Protein 1YP8 (pdb70)

Foldseek 3Di:
DPFAPVVLATPDPQFHQDPVRGTWGQPVNDTGD

InterPro domains:
  IPR005535 Cyclotide [PF03784] (76-102)
  IPR005535 Cyclotide [PF03784] (171-197)
  IPR012324 Cyclotide, moebius, conserved site [PS60009] (79-88)
  IPR012324 Cyclotide, moebius, conserved site [PS60009] (174-183)
  IPR036146 Cyclotide superfamily [SSF57038] (75-102)
  IPR036146 Cyclotide superfamily [SSF57038] (170-197)

Solvent-accessible surface area: 2617 Å² total; per-residue (Å²): 15,94,30,83,3,163,166,37,110,31,192,72,182,24,9,72,45,22,186,168,102,85,2,68,0,68,61,87,66,79,121,84,92

Structure (mmCIF, N/CA/C/O backbone):
data_1YP8
#
_entry.id   1YP8
#
loop_
_atom_site.group_PDB
_atom_site.id
_atom_site.type_symbol
_atom_site.label_atom_id
_atom_site.label_alt_id
_atom_site.label_comp_id
_atom_site.label_asym_id
_atom_site.label_entity_id
_atom_site.label_seq_id
_atom_site.pdbx_PDB_ins_code
_atom_site.Cartn_x
_atom_site.Cartn_y
_atom_site.Cartn_z
_atom_site.occupancy
_atom_site.B_iso_or_equiv
_atom_site.auth_seq_id
_atom_site.auth_comp_id
_atom_site.auth_asym_id
_atom_site.auth_atom_id
_atom_site.pdbx_PDB_model_num
ATOM 1 N N . CYS A 1 1 ? 0.846 1.092 -6.038 1.00 0.00 1 CYS A N 1
ATOM 2 C CA . CYS A 1 1 ? 0.875 -0.361 -6.022 1.00 0.00 1 CYS A CA 1
ATOM 3 C C . CYS A 1 1 ? -0.479 -0.935 -6.402 1.00 0.00 1 CYS A C 1
ATOM 4 O O . CYS A 1 1 ? -1.512 -0.501 -5.895 1.00 0.00 1 CYS A O 1
ATOM 11 N N . GLY A 1 2 ? -0.458 -1.943 -7.264 1.00 0.00 2 GLY A N 1
ATOM 12 C CA . GLY A 1 2 ? -1.683 -2.610 -7.680 1.00 0.00 2 GLY A CA 1
ATOM 13 C C . GLY A 1 2 ? -2.164 -3.566 -6.607 1.00 0.00 2 GLY A C 1
ATOM 14 O O . GLY A 1 2 ? -2.466 -4.727 -6.875 1.00 0.00 2 GLY A O 1
ATOM 18 N N . GLU A 1 3 ? -2.200 -3.057 -5.389 1.00 0.00 3 GLU A N 1
ATOM 19 C CA . GLU A 1 3 ? -2.605 -3.814 -4.222 1.00 0.00 3 GLU A CA 1
ATOM 20 C C . GLU A 1 3 ? -4.114 -3.919 -4.083 1.00 0.00 3 GLU A C 1
ATOM 21 O O . GLU A 1 3 ? -4.873 -3.460 -4.934 1.00 0.00 3 GLU A O 1
ATOM 33 N N . SER A 1 4 ? -4.534 -4.532 -2.987 1.00 0.00 4 SER A N 1
ATOM 34 C CA . SER A 1 4 ? -5.943 -4.716 -2.700 1.00 0.00 4 SER A CA 1
ATOM 35 C C . SER A 1 4 ? -6.181 -4.751 -1.192 1.00 0.00 4 SER A C 1
ATOM 36 O O . SER A 1 4 ? -6.634 -5.760 -0.648 1.00 0.00 4 SER A O 1
ATOM 44 N N . CYS A 1 5 ? -5.882 -3.638 -0.519 1.00 0.00 5 CYS A N 1
ATOM 45 C CA . CYS A 1 5 ? -6.075 -3.527 0.928 1.00 0.00 5 CYS A CA 1
ATOM 46 C C . CYS A 1 5 ? -7.566 -3.417 1.260 1.00 0.00 5 CYS A C 1
ATOM 47 O O . CYS A 1 5 ? -8.012 -2.454 1.889 1.00 0.00 5 CYS A O 1
ATOM 54 N N . PHE A 1 6 ? -8.334 -4.410 0.821 1.00 0.00 6 PHE A N 1
ATOM 55 C CA . PHE A 1 6 ? -9.769 -4.444 1.052 1.00 0.00 6 PHE A CA 1
ATOM 56 C C . PHE A 1 6 ? -10.052 -4.385 2.544 1.00 0.00 6 PHE A C 1
ATOM 57 O O . PHE A 1 6 ? -10.963 -3.684 2.987 1.00 0.00 6 PHE A O 1
ATOM 74 N N . LEU A 1 7 ? -9.243 -5.098 3.309 1.00 0.00 7 LEU A N 1
ATOM 75 C CA . LEU A 1 7 ? -9.383 -5.113 4.756 1.00 0.00 7 LEU A CA 1
ATOM 76 C C . LEU A 1 7 ? -8.727 -3.874 5.351 1.00 0.00 7 LEU A C 1
ATOM 77 O O . LEU A 1 7 ? -9.322 -3.164 6.157 1.00 0.00 7 LEU A O 1
ATOM 93 N N . GLY A 1 8 ? -7.497 -3.625 4.929 1.00 0.00 8 GLY A N 1
ATOM 94 C CA . GLY A 1 8 ? -6.756 -2.477 5.407 1.00 0.00 8 GLY A CA 1
ATOM 95 C C . GLY A 1 8 ? -5.276 -2.664 5.183 1.00 0.00 8 GLY A C 1
ATOM 96 O O . GLY A 1 8 ? -4.565 -1.738 4.803 1.00 0.00 8 GLY A O 1
ATOM 100 N N . THR A 1 9 ? -4.821 -3.883 5.410 1.00 0.00 9 THR A N 1
ATOM 101 C CA . THR A 1 9 ? -3.428 -4.234 5.230 1.00 0.00 9 THR A CA 1
ATOM 102 C C . THR A 1 9 ? -3.154 -4.645 3.789 1.00 0.00 9 THR A C 1
ATOM 103 O O . THR A 1 9 ? -3.985 -5.296 3.151 1.00 0.00 9 THR A O 1
ATOM 114 N N . CYS A 1 10 ? -1.995 -4.264 3.286 1.00 0.00 10 CYS A N 1
ATOM 115 C CA . CYS A 1 10 ? -1.603 -4.597 1.927 1.00 0.00 10 CYS A CA 1
ATOM 116 C C . CYS A 1 10 ? -0.652 -5.792 1.952 1.00 0.00 10 CYS A C 1
ATOM 117 O O . CYS A 1 10 ? -0.083 -6.109 2.998 1.00 0.00 10 CYS A O 1
ATOM 124 N N . TYR A 1 11 ? -0.480 -6.448 0.814 1.00 0.00 11 TYR A N 1
ATOM 125 C CA . TYR A 1 11 ? 0.406 -7.602 0.725 1.00 0.00 11 TYR A CA 1
ATOM 126 C C . TYR A 1 11 ? 1.832 -7.177 0.370 1.00 0.00 11 TYR A C 1
ATOM 127 O O . TYR A 1 11 ? 2.791 -7.580 1.030 1.00 0.00 11 TYR A O 1
ATOM 145 N N . THR A 1 12 ? 1.965 -6.377 -0.682 1.00 0.00 12 THR A N 1
ATOM 146 C CA . THR A 1 12 ? 3.271 -5.912 -1.135 1.00 0.00 12 THR A CA 1
ATOM 147 C C . THR A 1 12 ? 3.941 -5.011 -0.094 1.00 0.00 12 THR A C 1
ATOM 148 O O . THR A 1 12 ? 3.422 -3.945 0.265 1.00 0.00 12 THR A O 1
ATOM 159 N N . LYS A 1 13 ? 5.100 -5.455 0.386 1.00 0.00 13 LYS A N 1
ATOM 160 C CA . LYS A 1 13 ? 5.862 -4.721 1.385 1.00 0.00 13 LYS A CA 1
ATOM 161 C C . LYS A 1 13 ? 6.251 -3.342 0.877 1.00 0.00 13 LYS A C 1
ATOM 162 O O . LYS A 1 13 ? 6.728 -3.186 -0.249 1.00 0.00 13 LYS A O 1
ATOM 181 N N . GLY A 1 14 ? 6.034 -2.344 1.714 1.00 0.00 14 GLY A N 1
ATOM 182 C CA . GLY A 1 14 ? 6.348 -0.989 1.342 1.00 0.00 14 GLY A CA 1
ATOM 183 C C . GLY A 1 14 ? 5.118 -0.250 0.881 1.00 0.00 14 GLY A C 1
ATOM 184 O O . GLY A 1 14 ? 5.038 0.971 1.002 1.00 0.00 14 GLY A O 1
ATOM 188 N N . CYS A 1 15 ? 4.149 -0.991 0.356 1.00 0.00 15 CYS A N 1
ATOM 189 C CA . CYS A 1 15 ? 2.915 -0.386 -0.112 1.00 0.00 15 CYS A CA 1
ATOM 190 C C . CYS A 1 15 ? 1.958 -0.183 1.057 1.00 0.00 15 CYS A C 1
ATOM 191 O O . CYS A 1 15 ? 1.471 -1.144 1.648 1.00 0.00 15 CYS A O 1
ATOM 198 N N . SER A 1 16 ? 1.703 1.072 1.388 1.00 0.00 16 SER A N 1
ATOM 199 C CA . SER A 1 16 ? 0.815 1.405 2.491 1.00 0.00 16 SER A CA 1
ATOM 200 C C . SER A 1 16 ? -0.545 1.829 1.955 1.00 0.00 16 SER A C 1
ATOM 201 O O . SER A 1 16 ? -0.623 2.660 1.052 1.00 0.00 16 SER A O 1
ATOM 209 N N . CYS A 1 17 ? -1.604 1.240 2.494 1.00 0.00 17 CYS A N 1
ATOM 210 C CA . CYS A 1 17 ? -2.960 1.544 2.052 1.00 0.00 17 CYS A CA 1
ATOM 211 C C . CYS A 1 17 ? -3.299 3.007 2.319 1.00 0.00 17 CYS A C 1
ATOM 212 O O . CYS A 1 17 ? -3.546 3.408 3.458 1.00 0.00 17 CYS A O 1
ATOM 219 N N . GLY A 1 18 ? -3.301 3.796 1.254 1.00 0.00 18 GLY A N 1
ATOM 220 C CA . GLY A 1 18 ? -3.608 5.202 1.357 1.00 0.00 18 GLY A CA 1
ATOM 221 C C . GLY A 1 18 ? -5.084 5.423 1.593 1.00 0.00 18 GLY A C 1
ATOM 222 O O . GLY A 1 18 ? -5.887 4.561 1.229 1.00 0.00 18 GLY A O 1
ATOM 226 N N . GLU A 1 19 ? -5.420 6.567 2.209 1.00 0.00 19 GLU A N 1
ATOM 227 C CA . GLU A 1 19 ? -6.801 6.951 2.541 1.00 0.00 19 GLU A CA 1
ATOM 228 C C . GLU A 1 19 ? -7.797 6.602 1.435 1.00 0.00 19 GLU A C 1
ATOM 229 O O . GLU A 1 19 ? -8.881 6.089 1.709 1.00 0.00 19 GLU A O 1
ATOM 241 N N . TRP A 1 20 ? -7.417 6.858 0.187 1.00 0.00 20 TRP A N 1
ATOM 242 C CA . TRP A 1 20 ? -8.269 6.553 -0.966 1.00 0.00 20 TRP A CA 1
ATOM 243 C C . TRP A 1 20 ? -8.310 5.042 -1.246 1.00 0.00 20 TRP A C 1
ATOM 244 O O . TRP A 1 20 ? -8.551 4.611 -2.373 1.00 0.00 20 TRP A O 1
ATOM 265 N N . LYS A 1 21 ? -8.072 4.267 -0.192 1.00 0.00 21 LYS A N 1
ATOM 266 C CA . LYS A 1 21 ? -8.058 2.809 -0.223 1.00 0.00 21 LYS A CA 1
ATOM 267 C C . LYS A 1 21 ? -7.141 2.275 -1.321 1.00 0.00 21 LYS A C 1
ATOM 268 O O . LYS A 1 21 ? -7.495 1.343 -2.046 1.00 0.00 21 LYS A O 1
ATOM 287 N N . LEU A 1 22 ? -5.950 2.857 -1.427 1.00 0.00 22 LEU A N 1
ATOM 288 C CA . LEU A 1 22 ? -4.982 2.415 -2.433 1.00 0.00 22 LEU A CA 1
ATOM 289 C C . LEU A 1 22 ? -3.580 2.400 -1.846 1.00 0.00 22 LEU A C 1
ATOM 290 O O . LEU A 1 22 ? -3.071 3.428 -1.401 1.00 0.00 22 LEU A O 1
ATOM 306 N N . CYS A 1 23 ? -2.970 1.225 -1.830 1.00 0.00 23 CYS A N 1
ATOM 307 C CA . CYS A 1 23 ? -1.634 1.060 -1.275 1.00 0.00 23 CYS A CA 1
ATOM 308 C C . CYS A 1 23 ? -0.565 1.701 -2.149 1.00 0.00 23 CYS A C 1
ATOM 309 O O . CYS A 1 23 ? -0.464 1.413 -3.340 1.00 0.00 23 CYS A O 1
ATOM 316 N N . TYR A 1 24 ? 0.254 2.539 -1.537 1.00 0.00 24 TYR A N 1
ATOM 317 C CA . TYR A 1 24 ? 1.343 3.194 -2.236 1.00 0.00 24 TYR A CA 1
ATOM 318 C C . TYR A 1 24 ? 2.667 2.752 -1.647 1.00 0.00 24 TYR A C 1
ATOM 319 O O . TYR A 1 24 ? 2.869 2.817 -0.433 1.00 0.00 24 TYR A O 1
ATOM 337 N N . GLY A 1 25 ? 3.554 2.292 -2.506 1.00 0.00 25 GLY A N 1
ATOM 338 C CA . GLY A 1 25 ? 4.846 1.834 -2.066 1.00 0.00 25 GLY A CA 1
ATOM 339 C C . GLY A 1 25 ? 5.766 2.973 -1.720 1.00 0.00 25 GLY A C 1
ATOM 340 O O . GLY A 1 25 ? 5.918 3.911 -2.496 1.00 0.00 25 GLY A O 1
ATOM 344 N N . THR A 1 26 ? 6.375 2.887 -0.556 1.00 0.00 26 THR A N 1
ATOM 345 C CA . THR A 1 26 ? 7.297 3.903 -0.089 1.00 0.00 26 THR A CA 1
ATOM 346 C C . THR A 1 26 ? 8.543 3.215 0.450 1.00 0.00 26 THR A C 1
ATOM 347 O O . THR A 1 26 ? 8.848 3.272 1.641 1.00 0.00 26 THR A O 1
ATOM 358 N N . ASN A 1 27 ? 9.250 2.545 -0.446 1.00 0.00 27 ASN A N 1
ATOM 359 C CA . ASN A 1 27 ? 10.456 1.814 -0.077 1.00 0.00 27 ASN A CA 1
ATOM 360 C C . ASN A 1 27 ? 11.686 2.662 -0.321 1.00 0.00 27 ASN A C 1
ATOM 361 O O . ASN A 1 27 ? 11.899 3.145 -1.429 1.00 0.00 27 ASN A O 1
ATOM 372 N N . GLY A 1 28 ? 12.487 2.845 0.722 1.00 0.00 28 GLY A N 1
ATOM 373 C CA . GLY A 1 28 ? 13.692 3.648 0.608 1.00 0.00 28 GLY A CA 1
ATOM 374 C C . GLY A 1 28 ? 13.393 5.063 0.163 1.00 0.00 28 GLY A C 1
ATOM 375 O O . GLY A 1 28 ? 14.165 5.668 -0.576 1.00 0.00 28 GLY A O 1
ATOM 379 N N . GLY A 1 29 ? 12.256 5.585 0.609 1.00 0.00 29 GLY A N 1
ATOM 380 C CA . GLY A 1 29 ? 11.856 6.930 0.241 1.00 0.00 29 GLY A CA 1
ATOM 381 C C . GLY A 1 29 ? 11.281 7.006 -1.161 1.00 0.00 29 GLY A C 1
ATOM 382 O O . GLY A 1 29 ? 10.880 8.078 -1.612 1.00 0.00 29 GLY A O 1
ATOM 386 N N . THR A 1 30 ? 11.226 5.873 -1.851 1.00 0.00 30 THR A N 1
ATOM 387 C CA . THR A 1 30 ? 10.683 5.836 -3.194 1.00 0.00 30 THR A CA 1
ATOM 388 C C . THR A 1 30 ? 9.187 5.581 -3.141 1.00 0.00 30 THR A C 1
ATOM 389 O O . THR A 1 30 ? 8.740 4.564 -2.602 1.00 0.00 30 THR A O 1
ATOM 400 N N . ILE A 1 31 ? 8.429 6.512 -3.696 1.00 0.00 31 ILE A N 1
ATOM 401 C CA . ILE A 1 31 ? 6.979 6.415 -3.720 1.00 0.00 31 ILE A CA 1
ATOM 402 C C . ILE A 1 31 ? 6.496 5.964 -5.093 1.00 0.00 31 ILE A C 1
ATOM 403 O O . ILE A 1 31 ? 6.913 6.507 -6.117 1.00 0.00 31 ILE A O 1
ATOM 419 N N . PHE A 1 32 ? 5.621 4.972 -5.103 1.00 0.00 32 PHE A N 1
ATOM 420 C CA . PHE A 1 32 ? 5.072 4.432 -6.336 1.00 0.00 32 PHE A CA 1
ATOM 421 C C . PHE A 1 32 ? 3.737 3.755 -6.060 1.00 0.00 32 PHE A C 1
ATOM 422 O O . PHE A 1 32 ? 3.560 3.130 -5.018 1.00 0.00 32 PHE A O 1
ATOM 439 N N . ASP A 1 33 ? 2.797 3.898 -6.981 1.00 0.00 33 ASP A N 1
ATOM 440 C CA . ASP A 1 33 ? 1.476 3.303 -6.819 1.00 0.00 33 ASP A CA 1
ATOM 441 C C . ASP A 1 33 ? 1.577 1.782 -6.898 1.00 0.00 33 ASP A C 1
ATOM 442 O O . ASP A 1 33 ? 2.319 1.246 -7.725 1.00 0.00 33 ASP A O 1
ATOM 451 N N . CYS A 1 1 ? 0.917 1.052 -6.135 1.00 0.00 1 CYS A N 2
ATOM 452 C CA . CYS A 1 1 ? 0.818 -0.395 -6.132 1.00 0.00 1 CYS A CA 2
ATOM 453 C C . CYS A 1 1 ? -0.608 -0.802 -6.473 1.00 0.00 1 CYS A C 2
ATOM 454 O O . CYS A 1 1 ? -1.564 -0.269 -5.908 1.00 0.00 1 CYS A O 2
ATOM 461 N N . GLY A 1 2 ? -0.738 -1.747 -7.392 1.00 0.00 2 GLY A N 2
ATOM 462 C CA . GLY A 1 2 ? -2.045 -2.227 -7.810 1.00 0.00 2 GLY A CA 2
ATOM 463 C C . GLY A 1 2 ? -2.720 -3.071 -6.745 1.00 0.00 2 GLY A C 2
ATOM 464 O O . GLY A 1 2 ? -2.988 -4.252 -6.959 1.00 0.00 2 GLY A O 2
ATOM 468 N N . GLU A 1 3 ? -2.979 -2.464 -5.599 1.00 0.00 3 GLU A N 2
ATOM 469 C CA . GLU A 1 3 ? -3.606 -3.148 -4.482 1.00 0.00 3 GLU A CA 2
ATOM 470 C C . GLU A 1 3 ? -4.502 -2.215 -3.688 1.00 0.00 3 GLU A C 2
ATOM 471 O O . GLU A 1 3 ? -4.520 -1.005 -3.905 1.00 0.00 3 GLU A O 2
ATOM 483 N N . SER A 1 4 ? -5.209 -2.806 -2.744 1.00 0.00 4 SER A N 2
ATOM 484 C CA . SER A 1 4 ? -6.096 -2.084 -1.858 1.00 0.00 4 SER A CA 2
ATOM 485 C C . SER A 1 4 ? -6.152 -2.823 -0.527 1.00 0.00 4 SER A C 2
ATOM 486 O O . SER A 1 4 ? -6.233 -4.050 -0.499 1.00 0.00 4 SER A O 2
ATOM 494 N N . CYS A 1 5 ? -6.067 -2.091 0.574 1.00 0.00 5 CYS A N 2
ATOM 495 C CA . CYS A 1 5 ? -6.076 -2.708 1.898 1.00 0.00 5 CYS A CA 2
ATOM 496 C C . CYS A 1 5 ? -7.474 -3.187 2.292 1.00 0.00 5 CYS A C 2
ATOM 497 O O . CYS A 1 5 ? -8.049 -2.729 3.285 1.00 0.00 5 CYS A O 2
ATOM 504 N N . PHE A 1 6 ? -8.018 -4.116 1.516 1.00 0.00 6 PHE A N 2
ATOM 505 C CA . PHE A 1 6 ? -9.336 -4.666 1.797 1.00 0.00 6 PHE A CA 2
ATOM 506 C C . PHE A 1 6 ? -9.309 -5.442 3.110 1.00 0.00 6 PHE A C 2
ATOM 507 O O . PHE A 1 6 ? -10.263 -5.409 3.881 1.00 0.00 6 PHE A O 2
ATOM 524 N N . LEU A 1 7 ? -8.191 -6.107 3.372 1.00 0.00 7 LEU A N 2
ATOM 525 C CA . LEU A 1 7 ? -8.019 -6.865 4.604 1.00 0.00 7 LEU A CA 2
ATOM 526 C C . LEU A 1 7 ? -7.212 -6.052 5.610 1.00 0.00 7 LEU A C 2
ATOM 527 O O . LEU A 1 7 ? -6.368 -6.584 6.328 1.00 0.00 7 LEU A O 2
ATOM 543 N N . GLY A 1 8 ? -7.481 -4.753 5.649 1.00 0.00 8 GLY A N 2
ATOM 544 C CA . GLY A 1 8 ? -6.782 -3.867 6.563 1.00 0.00 8 GLY A CA 2
ATOM 545 C C . GLY A 1 8 ? -5.392 -3.482 6.082 1.00 0.00 8 GLY A C 2
ATOM 546 O O . GLY A 1 8 ? -5.042 -2.305 6.068 1.00 0.00 8 GLY A O 2
ATOM 550 N N . THR A 1 9 ? -4.598 -4.469 5.694 1.00 0.00 9 THR A N 2
ATOM 551 C CA . THR A 1 9 ? -3.241 -4.219 5.225 1.00 0.00 9 THR A CA 2
ATOM 552 C C . THR A 1 9 ? -3.030 -4.787 3.820 1.00 0.00 9 THR A C 2
ATOM 553 O O . THR A 1 9 ? -3.635 -5.797 3.456 1.00 0.00 9 THR A O 2
ATOM 564 N N . CYS A 1 10 ? -2.173 -4.128 3.046 1.00 0.00 10 CYS A N 2
ATOM 565 C CA . CYS A 1 10 ? -1.860 -4.561 1.687 1.00 0.00 10 CYS A CA 2
ATOM 566 C C . CYS A 1 10 ? -0.933 -5.779 1.735 1.00 0.00 10 CYS A C 2
ATOM 567 O O . CYS A 1 10 ? -0.343 -6.070 2.779 1.00 0.00 10 CYS A O 2
ATOM 574 N N . TYR A 1 11 ? -0.813 -6.490 0.623 1.00 0.00 11 TYR A N 2
ATOM 575 C CA . TYR A 1 11 ? 0.032 -7.676 0.562 1.00 0.00 11 TYR A CA 2
ATOM 576 C C . TYR A 1 11 ? 1.467 -7.317 0.181 1.00 0.00 11 TYR A C 2
ATOM 577 O O . TYR A 1 11 ? 2.417 -7.775 0.821 1.00 0.00 11 TYR A O 2
ATOM 595 N N . THR A 1 12 ? 1.629 -6.512 -0.863 1.00 0.00 12 THR A N 2
ATOM 596 C CA . THR A 1 12 ? 2.956 -6.117 -1.315 1.00 0.00 12 THR A CA 2
ATOM 597 C C . THR A 1 12 ? 3.665 -5.268 -0.260 1.00 0.00 12 THR A C 2
ATOM 598 O O . THR A 1 12 ? 3.222 -4.163 0.080 1.00 0.00 12 THR A O 2
ATOM 609 N N . LYS A 1 13 ? 4.767 -5.803 0.259 1.00 0.00 13 LYS A N 2
ATOM 610 C CA . LYS A 1 13 ? 5.549 -5.126 1.282 1.00 0.00 13 LYS A CA 2
ATOM 611 C C . LYS A 1 13 ? 6.058 -3.784 0.783 1.00 0.00 13 LYS A C 2
ATOM 612 O O . LYS A 1 13 ? 6.592 -3.674 -0.321 1.00 0.00 13 LYS A O 2
ATOM 631 N N . GLY A 1 14 ? 5.870 -2.765 1.602 1.00 0.00 14 GLY A N 2
ATOM 632 C CA . GLY A 1 14 ? 6.292 -1.439 1.234 1.00 0.00 14 GLY A CA 2
ATOM 633 C C . GLY A 1 14 ? 5.121 -0.604 0.778 1.00 0.00 14 GLY A C 2
ATOM 634 O O . GLY A 1 14 ? 5.131 0.618 0.919 1.00 0.00 14 GLY A O 2
ATOM 638 N N . CYS A 1 15 ? 4.105 -1.266 0.238 1.00 0.00 15 CYS A N 2
ATOM 639 C CA . CYS A 1 15 ? 2.917 -0.568 -0.231 1.00 0.00 15 CYS A CA 2
ATOM 640 C C . CYS A 1 15 ? 1.988 -0.269 0.940 1.00 0.00 15 CYS A C 2
ATOM 641 O O . CYS A 1 15 ? 1.414 -1.174 1.544 1.00 0.00 15 CYS A O 2
ATOM 648 N N . SER A 1 16 ? 1.858 1.008 1.257 1.00 0.00 16 SER A N 2
ATOM 649 C CA . SER A 1 16 ? 1.020 1.455 2.354 1.00 0.00 16 SER A CA 2
ATOM 650 C C . SER A 1 16 ? -0.324 1.935 1.831 1.00 0.00 16 SER A C 2
ATOM 651 O O . SER A 1 16 ? -0.388 2.613 0.809 1.00 0.00 16 SER A O 2
ATOM 659 N N . CYS A 1 17 ? -1.389 1.575 2.522 1.00 0.00 17 CYS A N 2
ATOM 660 C CA . CYS A 1 17 ? -2.726 1.970 2.110 1.00 0.00 17 CYS A CA 2
ATOM 661 C C . CYS A 1 17 ? -2.954 3.456 2.364 1.00 0.00 17 CYS A C 2
ATOM 662 O O . CYS A 1 17 ? -2.524 3.997 3.385 1.00 0.00 17 CYS A O 2
ATOM 669 N N . GLY A 1 18 ? -3.623 4.107 1.428 1.00 0.00 18 GLY A N 2
ATOM 670 C CA . GLY A 1 18 ? -3.902 5.517 1.551 1.00 0.00 18 GLY A CA 2
ATOM 671 C C . GLY A 1 18 ? -5.257 5.870 0.971 1.00 0.00 18 GLY A C 2
ATOM 672 O O . GLY A 1 18 ? -6.130 5.000 0.887 1.00 0.00 18 GLY A O 2
ATOM 676 N N . GLU A 1 19 ? -5.425 7.138 0.580 1.00 0.00 19 GLU A N 2
ATOM 677 C CA . GLU A 1 19 ? -6.683 7.640 0.018 1.00 0.00 19 GLU A CA 2
ATOM 678 C C . GLU A 1 19 ? -7.297 6.672 -0.990 1.00 0.00 19 GLU A C 2
ATOM 679 O O . GLU A 1 19 ? -6.588 6.060 -1.793 1.00 0.00 19 GLU A O 2
ATOM 691 N N . TRP A 1 20 ? -8.623 6.543 -0.917 1.00 0.00 20 TRP A N 2
ATOM 692 C CA . TRP A 1 20 ? -9.395 5.657 -1.786 1.00 0.00 20 TRP A CA 2
ATOM 693 C C . TRP A 1 20 ? -8.938 4.208 -1.609 1.00 0.00 20 TRP A C 2
ATOM 694 O O . TRP A 1 20 ? -9.099 3.373 -2.500 1.00 0.00 20 TRP A O 2
ATOM 715 N N . LYS A 1 21 ? -8.363 3.931 -0.437 1.00 0.00 21 LYS A N 2
ATOM 716 C CA . LYS A 1 21 ? -7.859 2.605 -0.092 1.00 0.00 21 LYS A CA 2
ATOM 717 C C . LYS A 1 21 ? -6.799 2.158 -1.106 1.00 0.00 21 LYS A C 2
ATOM 718 O O . LYS A 1 21 ? -6.718 0.988 -1.480 1.00 0.00 21 LYS A O 2
ATOM 737 N N . LEU A 1 22 ? -5.986 3.107 -1.554 1.00 0.00 22 LEU A N 2
ATOM 738 C CA . LEU A 1 22 ? -4.942 2.804 -2.532 1.00 0.00 22 LEU A CA 2
ATOM 739 C C . LEU A 1 22 ? -3.610 2.526 -1.854 1.00 0.00 22 LEU A C 2
ATOM 740 O O . LEU A 1 22 ? -3.136 3.324 -1.051 1.00 0.00 22 LEU A O 2
ATOM 756 N N . CYS A 1 23 ? -2.998 1.401 -2.186 1.00 0.00 23 CYS A N 2
ATOM 757 C CA . CYS A 1 23 ? -1.708 1.043 -1.610 1.00 0.00 23 CYS A CA 2
ATOM 758 C C . CYS A 1 23 ? -0.574 1.632 -2.445 1.00 0.00 23 CYS A C 2
ATOM 759 O O . CYS A 1 23 ? -0.554 1.483 -3.664 1.00 0.00 23 CYS A O 2
ATOM 766 N N . TYR A 1 24 ? 0.371 2.292 -1.792 1.00 0.00 24 TYR A N 2
ATOM 767 C CA . TYR A 1 24 ? 1.501 2.889 -2.488 1.00 0.00 24 TYR A CA 2
ATOM 768 C C . TYR A 1 24 ? 2.800 2.562 -1.768 1.00 0.00 24 TYR A C 2
ATOM 769 O O . TYR A 1 24 ? 2.919 2.740 -0.559 1.00 0.00 24 TYR A O 2
ATOM 787 N N . GLY A 1 25 ? 3.759 2.057 -2.518 1.00 0.00 25 GLY A N 2
ATOM 788 C CA . GLY A 1 25 ? 5.034 1.683 -1.958 1.00 0.00 25 GLY A CA 2
ATOM 789 C C . GLY A 1 25 ? 5.867 2.871 -1.546 1.00 0.00 25 GLY A C 2
ATOM 790 O O . GLY A 1 25 ? 5.904 3.882 -2.240 1.00 0.00 25 GLY A O 2
ATOM 794 N N . THR A 1 26 ? 6.533 2.739 -0.415 1.00 0.00 26 THR A N 2
ATOM 795 C CA . THR A 1 26 ? 7.387 3.787 0.114 1.00 0.00 26 THR A CA 2
ATOM 796 C C . THR A 1 26 ? 8.659 3.149 0.661 1.00 0.00 26 THR A C 2
ATOM 797 O O . THR A 1 26 ? 8.930 3.174 1.861 1.00 0.00 26 THR A O 2
ATOM 808 N N . ASN A 1 27 ? 9.429 2.556 -0.238 1.00 0.00 27 ASN A N 2
ATOM 809 C CA . ASN A 1 27 ? 10.666 1.886 0.143 1.00 0.00 27 ASN A CA 2
ATOM 810 C C . ASN A 1 27 ? 11.858 2.789 -0.103 1.00 0.00 27 ASN A C 2
ATOM 811 O O . ASN A 1 27 ? 12.036 3.296 -1.205 1.00 0.00 27 ASN A O 2
ATOM 822 N N . GLY A 1 28 ? 12.664 2.991 0.934 1.00 0.00 28 GLY A N 2
ATOM 823 C CA . GLY A 1 28 ? 13.836 3.842 0.820 1.00 0.00 28 GLY A CA 2
ATOM 824 C C . GLY A 1 28 ? 13.485 5.252 0.393 1.00 0.00 28 GLY A C 2
ATOM 825 O O . GLY A 1 28 ? 14.225 5.887 -0.354 1.00 0.00 28 GLY A O 2
ATOM 829 N N . GLY A 1 29 ? 12.343 5.738 0.866 1.00 0.00 29 GLY A N 2
ATOM 830 C CA . GLY A 1 29 ? 11.898 7.075 0.518 1.00 0.00 29 GLY A CA 2
ATOM 831 C C . GLY A 1 29 ? 11.330 7.157 -0.887 1.00 0.00 29 GLY A C 2
ATOM 832 O O . GLY A 1 29 ? 10.951 8.232 -1.345 1.00 0.00 29 GLY A O 2
ATOM 836 N N . THR A 1 30 ? 11.262 6.022 -1.570 1.00 0.00 30 THR A N 2
ATOM 837 C CA . THR A 1 30 ? 10.728 5.981 -2.918 1.00 0.00 30 THR A CA 2
ATOM 838 C C . THR A 1 30 ? 9.249 5.629 -2.892 1.00 0.00 30 THR A C 2
ATOM 839 O O . THR A 1 30 ? 8.859 4.582 -2.363 1.00 0.00 30 THR A O 2
ATOM 850 N N . ILE A 1 31 ? 8.438 6.501 -3.467 1.00 0.00 31 ILE A N 2
ATOM 851 C CA . ILE A 1 31 ? 7.000 6.295 -3.524 1.00 0.00 31 ILE A CA 2
ATOM 852 C C . ILE A 1 31 ? 6.590 5.825 -4.916 1.00 0.00 31 ILE A C 2
ATOM 853 O O . ILE A 1 31 ? 6.990 6.412 -5.921 1.00 0.00 31 ILE A O 2
ATOM 869 N N . PHE A 1 32 ? 5.794 4.769 -4.962 1.00 0.00 32 PHE A N 2
ATOM 870 C CA . PHE A 1 32 ? 5.319 4.211 -6.220 1.00 0.00 32 PHE A CA 2
ATOM 871 C C . PHE A 1 32 ? 3.962 3.548 -6.018 1.00 0.00 32 PHE A C 2
ATOM 872 O O . PHE A 1 32 ? 3.736 2.878 -5.014 1.00 0.00 32 PHE A O 2
ATOM 889 N N . ASP A 1 33 ? 3.058 3.769 -6.959 1.00 0.00 33 ASP A N 2
ATOM 890 C CA . ASP A 1 33 ? 1.707 3.218 -6.879 1.00 0.00 33 ASP A CA 2
ATOM 891 C C . ASP A 1 33 ? 1.725 1.695 -6.967 1.00 0.00 33 ASP A C 2
ATOM 892 O O . ASP A 1 33 ? 2.447 1.117 -7.783 1.00 0.00 33 ASP A O 2
ATOM 901 N N . CYS A 1 1 ? 0.905 1.133 -6.218 1.00 0.00 1 CYS A N 3
ATOM 902 C CA . CYS A 1 1 ? 0.719 -0.302 -6.111 1.00 0.00 1 CYS A CA 3
ATOM 903 C C . CYS A 1 1 ? -0.725 -0.662 -6.421 1.00 0.00 1 CYS A C 3
ATOM 904 O O . CYS A 1 1 ? -1.655 -0.086 -5.856 1.00 0.00 1 CYS A O 3
ATOM 911 N N . GLY A 1 2 ? -0.898 -1.625 -7.311 1.00 0.00 2 GLY A N 3
ATOM 912 C CA . GLY A 1 2 ? -2.224 -2.074 -7.696 1.00 0.00 2 GLY A CA 3
ATOM 913 C C . GLY A 1 2 ? -2.876 -2.923 -6.623 1.00 0.00 2 GLY A C 3
ATOM 914 O O . GLY A 1 2 ? -3.239 -4.072 -6.865 1.00 0.00 2 GLY A O 3
ATOM 918 N N . GLU A 1 3 ? -3.012 -2.355 -5.436 1.00 0.00 3 GLU A N 3
ATOM 919 C CA . GLU A 1 3 ? -3.606 -3.050 -4.310 1.00 0.00 3 GLU A CA 3
ATOM 920 C C . GLU A 1 3 ? -4.539 -2.155 -3.522 1.00 0.00 3 GLU A C 3
ATOM 921 O O . GLU A 1 3 ? -4.542 -0.933 -3.672 1.00 0.00 3 GLU A O 3
ATOM 933 N N . SER A 1 4 ? -5.293 -2.794 -2.653 1.00 0.00 4 SER A N 3
ATOM 934 C CA . SER A 1 4 ? -6.222 -2.123 -1.778 1.00 0.00 4 SER A CA 3
ATOM 935 C C . SER A 1 4 ? -6.214 -2.860 -0.447 1.00 0.00 4 SER A C 3
ATOM 936 O O . SER A 1 4 ? -6.257 -4.092 -0.422 1.00 0.00 4 SER A O 3
ATOM 944 N N . CYS A 1 5 ? -6.121 -2.124 0.652 1.00 0.00 5 CYS A N 3
ATOM 945 C CA . CYS A 1 5 ? -6.072 -2.735 1.978 1.00 0.00 5 CYS A CA 3
ATOM 946 C C . CYS A 1 5 ? -7.438 -3.281 2.395 1.00 0.00 5 CYS A C 3
ATOM 947 O O . CYS A 1 5 ? -8.017 -2.862 3.403 1.00 0.00 5 CYS A O 3
ATOM 954 N N . PHE A 1 6 ? -7.944 -4.226 1.617 1.00 0.00 6 PHE A N 3
ATOM 955 C CA . PHE A 1 6 ? -9.223 -4.851 1.901 1.00 0.00 6 PHE A CA 3
ATOM 956 C C . PHE A 1 6 ? -9.104 -5.658 3.185 1.00 0.00 6 PHE A C 3
ATOM 957 O O . PHE A 1 6 ? -10.000 -5.656 4.024 1.00 0.00 6 PHE A O 3
ATOM 974 N N . LEU A 1 7 ? -7.966 -6.322 3.336 1.00 0.00 7 LEU A N 3
ATOM 975 C CA . LEU A 1 7 ? -7.695 -7.122 4.522 1.00 0.00 7 LEU A CA 3
ATOM 976 C C . LEU A 1 7 ? -6.936 -6.294 5.554 1.00 0.00 7 LEU A C 3
ATOM 977 O O . LEU A 1 7 ? -6.036 -6.790 6.230 1.00 0.00 7 LEU A O 3
ATOM 993 N N . GLY A 1 8 ? -7.307 -5.024 5.663 1.00 0.00 8 GLY A N 3
ATOM 994 C CA . GLY A 1 8 ? -6.664 -4.127 6.606 1.00 0.00 8 GLY A CA 3
ATOM 995 C C . GLY A 1 8 ? -5.308 -3.633 6.129 1.00 0.00 8 GLY A C 3
ATOM 996 O O . GLY A 1 8 ? -5.040 -2.433 6.143 1.00 0.00 8 GLY A O 3
ATOM 1000 N N . THR A 1 9 ? -4.452 -4.552 5.709 1.00 0.00 9 THR A N 3
ATOM 1001 C CA . THR A 1 9 ? -3.121 -4.203 5.237 1.00 0.00 9 THR A CA 3
ATOM 1002 C C . THR A 1 9 ? -2.869 -4.773 3.841 1.00 0.00 9 THR A C 3
ATOM 1003 O O . THR A 1 9 ? -3.406 -5.825 3.488 1.00 0.00 9 THR A O 3
ATOM 1014 N N . CYS A 1 10 ? -2.057 -4.071 3.059 1.00 0.00 10 CYS A N 3
ATOM 1015 C CA . CYS A 1 10 ? -1.717 -4.496 1.705 1.00 0.00 10 CYS A CA 3
ATOM 1016 C C . CYS A 1 10 ? -0.739 -5.673 1.767 1.00 0.00 10 CYS A C 3
ATOM 1017 O O . CYS A 1 10 ? -0.082 -5.878 2.790 1.00 0.00 10 CYS A O 3
ATOM 1024 N N . TYR A 1 11 ? -0.646 -6.448 0.694 1.00 0.00 11 TYR A N 3
ATOM 1025 C CA . TYR A 1 11 ? 0.249 -7.598 0.667 1.00 0.00 11 TYR A CA 3
ATOM 1026 C C . TYR A 1 11 ? 1.647 -7.213 0.175 1.00 0.00 11 TYR A C 3
ATOM 1027 O O . TYR A 1 11 ? 2.651 -7.723 0.678 1.00 0.00 11 TYR A O 3
ATOM 1045 N N . THR A 1 12 ? 1.713 -6.330 -0.814 1.00 0.00 12 THR A N 3
ATOM 1046 C CA . THR A 1 12 ? 2.992 -5.905 -1.368 1.00 0.00 12 THR A CA 3
ATOM 1047 C C . THR A 1 12 ? 3.797 -5.091 -0.353 1.00 0.00 12 THR A C 3
ATOM 1048 O O . THR A 1 12 ? 3.337 -4.061 0.152 1.00 0.00 12 THR A O 3
ATOM 1059 N N . LYS A 1 13 ? 5.001 -5.570 -0.058 1.00 0.00 13 LYS A N 3
ATOM 1060 C CA . LYS A 1 13 ? 5.885 -4.912 0.895 1.00 0.00 13 LYS A CA 3
ATOM 1061 C C . LYS A 1 13 ? 6.233 -3.501 0.457 1.00 0.00 13 LYS A C 3
ATOM 1062 O O . LYS A 1 13 ? 6.684 -3.274 -0.665 1.00 0.00 13 LYS A O 3
ATOM 1081 N N . GLY A 1 14 ? 6.024 -2.560 1.362 1.00 0.00 14 GLY A N 3
ATOM 1082 C CA . GLY A 1 14 ? 6.313 -1.179 1.069 1.00 0.00 14 GLY A CA 3
ATOM 1083 C C . GLY A 1 14 ? 5.067 -0.423 0.686 1.00 0.00 14 GLY A C 3
ATOM 1084 O O . GLY A 1 14 ? 4.986 0.787 0.881 1.00 0.00 14 GLY A O 3
ATOM 1088 N N . CYS A 1 15 ? 4.091 -1.137 0.145 1.00 0.00 15 CYS A N 3
ATOM 1089 C CA . CYS A 1 15 ? 2.842 -0.510 -0.261 1.00 0.00 15 CYS A CA 3
ATOM 1090 C C . CYS A 1 15 ? 1.943 -0.294 0.951 1.00 0.00 15 CYS A C 3
ATOM 1091 O O . CYS A 1 15 ? 1.497 -1.245 1.591 1.00 0.00 15 CYS A O 3
ATOM 1098 N N . SER A 1 16 ? 1.695 0.968 1.267 1.00 0.00 16 SER A N 3
ATOM 1099 C CA . SER A 1 16 ? 0.868 1.331 2.402 1.00 0.00 16 SER A CA 3
ATOM 1100 C C . SER A 1 16 ? -0.462 1.885 1.918 1.00 0.00 16 SER A C 3
ATOM 1101 O O . SER A 1 16 ? -0.506 2.643 0.952 1.00 0.00 16 SER A O 3
ATOM 1109 N N . CYS A 1 17 ? -1.537 1.490 2.574 1.00 0.00 17 CYS A N 3
ATOM 1110 C CA . CYS A 1 17 ? -2.866 1.940 2.192 1.00 0.00 17 CYS A CA 3
ATOM 1111 C C . CYS A 1 17 ? -3.029 3.436 2.434 1.00 0.00 17 CYS A C 3
ATOM 1112 O O . CYS A 1 17 ? -2.652 3.953 3.486 1.00 0.00 17 CYS A O 3
ATOM 1119 N N . GLY A 1 18 ? -3.590 4.120 1.452 1.00 0.00 18 GLY A N 3
ATOM 1120 C CA . GLY A 1 18 ? -3.805 5.541 1.553 1.00 0.00 18 GLY A CA 3
ATOM 1121 C C . GLY A 1 18 ? -5.107 5.953 0.896 1.00 0.00 18 GLY A C 3
ATOM 1122 O O . GLY A 1 18 ? -6.020 5.129 0.777 1.00 0.00 18 GLY A O 3
ATOM 1126 N N . GLU A 1 19 ? -5.186 7.221 0.474 1.00 0.00 19 GLU A N 3
ATOM 1127 C CA . GLU A 1 19 ? -6.380 7.780 -0.167 1.00 0.00 19 GLU A CA 3
ATOM 1128 C C . GLU A 1 19 ? -7.009 6.820 -1.175 1.00 0.00 19 GLU A C 3
ATOM 1129 O O . GLU A 1 19 ? -6.306 6.156 -1.944 1.00 0.00 19 GLU A O 3
ATOM 1141 N N . TRP A 1 20 ? -8.344 6.756 -1.133 1.00 0.00 20 TRP A N 3
ATOM 1142 C CA . TRP A 1 20 ? -9.134 5.888 -2.007 1.00 0.00 20 TRP A CA 3
ATOM 1143 C C . TRP A 1 20 ? -8.843 4.418 -1.684 1.00 0.00 20 TRP A C 3
ATOM 1144 O O . TRP A 1 20 ? -9.072 3.525 -2.501 1.00 0.00 20 TRP A O 3
ATOM 1165 N N . LYS A 1 21 ? -8.318 4.191 -0.477 1.00 0.00 21 LYS A N 3
ATOM 1166 C CA . LYS A 1 21 ? -7.953 2.854 -0.011 1.00 0.00 21 LYS A CA 3
ATOM 1167 C C . LYS A 1 21 ? -6.976 2.226 -1.005 1.00 0.00 21 LYS A C 3
ATOM 1168 O O . LYS A 1 21 ? -7.026 1.030 -1.303 1.00 0.00 21 LYS A O 3
ATOM 1187 N N . LEU A 1 22 ? -6.092 3.062 -1.530 1.00 0.00 22 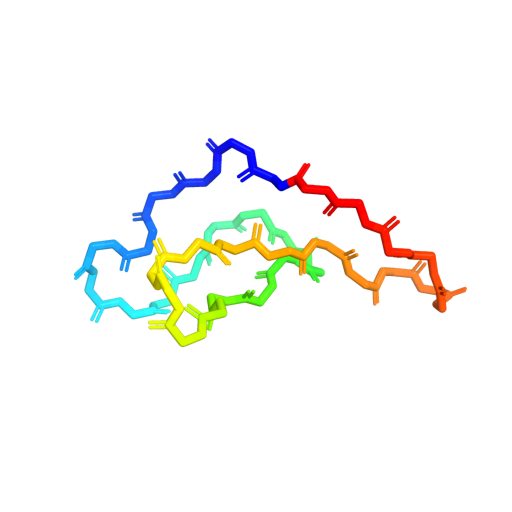LEU A N 3
ATOM 1188 C CA . LEU A 1 22 ? -5.109 2.614 -2.507 1.00 0.00 22 LEU A CA 3
ATOM 1189 C C . LEU A 1 22 ? -3.749 2.449 -1.845 1.00 0.00 22 LEU A C 3
ATOM 1190 O O . LEU A 1 22 ? -3.342 3.281 -1.045 1.00 0.00 22 LEU A O 3
ATOM 1206 N N . CYS A 1 23 ? -3.057 1.371 -2.164 1.00 0.00 23 CYS A N 3
ATOM 1207 C CA . CYS A 1 23 ? -1.750 1.116 -1.575 1.00 0.00 23 CYS A CA 3
ATOM 1208 C C . CYS A 1 23 ? -0.639 1.790 -2.379 1.00 0.00 23 CYS A C 3
ATOM 1209 O O . CYS A 1 23 ? -0.530 1.599 -3.588 1.00 0.00 23 CYS A O 3
ATOM 1216 N N . TYR A 1 24 ? 0.198 2.564 -1.696 1.00 0.00 24 TYR A N 3
ATOM 1217 C CA . TYR A 1 24 ? 1.308 3.246 -2.343 1.00 0.00 24 TYR A CA 3
ATOM 1218 C C . TYR A 1 24 ? 2.611 2.757 -1.736 1.00 0.00 24 TYR A C 3
ATOM 1219 O O . TYR A 1 24 ? 2.767 2.746 -0.516 1.00 0.00 24 TYR A O 3
ATOM 1237 N N . GLY A 1 25 ? 3.531 2.344 -2.580 1.00 0.00 25 GLY A N 3
ATOM 1238 C CA . GLY A 1 25 ? 4.801 1.847 -2.112 1.00 0.00 25 GLY A CA 3
ATOM 1239 C C . GLY A 1 25 ? 5.744 2.949 -1.697 1.00 0.00 25 GLY A C 3
ATOM 1240 O O . GLY A 1 25 ? 5.944 3.909 -2.431 1.00 0.00 25 GLY A O 3
ATOM 1244 N N . THR A 1 26 ? 6.323 2.797 -0.521 1.00 0.00 26 THR A N 3
ATOM 1245 C CA . THR A 1 26 ? 7.261 3.763 0.017 1.00 0.00 26 THR A CA 3
ATOM 1246 C C . THR A 1 26 ? 8.467 3.021 0.596 1.00 0.00 26 THR A C 3
ATOM 1247 O O . THR A 1 26 ? 8.694 2.986 1.809 1.00 0.00 26 THR A O 3
ATOM 1258 N N . ASN A 1 27 ? 9.236 2.409 -0.291 1.00 0.00 27 ASN A N 3
ATOM 1259 C CA . ASN A 1 27 ? 10.409 1.650 0.112 1.00 0.00 27 ASN A CA 3
ATOM 1260 C C . ASN A 1 27 ? 11.628 2.552 0.162 1.00 0.00 27 ASN A C 3
ATOM 1261 O O . ASN A 1 27 ? 12.109 3.009 -0.872 1.00 0.00 27 ASN A O 3
ATOM 1272 N N . GLY A 1 28 ? 12.118 2.808 1.367 1.00 0.00 28 GLY A N 3
ATOM 1273 C CA . GLY A 1 28 ? 13.279 3.663 1.534 1.00 0.00 28 GLY A CA 3
ATOM 1274 C C . GLY A 1 28 ? 13.045 5.062 1.001 1.00 0.00 28 GLY A C 3
ATOM 1275 O O . GLY A 1 28 ? 13.946 5.680 0.441 1.00 0.00 28 GLY A O 3
ATOM 1279 N N . GLY A 1 29 ? 11.826 5.559 1.176 1.00 0.00 29 GLY A N 3
ATOM 1280 C CA . GLY A 1 29 ? 11.490 6.889 0.706 1.00 0.00 29 GLY A CA 3
ATOM 1281 C C . GLY A 1 29 ? 11.090 6.920 -0.759 1.00 0.00 29 GLY A C 3
ATOM 1282 O O . GLY A 1 29 ? 10.642 7.950 -1.258 1.00 0.00 29 GLY A O 3
ATOM 1286 N N . THR A 1 30 ? 11.235 5.796 -1.450 1.00 0.00 30 THR A N 3
ATOM 1287 C CA . THR A 1 30 ? 10.867 5.730 -2.853 1.00 0.00 30 THR A CA 3
ATOM 1288 C C . THR A 1 30 ? 9.382 5.434 -2.984 1.00 0.00 30 THR A C 3
ATOM 1289 O O . THR A 1 30 ? 8.898 4.424 -2.469 1.00 0.00 30 THR A O 3
ATOM 1300 N N . ILE A 1 31 ? 8.668 6.314 -3.660 1.00 0.00 31 ILE A N 3
ATOM 1301 C CA . ILE A 1 31 ? 7.238 6.144 -3.846 1.00 0.00 31 ILE A CA 3
ATOM 1302 C C . ILE A 1 31 ? 6.942 5.496 -5.198 1.00 0.00 31 ILE A C 3
ATOM 1303 O O . ILE A 1 31 ? 7.610 5.773 -6.197 1.00 0.00 31 ILE A O 3
ATOM 1319 N N . PHE A 1 32 ? 5.940 4.637 -5.212 1.00 0.00 32 PHE A N 3
ATOM 1320 C CA . PHE A 1 32 ? 5.523 3.942 -6.418 1.00 0.00 32 PHE A CA 3
ATOM 1321 C C . PHE A 1 32 ? 4.120 3.396 -6.215 1.00 0.00 32 PHE A C 3
ATOM 1322 O O . PHE A 1 32 ? 3.818 2.821 -5.178 1.00 0.00 32 PHE A O 3
ATOM 1339 N N . ASP A 1 33 ? 3.257 3.617 -7.190 1.00 0.00 33 ASP A N 3
ATOM 1340 C CA . ASP A 1 33 ? 1.870 3.173 -7.100 1.00 0.00 33 ASP A CA 3
ATOM 1341 C C . ASP A 1 33 ? 1.776 1.652 -7.072 1.00 0.00 33 ASP A C 3
ATOM 1342 O O . ASP A 1 33 ? 2.477 0.963 -7.817 1.00 0.00 33 ASP A O 3
ATOM 1351 N N . CYS A 1 1 ? 0.787 1.376 -6.200 1.00 0.00 1 CYS A N 4
ATOM 1352 C CA . CYS A 1 1 ? 0.597 -0.064 -6.160 1.00 0.00 1 CYS A CA 4
ATOM 1353 C C . CYS A 1 1 ? -0.871 -0.408 -6.355 1.00 0.00 1 CYS A C 4
ATOM 1354 O O . CYS A 1 1 ? -1.739 0.149 -5.682 1.00 0.00 1 CYS A O 4
ATOM 1361 N N . GLY A 1 2 ? -1.143 -1.354 -7.247 1.00 0.00 2 GLY A N 4
ATOM 1362 C CA . GLY A 1 2 ? -2.513 -1.790 -7.486 1.00 0.00 2 GLY A CA 4
ATOM 1363 C C . GLY A 1 2 ? -2.993 -2.715 -6.383 1.00 0.00 2 GLY A C 4
ATOM 1364 O O . GLY A 1 2 ? -3.630 -3.736 -6.63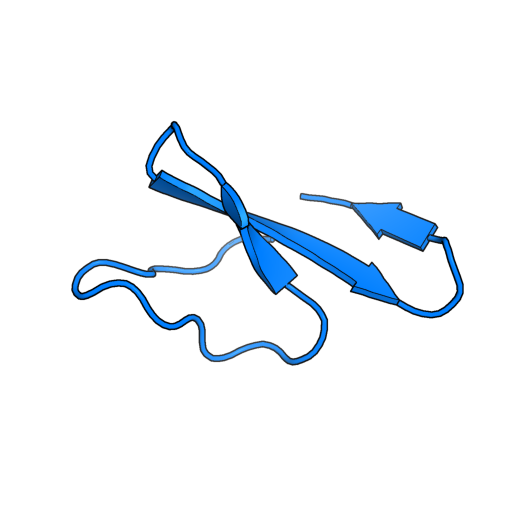6 1.00 0.00 2 GLY A O 4
ATOM 1368 N N . GLU A 1 3 ? -2.658 -2.344 -5.163 1.00 0.00 3 GLU A N 4
ATOM 1369 C CA . GLU A 1 3 ? -3.002 -3.093 -3.972 1.00 0.00 3 GLU A CA 4
ATOM 1370 C C . GLU A 1 3 ? -4.330 -2.641 -3.390 1.00 0.00 3 GLU A C 4
ATOM 1371 O O . GLU A 1 3 ? -4.898 -1.629 -3.802 1.00 0.00 3 GLU A O 4
ATOM 1383 N N . SER A 1 4 ? -4.804 -3.385 -2.409 1.00 0.00 4 SER A N 4
ATOM 1384 C CA . SER A 1 4 ? -6.044 -3.067 -1.727 1.00 0.00 4 SER A CA 4
ATOM 1385 C C . SER A 1 4 ? -6.000 -3.602 -0.304 1.00 0.00 4 SER A C 4
ATOM 1386 O O . SER A 1 4 ? -5.864 -4.805 -0.089 1.00 0.00 4 SER A O 4
ATOM 1394 N N . CYS A 1 5 ? -6.106 -2.708 0.670 1.00 0.00 5 CYS A N 4
ATOM 1395 C CA . CYS A 1 5 ? -6.070 -3.098 2.074 1.00 0.00 5 CYS A CA 4
ATOM 1396 C C . CYS A 1 5 ? -7.408 -3.681 2.528 1.00 0.00 5 CYS A C 4
ATOM 1397 O O . CYS A 1 5 ? -7.944 -3.301 3.568 1.00 0.00 5 CYS A O 4
ATOM 1404 N N . PHE A 1 6 ? -7.936 -4.620 1.748 1.00 0.00 6 PHE A N 4
ATOM 1405 C CA . PHE A 1 6 ? -9.202 -5.267 2.076 1.00 0.00 6 PHE A CA 4
ATOM 1406 C C . PHE A 1 6 ? -9.072 -6.091 3.352 1.00 0.00 6 PHE A C 4
ATOM 1407 O O . PHE A 1 6 ? -10.018 -6.209 4.126 1.00 0.00 6 PHE A O 4
ATOM 1424 N N . LEU A 1 7 ? -7.886 -6.640 3.577 1.00 0.00 7 LEU A N 4
ATOM 1425 C CA . LEU A 1 7 ? -7.625 -7.431 4.769 1.00 0.00 7 LEU A CA 4
ATOM 1426 C C . LEU A 1 7 ? -6.907 -6.582 5.809 1.00 0.00 7 LEU A C 4
ATOM 1427 O O . LEU A 1 7 ? -6.000 -7.049 6.494 1.00 0.00 7 LEU A O 4
ATOM 1443 N N . GLY A 1 8 ? -7.314 -5.321 5.912 1.00 0.00 8 GLY A N 4
ATOM 1444 C CA . GLY A 1 8 ? -6.703 -4.410 6.861 1.00 0.00 8 GLY A CA 4
ATOM 1445 C C . GLY A 1 8 ? -5.396 -3.823 6.357 1.00 0.00 8 GLY A C 4
ATOM 1446 O O . GLY A 1 8 ? -5.126 -2.639 6.542 1.00 0.00 8 GLY A O 4
ATOM 1450 N N . THR A 1 9 ? -4.577 -4.650 5.728 1.00 0.00 9 THR A N 4
ATOM 1451 C CA . THR A 1 9 ? -3.293 -4.207 5.212 1.00 0.00 9 THR A CA 4
ATOM 1452 C C . THR A 1 9 ? -3.056 -4.763 3.807 1.00 0.00 9 THR A C 4
ATOM 1453 O O . THR A 1 9 ? -3.552 -5.838 3.468 1.00 0.00 9 THR A O 4
ATOM 1464 N N . CYS A 1 10 ? -2.309 -4.014 3.000 1.00 0.00 10 CYS A N 4
ATOM 1465 C CA . CYS A 1 10 ? -1.993 -4.417 1.635 1.00 0.00 10 CYS A CA 4
ATOM 1466 C C . CYS A 1 10 ? -1.043 -5.617 1.658 1.00 0.00 10 CYS A C 4
ATOM 1467 O O . CYS A 1 10 ? -0.400 -5.882 2.676 1.00 0.00 10 CYS A O 4
ATOM 1474 N N . TYR A 1 11 ? -0.965 -6.344 0.553 1.00 0.00 11 TYR A N 4
ATOM 1475 C CA . TYR A 1 11 ? -0.106 -7.518 0.480 1.00 0.00 11 TYR A CA 4
ATOM 1476 C C . TYR A 1 11 ? 1.312 -7.146 0.048 1.00 0.00 11 TYR A C 4
ATOM 1477 O O . TYR A 1 11 ? 2.290 -7.616 0.638 1.00 0.00 11 TYR A O 4
ATOM 1495 N N . THR A 1 12 ? 1.428 -6.310 -0.979 1.00 0.00 12 THR A N 4
ATOM 1496 C CA . THR A 1 12 ? 2.734 -5.897 -1.468 1.00 0.00 12 THR A CA 4
ATOM 1497 C C . THR A 1 12 ? 3.459 -5.054 -0.419 1.00 0.00 12 THR A C 4
ATOM 1498 O O . THR A 1 12 ? 3.032 -3.944 -0.075 1.00 0.00 12 THR A O 4
ATOM 1509 N N . LYS A 1 13 ? 4.549 -5.609 0.100 1.00 0.00 13 LYS A N 4
ATOM 1510 C CA . LYS A 1 13 ? 5.343 -4.952 1.127 1.00 0.00 13 LYS A CA 4
ATOM 1511 C C . LYS A 1 13 ? 5.874 -3.613 0.646 1.00 0.00 13 LYS A C 4
ATOM 1512 O O . LYS A 1 13 ? 6.390 -3.491 -0.465 1.00 0.00 13 LYS A O 4
ATOM 1531 N N . GLY A 1 14 ? 5.722 -2.608 1.490 1.00 0.00 14 GLY A N 4
ATOM 1532 C CA . GLY A 1 14 ? 6.161 -1.280 1.145 1.00 0.00 14 GLY A CA 4
ATOM 1533 C C . GLY A 1 14 ? 4.999 -0.424 0.712 1.00 0.00 14 GLY A C 4
ATOM 1534 O O . GLY A 1 14 ? 5.009 0.792 0.900 1.00 0.00 14 GLY A O 4
ATOM 1538 N N . CYS A 1 15 ? 3.985 -1.063 0.141 1.00 0.00 15 CYS A N 4
ATOM 1539 C CA . CYS A 1 15 ? 2.802 -0.348 -0.309 1.00 0.00 15 CYS A CA 4
ATOM 1540 C C . CYS A 1 15 ? 1.855 -0.120 0.866 1.00 0.00 15 CYS A C 4
ATOM 1541 O O . CYS A 1 15 ? 1.310 -1.066 1.432 1.00 0.00 15 CYS A O 4
ATOM 1548 N N . SER A 1 16 ? 1.674 1.141 1.234 1.00 0.00 16 SER A N 4
ATOM 1549 C CA . SER A 1 16 ? 0.808 1.496 2.348 1.00 0.00 16 SER A CA 4
ATOM 1550 C C . SER A 1 16 ? -0.517 2.040 1.834 1.00 0.00 16 SER A C 4
ATOM 1551 O O . SER A 1 16 ? -0.538 2.923 0.979 1.00 0.00 16 SER A O 4
ATOM 1559 N N . CYS A 1 17 ? -1.614 1.492 2.339 1.00 0.00 17 CYS A N 4
ATOM 1560 C CA . CYS A 1 17 ? -2.945 1.908 1.914 1.00 0.00 17 CYS A CA 4
ATOM 1561 C C . CYS A 1 17 ? -3.195 3.370 2.265 1.00 0.00 17 CYS A C 4
ATOM 1562 O O . CYS A 1 17 ? -2.958 3.798 3.394 1.00 0.00 17 CYS A O 4
ATOM 1569 N N . GLY A 1 18 ? -3.663 4.128 1.287 1.00 0.00 18 GLY A N 4
ATOM 1570 C CA . GLY A 1 18 ? -3.932 5.530 1.496 1.00 0.00 18 GLY A CA 4
ATOM 1571 C C . GLY A 1 18 ? -5.241 5.955 0.862 1.00 0.00 18 GLY A C 4
ATOM 1572 O O . GLY A 1 18 ? -6.144 5.127 0.699 1.00 0.00 18 GLY A O 4
ATOM 1576 N N . GLU A 1 19 ? -5.340 7.243 0.514 1.00 0.00 19 GLU A N 4
ATOM 1577 C CA . GLU A 1 19 ? -6.545 7.818 -0.087 1.00 0.00 19 GLU A CA 4
ATOM 1578 C C . GLU A 1 19 ? -7.148 6.922 -1.166 1.00 0.00 19 GLU A C 4
ATOM 1579 O O . GLU A 1 19 ? -6.431 6.320 -1.966 1.00 0.00 19 GLU A O 4
ATOM 1591 N N . TRP A 1 20 ? -8.480 6.854 -1.160 1.00 0.00 20 TRP A N 4
ATOM 1592 C CA . TRP A 1 20 ? -9.250 6.053 -2.108 1.00 0.00 20 TRP A CA 4
ATOM 1593 C C . TRP A 1 20 ? -8.843 4.579 -2.031 1.00 0.00 20 TRP A C 4
ATOM 1594 O O . TRP A 1 20 ? -8.953 3.835 -3.009 1.00 0.00 20 TRP A O 4
ATOM 1615 N N . LYS A 1 21 ? -8.375 4.170 -0.848 1.00 0.00 21 LYS A N 4
ATOM 1616 C CA . LYS A 1 21 ? -7.945 2.795 -0.602 1.00 0.00 21 LYS A CA 4
ATOM 1617 C C . LYS A 1 21 ? -6.791 2.423 -1.544 1.00 0.00 21 LYS A C 4
ATOM 1618 O O . LYS A 1 21 ? -6.680 1.286 -2.007 1.00 0.00 21 LYS A O 4
ATOM 1637 N N . LEU A 1 22 ? -5.935 3.388 -1.840 1.00 0.00 22 LEU A N 4
ATOM 1638 C CA . LEU A 1 22 ? -4.815 3.136 -2.742 1.00 0.00 22 LEU A CA 4
ATOM 1639 C C . LEU A 1 22 ? -3.519 2.943 -1.972 1.00 0.00 22 LEU A C 4
ATOM 1640 O O . LEU A 1 22 ? -3.046 3.857 -1.301 1.00 0.00 22 LEU A O 4
ATOM 1656 N N . CYS A 1 23 ? -2.936 1.759 -2.085 1.00 0.00 23 CYS A N 4
ATOM 1657 C CA . CYS A 1 23 ? -1.681 1.473 -1.407 1.00 0.00 23 CYS A CA 4
ATOM 1658 C C . CYS A 1 23 ? -0.514 2.010 -2.230 1.00 0.00 23 CYS A C 4
ATOM 1659 O O . CYS A 1 23 ? -0.386 1.704 -3.415 1.00 0.00 23 CYS A O 4
ATOM 1666 N N . TYR A 1 24 ? 0.337 2.802 -1.601 1.00 0.00 24 TYR A N 4
ATOM 1667 C CA . TYR A 1 24 ? 1.486 3.366 -2.282 1.00 0.00 24 TYR A CA 4
ATOM 1668 C C . TYR A 1 24 ? 2.769 2.870 -1.656 1.00 0.00 24 TYR A C 4
ATOM 1669 O O . TYR A 1 24 ? 2.946 2.937 -0.439 1.00 0.00 24 TYR A O 4
ATOM 1687 N N . GLY A 1 25 ? 3.659 2.379 -2.494 1.00 0.00 25 GLY A N 4
ATOM 1688 C CA . GLY A 1 25 ? 4.924 1.885 -2.025 1.00 0.00 25 GLY A CA 4
ATOM 1689 C C . GLY A 1 25 ? 5.861 3.011 -1.674 1.00 0.00 25 GLY A C 4
ATOM 1690 O O . GLY A 1 25 ? 5.971 3.982 -2.415 1.00 0.00 25 GLY A O 4
ATOM 1694 N N . THR A 1 26 ? 6.522 2.883 -0.544 1.00 0.00 26 THR A N 4
ATOM 1695 C CA . THR A 1 26 ? 7.455 3.888 -0.078 1.00 0.00 26 THR A CA 4
ATOM 1696 C C . THR A 1 26 ? 8.622 3.199 0.623 1.00 0.00 26 THR A C 4
ATOM 1697 O O . THR A 1 26 ? 8.835 3.333 1.831 1.00 0.00 26 THR A O 4
ATOM 1708 N N . ASN A 1 27 ? 9.374 2.441 -0.162 1.00 0.00 27 ASN A N 4
ATOM 1709 C CA . ASN A 1 27 ? 10.520 1.706 0.354 1.00 0.00 27 ASN A CA 4
ATOM 1710 C C . ASN A 1 27 ? 11.779 2.536 0.217 1.00 0.00 27 ASN A C 4
ATOM 1711 O O . ASN A 1 27 ? 12.154 2.920 -0.888 1.00 0.00 27 ASN A O 4
ATOM 1722 N N . GLY A 1 28 ? 12.420 2.815 1.344 1.00 0.00 28 GLY A N 4
ATOM 1723 C CA . GLY A 1 28 ? 13.637 3.608 1.337 1.00 0.00 28 GLY A CA 4
ATOM 1724 C C . GLY A 1 28 ? 13.426 4.978 0.723 1.00 0.00 28 GLY A C 4
ATOM 1725 O O . GLY A 1 28 ? 14.315 5.516 0.068 1.00 0.00 28 GLY A O 4
ATOM 1729 N N . GLY A 1 29 ? 12.242 5.539 0.936 1.00 0.00 29 GLY A N 4
ATOM 1730 C CA . GLY A 1 29 ? 11.931 6.846 0.395 1.00 0.00 29 GLY A CA 4
ATOM 1731 C C . GLY A 1 29 ? 11.443 6.792 -1.042 1.00 0.00 29 GLY A C 4
ATOM 1732 O O . GLY A 1 29 ? 11.016 7.805 -1.592 1.00 0.00 29 GLY A O 4
ATOM 1736 N N . THR A 1 30 ? 11.493 5.615 -1.658 1.00 0.00 30 THR A N 4
ATOM 1737 C CA . THR A 1 30 ? 11.037 5.472 -3.029 1.00 0.00 30 THR A CA 4
ATOM 1738 C C . THR A 1 30 ? 9.534 5.252 -3.054 1.00 0.00 30 THR A C 4
ATOM 1739 O O . THR A 1 30 ? 9.033 4.248 -2.539 1.00 0.00 30 THR A O 4
ATOM 1750 N N . ILE A 1 31 ? 8.832 6.203 -3.642 1.00 0.00 31 ILE A N 4
ATOM 1751 C CA . ILE A 1 31 ? 7.382 6.153 -3.736 1.00 0.00 31 ILE A CA 4
ATOM 1752 C C . ILE A 1 31 ? 6.935 5.681 -5.114 1.00 0.00 31 ILE A C 4
ATOM 1753 O O . ILE A 1 31 ? 7.434 6.151 -6.137 1.00 0.00 31 ILE A O 4
ATOM 1769 N N . PHE A 1 32 ? 5.990 4.753 -5.126 1.00 0.00 32 PHE A N 4
ATOM 1770 C CA . PHE A 1 32 ? 5.450 4.202 -6.360 1.00 0.00 32 PHE A CA 4
ATOM 1771 C C . PHE A 1 32 ? 4.040 3.672 -6.122 1.00 0.00 32 PHE A C 4
ATOM 1772 O O . PHE A 1 32 ? 3.754 3.105 -5.069 1.00 0.00 32 PHE A O 4
ATOM 1789 N N . ASP A 1 33 ? 3.163 3.887 -7.089 1.00 0.00 33 ASP A N 4
ATOM 1790 C CA . ASP A 1 33 ? 1.773 3.451 -6.985 1.00 0.00 33 ASP A CA 4
ATOM 1791 C C . ASP A 1 33 ? 1.670 1.931 -7.021 1.00 0.00 33 ASP A C 4
ATOM 1792 O O . ASP A 1 33 ? 2.377 1.270 -7.785 1.00 0.00 33 ASP A O 4
ATOM 1801 N N . CYS A 1 1 ? 0.738 0.998 -6.057 1.00 0.00 1 CYS A N 5
ATOM 1802 C CA . CYS A 1 1 ? 0.678 -0.452 -6.051 1.00 0.00 1 CYS A CA 5
ATOM 1803 C C . CYS A 1 1 ? -0.734 -0.897 -6.394 1.00 0.00 1 CYS A C 5
ATOM 1804 O O . CYS A 1 1 ? -1.706 -0.394 -5.830 1.00 0.00 1 CYS A O 5
ATOM 1811 N N . GLY A 1 2 ? -0.835 -1.837 -7.320 1.00 0.00 2 GLY A N 5
ATOM 1812 C CA . GLY A 1 2 ? -2.127 -2.349 -7.748 1.00 0.00 2 GLY A CA 5
ATOM 1813 C C . GLY A 1 2 ? -2.789 -3.228 -6.705 1.00 0.00 2 GLY A C 5
ATOM 1814 O O . GLY A 1 2 ? -3.080 -4.394 -6.964 1.00 0.00 2 GLY A O 5
ATOM 1818 N N . GLU A 1 3 ? -3.022 -2.667 -5.528 1.00 0.00 3 GLU A N 5
ATOM 1819 C CA . GLU A 1 3 ? -3.644 -3.391 -4.434 1.00 0.00 3 GLU A CA 5
ATOM 1820 C C . GLU A 1 3 ? -4.544 -2.486 -3.614 1.00 0.00 3 GLU A C 5
ATOM 1821 O O . GLU A 1 3 ? -4.420 -1.261 -3.639 1.00 0.00 3 GLU A O 5
ATOM 1833 N N . SER A 1 4 ? -5.420 -3.114 -2.859 1.00 0.00 4 SER A N 5
ATOM 1834 C CA . SER A 1 4 ? -6.336 -2.418 -1.981 1.00 0.00 4 SER A CA 5
ATOM 1835 C C . SER A 1 4 ? -6.361 -3.145 -0.643 1.00 0.00 4 SER A C 5
ATOM 1836 O O . SER A 1 4 ? -6.491 -4.370 -0.601 1.00 0.00 4 SER A O 5
ATOM 1844 N N . CYS A 1 5 ? -6.187 -2.399 0.440 1.00 0.00 5 CYS A N 5
ATOM 1845 C CA . CYS A 1 5 ? -6.140 -2.975 1.784 1.00 0.00 5 CYS A CA 5
ATOM 1846 C C . CYS A 1 5 ? -7.497 -3.509 2.246 1.00 0.00 5 CYS A C 5
ATOM 1847 O O . CYS A 1 5 ? -8.092 -2.998 3.197 1.00 0.00 5 CYS A O 5
ATOM 1854 N N . PHE A 1 6 ? -7.978 -4.550 1.578 1.00 0.00 6 PHE A N 5
ATOM 1855 C CA . PHE A 1 6 ? -9.248 -5.166 1.935 1.00 0.00 6 PHE A CA 5
ATOM 1856 C C . PHE A 1 6 ? -9.132 -5.828 3.300 1.00 0.00 6 PHE A C 5
ATOM 1857 O O . PHE A 1 6 ? -10.053 -5.772 4.110 1.00 0.00 6 PHE A O 5
ATOM 1874 N N . LEU A 1 7 ? -7.981 -6.438 3.548 1.00 0.00 7 LEU A N 5
ATOM 1875 C CA . LEU A 1 7 ? -7.725 -7.105 4.819 1.00 0.00 7 LEU A CA 5
ATOM 1876 C C . LEU A 1 7 ? -6.903 -6.206 5.733 1.00 0.00 7 LEU A C 5
ATOM 1877 O O . LEU A 1 7 ? -5.926 -6.645 6.340 1.00 0.00 7 LEU A O 5
ATOM 1893 N N . GLY A 1 8 ? -7.294 -4.940 5.814 1.00 0.00 8 GLY A N 5
ATOM 1894 C CA . GLY A 1 8 ? -6.580 -3.985 6.645 1.00 0.00 8 GLY A CA 5
ATOM 1895 C C . GLY A 1 8 ? -5.314 -3.478 5.980 1.00 0.00 8 GLY A C 5
ATOM 1896 O O . GLY A 1 8 ? -5.057 -2.276 5.949 1.00 0.00 8 GLY A O 5
ATOM 1900 N N . THR A 1 9 ? -4.531 -4.395 5.438 1.00 0.00 9 THR A N 5
ATOM 1901 C CA . THR A 1 9 ? -3.293 -4.053 4.764 1.00 0.00 9 THR A CA 5
ATOM 1902 C C . THR A 1 9 ? -3.161 -4.856 3.474 1.00 0.00 9 THR A C 5
ATOM 1903 O O . THR A 1 9 ? -3.832 -5.876 3.298 1.00 0.00 9 THR A O 5
ATOM 1914 N N . CYS A 1 10 ? -2.306 -4.387 2.576 1.00 0.00 10 CYS A N 5
ATOM 1915 C CA . CYS A 1 10 ? -2.085 -5.061 1.306 1.00 0.00 10 CYS A CA 5
ATOM 1916 C C . CYS A 1 10 ? -1.028 -6.156 1.458 1.00 0.00 10 CYS A C 5
ATOM 1917 O O . CYS A 1 10 ? -0.474 -6.347 2.546 1.00 0.00 10 CYS A O 5
ATOM 1924 N N . TYR A 1 11 ? -0.765 -6.883 0.379 1.00 0.00 11 TYR A N 5
ATOM 1925 C CA . TYR A 1 11 ? 0.202 -7.971 0.403 1.00 0.00 11 TYR A CA 5
ATOM 1926 C C . TYR A 1 11 ? 1.617 -7.490 0.088 1.00 0.00 11 TYR A C 5
ATOM 1927 O O . TYR A 1 11 ? 2.577 -7.911 0.744 1.00 0.00 11 TYR A O 5
ATOM 1945 N N . THR A 1 12 ? 1.757 -6.628 -0.915 1.00 0.00 12 THR A N 5
ATOM 1946 C CA . THR A 1 12 ? 3.069 -6.126 -1.295 1.00 0.00 12 THR A CA 5
ATOM 1947 C C . THR A 1 12 ? 3.676 -5.300 -0.166 1.00 0.00 12 THR A C 5
ATOM 1948 O O . THR A 1 12 ? 3.208 -4.201 0.152 1.00 0.00 12 THR A O 5
ATOM 1959 N N . LYS A 1 13 ? 4.719 -5.851 0.446 1.00 0.00 13 LYS A N 5
ATOM 1960 C CA . LYS A 1 13 ? 5.394 -5.189 1.548 1.00 0.00 13 LYS A CA 5
ATOM 1961 C C . LYS A 1 13 ? 6.042 -3.904 1.069 1.00 0.00 13 LYS A C 5
ATOM 1962 O O . LYS A 1 13 ? 6.834 -3.903 0.128 1.00 0.00 13 LYS A O 5
ATOM 1981 N N . GLY A 1 14 ? 5.666 -2.815 1.706 1.00 0.00 14 GLY A N 5
ATOM 1982 C CA . GLY A 1 14 ? 6.168 -1.519 1.329 1.00 0.00 14 GLY A CA 5
ATOM 1983 C C . GLY A 1 14 ? 5.030 -0.646 0.870 1.00 0.00 14 GLY A C 5
ATOM 1984 O O . GLY A 1 14 ? 5.058 0.573 1.029 1.00 0.00 14 GLY A O 5
ATOM 1988 N N . CYS A 1 15 ? 4.008 -1.292 0.316 1.00 0.00 15 CYS A N 5
ATOM 1989 C CA . CYS A 1 15 ? 2.829 -0.588 -0.155 1.00 0.00 15 CYS A CA 5
ATOM 1990 C C . CYS A 1 15 ? 1.887 -0.317 1.012 1.00 0.00 15 CYS A C 5
ATOM 1991 O O . CYS A 1 15 ? 1.306 -1.238 1.586 1.00 0.00 15 CYS A O 5
ATOM 1998 N N . SER A 1 16 ? 1.754 0.951 1.363 1.00 0.00 16 SER A N 5
ATOM 1999 C CA . SER A 1 16 ? 0.903 1.359 2.469 1.00 0.00 16 SER A CA 5
ATOM 2000 C C . SER A 1 16 ? -0.409 1.923 1.948 1.00 0.00 16 SER A C 5
ATOM 2001 O O . SER A 1 16 ? -0.415 2.731 1.021 1.00 0.00 16 SER A O 5
ATOM 2009 N N . CYS A 1 17 ? -1.514 1.488 2.534 1.00 0.00 17 CYS A N 5
ATOM 2010 C CA . CYS A 1 17 ? -2.829 1.948 2.114 1.00 0.00 17 CYS A CA 5
ATOM 2011 C C . CYS A 1 17 ? -3.008 3.423 2.457 1.00 0.00 17 CYS A C 5
ATOM 2012 O O . CYS A 1 17 ? -2.724 3.847 3.578 1.00 0.00 17 CYS A O 5
ATOM 2019 N N . GLY A 1 18 ? -3.467 4.197 1.486 1.00 0.00 18 GLY A N 5
ATOM 2020 C CA . GLY A 1 18 ? -3.667 5.612 1.690 1.00 0.00 18 GLY A CA 5
ATOM 2021 C C . GLY A 1 18 ? -4.778 6.159 0.811 1.00 0.00 18 GLY A C 5
ATOM 2022 O O . GLY A 1 18 ? -5.795 5.487 0.639 1.00 0.00 18 GLY A O 5
ATOM 2026 N N . GLU A 1 19 ? -4.580 7.373 0.274 1.00 0.00 19 GLU A N 5
ATOM 2027 C CA . GLU A 1 19 ? -5.563 8.056 -0.582 1.00 0.00 19 GLU A CA 5
ATOM 2028 C C . GLU A 1 19 ? -6.313 7.100 -1.510 1.00 0.00 19 GLU A C 5
ATOM 2029 O O . GLU A 1 19 ? -5.714 6.228 -2.145 1.00 0.00 19 GLU A O 5
ATOM 2041 N N . TRP A 1 20 ? -7.638 7.280 -1.557 1.00 0.00 20 TRP A N 5
ATOM 2042 C CA . TRP A 1 20 ? -8.535 6.458 -2.377 1.00 0.00 20 TRP A CA 5
ATOM 2043 C C . TRP A 1 20 ? -8.498 5.004 -1.918 1.00 0.00 20 TRP A C 5
ATOM 2044 O O . TRP A 1 20 ? -8.858 4.093 -2.665 1.00 0.00 20 TRP A O 5
ATOM 2065 N N . LYS A 1 21 ? -8.046 4.812 -0.680 1.00 0.00 21 LYS A N 5
ATOM 2066 C CA . LYS A 1 21 ? -7.919 3.494 -0.069 1.00 0.00 21 LYS A CA 5
ATOM 2067 C C . LYS A 1 21 ? -7.008 2.615 -0.923 1.00 0.00 21 LYS A C 5
ATOM 2068 O O . LYS A 1 21 ? -7.249 1.414 -1.092 1.00 0.00 21 LYS A O 5
ATOM 2087 N N . LEU A 1 22 ? -5.966 3.231 -1.470 1.00 0.00 22 LEU A N 5
ATOM 2088 C CA . LEU A 1 22 ? -5.021 2.521 -2.328 1.00 0.00 22 LEU A CA 5
ATOM 2089 C C . LEU A 1 22 ? -3.651 2.422 -1.677 1.00 0.00 22 LEU A C 5
ATOM 2090 O O . LEU A 1 22 ? -3.178 3.372 -1.057 1.00 0.00 22 LEU A O 5
ATOM 2106 N N . CYS A 1 23 ? -3.013 1.271 -1.823 1.00 0.00 23 CYS A N 5
ATOM 2107 C CA . CYS A 1 23 ? -1.693 1.058 -1.250 1.00 0.00 23 CYS A CA 5
ATOM 2108 C C . CYS A 1 23 ? -0.597 1.594 -2.164 1.00 0.00 23 CYS A C 5
ATOM 2109 O O . CYS A 1 23 ? -0.572 1.301 -3.356 1.00 0.00 23 CYS A O 5
ATOM 2116 N N . TYR A 1 24 ? 0.321 2.356 -1.590 1.00 0.00 24 TYR A N 5
ATOM 2117 C CA . TYR A 1 24 ? 1.429 2.908 -2.343 1.00 0.00 24 TYR A CA 5
ATOM 2118 C C . TYR A 1 24 ? 2.741 2.582 -1.644 1.00 0.00 24 TYR A C 5
ATOM 2119 O O . TYR A 1 24 ? 2.859 2.711 -0.426 1.00 0.00 24 TYR A O 5
ATOM 2137 N N . GLY A 1 25 ? 3.704 2.128 -2.418 1.00 0.00 25 GLY A N 5
ATOM 2138 C CA . GLY A 1 25 ? 4.990 1.758 -1.880 1.00 0.00 25 GLY A CA 5
ATOM 2139 C C . GLY A 1 25 ? 5.795 2.950 -1.421 1.00 0.00 25 GLY A C 5
ATOM 2140 O O . GLY A 1 25 ? 5.719 4.030 -2.009 1.00 0.00 25 GLY A O 5
ATOM 2144 N N . THR A 1 26 ? 6.565 2.745 -0.368 1.00 0.00 26 THR A N 5
ATOM 2145 C CA . THR A 1 26 ? 7.410 3.779 0.201 1.00 0.00 26 THR A CA 5
ATOM 2146 C C . THR A 1 26 ? 8.740 3.149 0.600 1.00 0.00 26 THR A C 5
ATOM 2147 O O . THR A 1 26 ? 9.116 3.106 1.773 1.00 0.00 26 THR A O 5
ATOM 2158 N N . ASN A 1 27 ? 9.437 2.630 -0.393 1.00 0.00 27 ASN A N 5
ATOM 2159 C CA . ASN A 1 27 ? 10.711 1.966 -0.165 1.00 0.00 27 ASN A CA 5
ATOM 2160 C C . ASN A 1 27 ? 11.851 2.958 -0.247 1.00 0.00 27 ASN A C 5
ATOM 2161 O O . ASN A 1 27 ? 12.093 3.549 -1.295 1.00 0.00 27 ASN A O 5
ATOM 2172 N N . GLY A 1 28 ? 12.542 3.146 0.871 1.00 0.00 28 GLY A N 5
ATOM 2173 C CA . GLY A 1 28 ? 13.650 4.082 0.916 1.00 0.00 28 GLY A CA 5
ATOM 2174 C C . GLY A 1 28 ? 13.218 5.485 0.543 1.00 0.00 28 GLY A C 5
ATOM 2175 O O . GLY A 1 28 ? 13.963 6.224 -0.095 1.00 0.00 28 GLY A O 5
ATOM 2179 N N . GLY A 1 29 ? 12.001 5.842 0.935 1.00 0.00 29 GLY A N 5
ATOM 2180 C CA . GLY A 1 29 ? 11.475 7.157 0.628 1.00 0.00 29 GLY A CA 5
ATOM 2181 C C . GLY A 1 29 ? 10.903 7.246 -0.776 1.00 0.00 29 GLY A C 5
ATOM 2182 O O . GLY A 1 29 ? 10.343 8.273 -1.155 1.00 0.00 29 GLY A O 5
ATOM 2186 N N . THR A 1 30 ? 11.030 6.173 -1.549 1.00 0.00 30 THR A N 5
ATOM 2187 C CA . THR A 1 30 ? 10.507 6.159 -2.903 1.00 0.00 30 THR A CA 5
ATOM 2188 C C . THR A 1 30 ? 9.035 5.781 -2.893 1.00 0.00 30 THR A C 5
ATOM 2189 O O . THR A 1 30 ? 8.658 4.715 -2.397 1.00 0.00 30 THR A O 5
ATOM 2200 N N . ILE A 1 31 ? 8.219 6.662 -3.439 1.00 0.00 31 ILE A N 5
ATOM 2201 C CA . ILE A 1 31 ? 6.783 6.453 -3.504 1.00 0.00 31 ILE A CA 5
ATOM 2202 C C . ILE A 1 31 ? 6.388 5.913 -4.875 1.00 0.00 31 ILE A C 5
ATOM 2203 O O . ILE A 1 31 ? 6.825 6.435 -5.901 1.00 0.00 31 ILE A O 5
ATOM 2219 N N . PHE A 1 32 ? 5.556 4.883 -4.891 1.00 0.00 32 PHE A N 5
ATOM 2220 C CA . PHE A 1 32 ? 5.093 4.290 -6.139 1.00 0.00 32 PHE A CA 5
ATOM 2221 C C . PHE A 1 32 ? 3.758 3.590 -5.924 1.00 0.00 32 PHE A C 5
ATOM 2222 O O . PHE A 1 32 ? 3.555 2.927 -4.915 1.00 0.00 32 PHE A O 5
ATOM 2239 N N . ASP A 1 33 ? 2.844 3.771 -6.863 1.00 0.00 33 ASP A N 5
ATOM 2240 C CA . ASP A 1 33 ? 1.512 3.177 -6.769 1.00 0.00 33 ASP A CA 5
ATOM 2241 C C . ASP A 1 33 ? 1.573 1.655 -6.848 1.00 0.00 33 ASP A C 5
ATOM 2242 O O . ASP A 1 33 ? 2.352 1.092 -7.622 1.00 0.00 33 ASP A O 5
ATOM 2251 N N . CYS A 1 1 ? 0.923 1.087 -6.217 1.00 0.00 1 CYS A N 6
ATOM 2252 C CA . CYS A 1 1 ? 0.835 -0.360 -6.150 1.00 0.00 1 CYS A CA 6
ATOM 2253 C C . CYS A 1 1 ? -0.585 -0.808 -6.457 1.00 0.00 1 CYS A C 6
ATOM 2254 O O . CYS A 1 1 ? -1.544 -0.285 -5.887 1.00 0.00 1 CYS A O 6
ATOM 2261 N N . GLY A 1 2 ? -0.709 -1.798 -7.332 1.00 0.00 2 GLY A N 6
ATOM 2262 C CA . GLY A 1 2 ? -2.016 -2.339 -7.690 1.00 0.00 2 GLY A CA 6
ATOM 2263 C C . GLY A 1 2 ? -2.567 -3.226 -6.591 1.00 0.00 2 GLY A C 6
ATOM 2264 O O . GLY A 1 2 ? -2.991 -4.355 -6.832 1.00 0.00 2 GLY A O 6
ATOM 2268 N N . GLU A 1 3 ? -2.520 -2.703 -5.382 1.00 0.00 3 GLU A N 6
ATOM 2269 C CA . GLU A 1 3 ? -2.967 -3.398 -4.194 1.00 0.00 3 GLU A CA 6
ATOM 2270 C C . GLU A 1 3 ? -4.460 -3.247 -3.948 1.00 0.00 3 GLU A C 6
ATOM 2271 O O . GLU A 1 3 ? -5.156 -2.493 -4.631 1.00 0.00 3 GLU A O 6
ATOM 2283 N N . SER A 1 4 ? -4.930 -3.964 -2.942 1.00 0.00 4 SER A N 6
ATOM 2284 C CA . SER A 1 4 ? -6.324 -3.936 -2.544 1.00 0.00 4 SER A CA 6
ATOM 2285 C C . SER A 1 4 ? -6.432 -4.208 -1.050 1.00 0.00 4 SER A C 6
ATOM 2286 O O . SER A 1 4 ? -6.808 -5.301 -0.628 1.00 0.00 4 SER A O 6
ATOM 2294 N N . CYS A 1 5 ? -6.080 -3.202 -0.257 1.00 0.00 5 CYS A N 6
ATOM 2295 C CA . CYS A 1 5 ? -6.111 -3.299 1.200 1.00 0.00 5 CYS A CA 6
ATOM 2296 C C . CYS A 1 5 ? -7.540 -3.325 1.747 1.00 0.00 5 CYS A C 6
ATOM 2297 O O . CYS A 1 5 ? -7.892 -2.535 2.620 1.00 0.00 5 CYS A O 6
ATOM 2304 N N . PHE A 1 6 ? -8.357 -4.248 1.248 1.00 0.00 6 PHE A N 6
ATOM 2305 C CA . PHE A 1 6 ? -9.731 -4.378 1.714 1.00 0.00 6 PHE A CA 6
ATOM 2306 C C . PHE A 1 6 ? -9.747 -4.811 3.177 1.00 0.00 6 PHE A C 6
ATOM 2307 O O . PHE A 1 6 ? -10.666 -4.486 3.923 1.00 0.00 6 PHE A O 6
ATOM 2324 N N . LEU A 1 7 ? -8.698 -5.517 3.584 1.00 0.00 7 LEU A N 6
ATOM 2325 C CA . LEU A 1 7 ? -8.563 -5.965 4.961 1.00 0.00 7 LEU A CA 6
ATOM 2326 C C . LEU A 1 7 ? -7.699 -4.978 5.741 1.00 0.00 7 LEU A C 6
ATOM 2327 O O . LEU A 1 7 ? -7.039 -5.343 6.714 1.00 0.00 7 LEU A O 6
ATOM 2343 N N . GLY A 1 8 ? -7.705 -3.724 5.298 1.00 0.00 8 GLY A N 6
ATOM 2344 C CA . GLY A 1 8 ? -6.925 -2.686 5.947 1.00 0.00 8 GLY A CA 6
ATOM 2345 C C . GLY A 1 8 ? -5.448 -2.731 5.590 1.00 0.00 8 GLY A C 6
ATOM 2346 O O . GLY A 1 8 ? -4.828 -1.696 5.350 1.00 0.00 8 GLY A O 6
ATOM 2350 N N . THR A 1 9 ? -4.881 -3.925 5.568 1.00 0.00 9 THR A N 6
ATOM 2351 C CA . THR A 1 9 ? -3.472 -4.097 5.258 1.00 0.00 9 THR A CA 6
ATOM 2352 C C . THR A 1 9 ? -3.268 -4.520 3.805 1.00 0.00 9 THR A C 6
ATOM 2353 O O . THR A 1 9 ? -4.105 -5.209 3.217 1.00 0.00 9 THR A O 6
ATOM 2364 N N . CYS A 1 10 ? -2.143 -4.104 3.241 1.00 0.00 10 CYS A N 6
ATOM 2365 C CA . CYS A 1 10 ? -1.792 -4.440 1.869 1.00 0.00 10 CYS A CA 6
ATOM 2366 C C . CYS A 1 10 ? -0.984 -5.733 1.855 1.00 0.00 10 CYS A C 6
ATOM 2367 O O . CYS A 1 10 ? -0.397 -6.112 2.872 1.00 0.00 10 CYS A O 6
ATOM 2374 N N . TYR A 1 11 ? -0.953 -6.407 0.716 1.00 0.00 11 TYR A N 6
ATOM 2375 C CA . TYR A 1 11 ? -0.212 -7.652 0.589 1.00 0.00 11 TYR A CA 6
ATOM 2376 C C . TYR A 1 11 ? 1.232 -7.371 0.186 1.00 0.00 11 TYR A C 6
ATOM 2377 O O . TYR A 1 11 ? 2.172 -7.969 0.726 1.00 0.00 11 TYR A O 6
ATOM 2395 N N . THR A 1 12 ? 1.409 -6.452 -0.755 1.00 0.00 12 THR A N 6
ATOM 2396 C CA . THR A 1 12 ? 2.734 -6.085 -1.216 1.00 0.00 12 THR A CA 6
ATOM 2397 C C . THR A 1 12 ? 3.435 -5.235 -0.161 1.00 0.00 12 THR A C 6
ATOM 2398 O O . THR A 1 12 ? 3.108 -4.058 0.037 1.00 0.00 12 THR A O 6
ATOM 2409 N N . LYS A 1 13 ? 4.395 -5.846 0.523 1.00 0.00 13 LYS A N 6
ATOM 2410 C CA . LYS A 1 13 ? 5.146 -5.167 1.567 1.00 0.00 13 LYS A CA 6
ATOM 2411 C C . LYS A 1 13 ? 5.877 -3.966 0.996 1.00 0.00 13 LYS A C 6
ATOM 2412 O O . LYS A 1 13 ? 6.544 -4.061 -0.034 1.00 0.00 13 LYS A O 6
ATOM 2431 N N . GLY A 1 14 ? 5.708 -2.835 1.653 1.00 0.00 14 GLY A N 6
ATOM 2432 C CA . GLY A 1 14 ? 6.313 -1.611 1.191 1.00 0.00 14 GLY A CA 6
ATOM 2433 C C . GLY A 1 14 ? 5.249 -0.652 0.716 1.00 0.00 14 GLY A C 6
ATOM 2434 O O . GLY A 1 14 ? 5.417 0.566 0.784 1.00 0.00 14 GLY A O 6
ATOM 2438 N N . CYS A 1 15 ? 4.140 -1.213 0.244 1.00 0.00 15 CYS A N 6
ATOM 2439 C CA . CYS A 1 15 ? 3.021 -0.419 -0.234 1.00 0.00 15 CYS A CA 6
ATOM 2440 C C . CYS A 1 15 ? 2.096 -0.069 0.933 1.00 0.00 15 CYS A C 6
ATOM 2441 O O . CYS A 1 15 ? 1.507 -0.951 1.554 1.00 0.00 15 CYS A O 6
ATOM 2448 N N . SER A 1 16 ? 1.985 1.220 1.232 1.00 0.00 16 SER A N 6
ATOM 2449 C CA . SER A 1 16 ? 1.149 1.691 2.329 1.00 0.00 16 SER A CA 6
ATOM 2450 C C . SER A 1 16 ? -0.251 2.015 1.826 1.00 0.00 16 SER A C 6
ATOM 2451 O O . SER A 1 16 ? -0.406 2.743 0.849 1.00 0.00 16 SER A O 6
ATOM 2459 N N . CYS A 1 17 ? -1.260 1.458 2.478 1.00 0.00 17 CYS A N 6
ATOM 2460 C CA . CYS A 1 17 ? -2.645 1.672 2.075 1.00 0.00 17 CYS A CA 6
ATOM 2461 C C . CYS A 1 17 ? -3.076 3.119 2.276 1.00 0.00 17 CYS A C 6
ATOM 2462 O O . CYS A 1 17 ? -3.145 3.614 3.402 1.00 0.00 17 CYS A O 6
ATOM 2469 N N . GLY A 1 18 ? -3.380 3.781 1.171 1.00 0.00 18 GLY A N 6
ATOM 2470 C CA . GLY A 1 18 ? -3.830 5.150 1.213 1.00 0.00 18 GLY A CA 6
ATOM 2471 C C . GLY A 1 18 ? -5.330 5.212 1.407 1.00 0.00 18 GLY A C 6
ATOM 2472 O O . GLY A 1 18 ? -6.034 4.296 0.968 1.00 0.00 18 GLY A O 6
ATOM 2476 N N . GLU A 1 19 ? -5.802 6.275 2.070 1.00 0.00 19 GLU A N 6
ATOM 2477 C CA . GLU A 1 19 ? -7.225 6.488 2.370 1.00 0.00 19 GLU A CA 6
ATOM 2478 C C . GLU A 1 19 ? -8.147 6.100 1.211 1.00 0.00 19 GLU A C 6
ATOM 2479 O O . GLU A 1 19 ? -9.175 5.455 1.420 1.00 0.00 19 GLU A O 6
ATOM 2491 N N . TRP A 1 20 ? -7.782 6.487 -0.005 1.00 0.00 20 TRP A N 6
ATOM 2492 C CA . TRP A 1 20 ? -8.586 6.176 -1.187 1.00 0.00 20 TRP A CA 6
ATOM 2493 C C . TRP A 1 20 ? -8.436 4.709 -1.608 1.00 0.00 20 TRP A C 6
ATOM 2494 O O . TRP A 1 20 ? -8.501 4.391 -2.797 1.00 0.00 20 TRP A O 6
ATOM 2515 N N . LYS A 1 21 ? -8.240 3.828 -0.624 1.00 0.00 21 LYS A N 6
ATOM 2516 C CA . LYS A 1 21 ? -8.077 2.396 -0.859 1.00 0.00 21 LYS A CA 6
ATOM 2517 C C . LYS A 1 21 ? -6.995 2.152 -1.910 1.00 0.00 21 LYS A C 6
ATOM 2518 O O . LYS A 1 21 ? -7.203 1.416 -2.883 1.00 0.00 21 LYS A O 6
ATOM 2537 N N . LEU A 1 22 ? -5.846 2.783 -1.733 1.00 0.00 22 LEU A N 6
ATOM 2538 C CA . LEU A 1 22 ? -4.764 2.634 -2.697 1.00 0.00 22 LEU A CA 6
ATOM 2539 C C . LEU A 1 22 ? -3.414 2.570 -2.001 1.00 0.00 22 LEU A C 6
ATOM 2540 O O . LEU A 1 22 ? -2.948 3.557 -1.440 1.00 0.00 22 LEU A O 6
ATOM 2556 N N . CYS A 1 23 ? -2.789 1.403 -2.041 1.00 0.00 23 CYS A N 6
ATOM 2557 C CA . CYS A 1 23 ? -1.490 1.220 -1.414 1.00 0.00 23 CYS A CA 6
ATOM 2558 C C . CYS A 1 23 ? -0.382 1.774 -2.300 1.00 0.00 23 CYS A C 6
ATOM 2559 O O . CYS A 1 23 ? -0.333 1.493 -3.496 1.00 0.00 23 CYS A O 6
ATOM 2566 N N . TYR A 1 24 ? 0.510 2.546 -1.705 1.00 0.00 24 TYR A N 6
ATOM 2567 C CA . TYR A 1 24 ? 1.622 3.123 -2.439 1.00 0.00 24 TYR A CA 6
ATOM 2568 C C . TYR A 1 24 ? 2.939 2.772 -1.762 1.00 0.00 24 TYR A C 6
ATOM 2569 O O . TYR A 1 24 ? 3.106 2.962 -0.558 1.00 0.00 24 TYR A O 6
ATOM 2587 N N . GLY A 1 25 ? 3.859 2.236 -2.542 1.00 0.00 25 GLY A N 6
ATOM 2588 C CA . GLY A 1 25 ? 5.148 1.841 -2.021 1.00 0.00 25 GLY A CA 6
ATOM 2589 C C . GLY A 1 25 ? 5.994 3.021 -1.612 1.00 0.00 25 GLY A C 6
ATOM 2590 O O . GLY A 1 25 ? 5.992 4.051 -2.278 1.00 0.00 25 GLY A O 6
ATOM 2594 N N . THR A 1 26 ?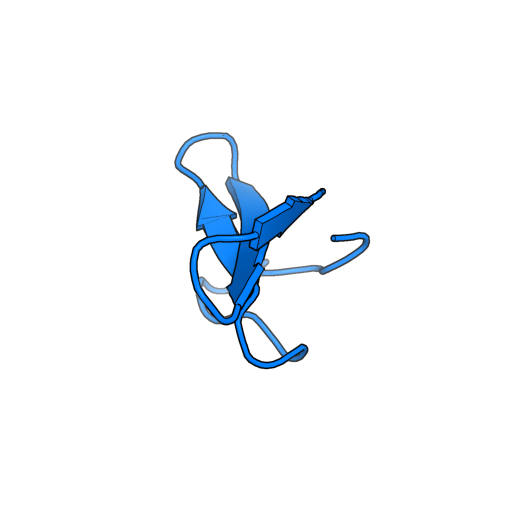 6.711 2.866 -0.514 1.00 0.00 26 THR A N 6
ATOM 2595 C CA . THR A 1 26 ? 7.576 3.914 0.001 1.00 0.00 26 THR A CA 6
ATOM 2596 C C . THR A 1 26 ? 8.861 3.285 0.527 1.00 0.00 26 THR A C 6
ATOM 2597 O O . THR A 1 26 ? 9.156 3.319 1.721 1.00 0.00 26 THR A O 6
ATOM 2608 N N . ASN A 1 27 ? 9.619 2.695 -0.384 1.00 0.00 27 ASN A N 6
ATOM 2609 C CA . ASN A 1 27 ? 10.869 2.039 -0.024 1.00 0.00 27 ASN A CA 6
ATOM 2610 C C . ASN A 1 27 ? 12.036 2.981 -0.232 1.00 0.00 27 ASN A C 6
ATOM 2611 O O . ASN A 1 27 ? 12.237 3.491 -1.330 1.00 0.00 27 ASN A O 6
ATOM 2622 N N . GLY A 1 28 ? 12.795 3.216 0.832 1.00 0.00 28 GLY A N 6
ATOM 2623 C CA . GLY A 1 28 ? 13.935 4.111 0.754 1.00 0.00 28 GLY A CA 6
ATOM 2624 C C . GLY A 1 28 ? 13.533 5.505 0.318 1.00 0.00 28 GLY A C 6
ATOM 2625 O O . GLY A 1 28 ? 14.273 6.183 -0.389 1.00 0.00 28 GLY A O 6
ATOM 2629 N N . GLY A 1 29 ? 12.344 5.925 0.740 1.00 0.00 29 GLY A N 6
ATOM 2630 C CA . GLY A 1 29 ? 11.847 7.238 0.380 1.00 0.00 29 GLY A CA 6
ATOM 2631 C C . GLY A 1 29 ? 11.270 7.283 -1.024 1.00 0.00 29 GLY A C 6
ATOM 2632 O O . GLY A 1 29 ? 10.755 8.313 -1.454 1.00 0.00 29 GLY A O 6
ATOM 2636 N N . THR A 1 30 ? 11.342 6.166 -1.741 1.00 0.00 30 THR A N 6
ATOM 2637 C CA . THR A 1 30 ? 10.812 6.102 -3.090 1.00 0.00 30 THR A CA 6
ATOM 2638 C C . THR A 1 30 ? 9.339 5.732 -3.057 1.00 0.00 30 THR A C 6
ATOM 2639 O O . THR A 1 30 ? 8.964 4.680 -2.532 1.00 0.00 30 THR A O 6
ATOM 2650 N N . ILE A 1 31 ? 8.518 6.601 -3.617 1.00 0.00 31 ILE A N 6
ATOM 2651 C CA . ILE A 1 31 ? 7.084 6.387 -3.662 1.00 0.00 31 ILE A CA 6
ATOM 2652 C C . ILE A 1 31 ? 6.657 5.910 -5.043 1.00 0.00 31 ILE A C 6
ATOM 2653 O O . ILE A 1 31 ? 7.052 6.485 -6.058 1.00 0.00 31 ILE A O 6
ATOM 2669 N N . PHE A 1 32 ? 5.852 4.860 -5.073 1.00 0.00 32 PHE A N 6
ATOM 2670 C CA . PHE A 1 32 ? 5.364 4.295 -6.321 1.00 0.00 32 PHE A CA 6
ATOM 2671 C C . PHE A 1 32 ? 4.013 3.626 -6.102 1.00 0.00 32 PHE A C 6
ATOM 2672 O O . PHE A 1 32 ? 3.781 3.004 -5.068 1.00 0.00 32 PHE A O 6
ATOM 2689 N N . ASP A 1 33 ? 3.122 3.784 -7.067 1.00 0.00 33 ASP A N 6
ATOM 2690 C CA . ASP A 1 33 ? 1.779 3.218 -6.983 1.00 0.00 33 ASP A CA 6
ATOM 2691 C C . ASP A 1 33 ? 1.812 1.694 -6.993 1.00 0.00 33 ASP A C 6
ATOM 2692 O O . ASP A 1 33 ? 2.618 1.082 -7.697 1.00 0.00 33 ASP A O 6
ATOM 2701 N N . CYS A 1 1 ? 0.842 0.928 -5.974 1.00 0.00 1 CYS A N 7
ATOM 2702 C CA . CYS A 1 1 ? 0.886 -0.521 -6.033 1.00 0.00 1 CYS A CA 7
ATOM 2703 C C . CYS A 1 1 ? -0.453 -1.063 -6.510 1.00 0.00 1 CYS A C 7
ATOM 2704 O O . CYS A 1 1 ? -1.508 -0.605 -6.075 1.00 0.00 1 CYS A O 7
ATOM 2711 N N . GLY A 1 2 ? -0.394 -2.038 -7.405 1.00 0.00 2 GLY A N 7
ATOM 2712 C CA . GLY A 1 2 ? -1.598 -2.645 -7.952 1.00 0.00 2 GLY A CA 7
ATOM 2713 C C . GLY A 1 2 ? -2.321 -3.526 -6.950 1.00 0.00 2 GLY A C 7
ATOM 2714 O O . GLY A 1 2 ? -2.459 -4.729 -7.161 1.00 0.00 2 GLY A O 7
ATOM 2718 N N . GLU A 1 3 ? -2.776 -2.924 -5.863 1.00 0.00 3 GLU A N 7
ATOM 2719 C CA . GLU A 1 3 ? -3.482 -3.641 -4.816 1.00 0.00 3 GLU A CA 7
ATOM 2720 C C . GLU A 1 3 ? -4.541 -2.772 -4.167 1.00 0.00 3 GLU A C 7
ATOM 2721 O O . GLU A 1 3 ? -4.728 -1.611 -4.529 1.00 0.00 3 GLU A O 7
ATOM 2733 N N . SER A 1 4 ? -5.208 -3.347 -3.185 1.00 0.00 4 SER A N 7
ATOM 2734 C CA . SER A 1 4 ? -6.233 -2.659 -2.435 1.00 0.00 4 SER A CA 7
ATOM 2735 C C . SER A 1 4 ? -6.286 -3.230 -1.025 1.00 0.00 4 SER A C 7
ATOM 2736 O O . SER A 1 4 ? -6.538 -4.421 -0.836 1.00 0.00 4 SER A O 7
ATOM 2744 N N . CYS A 1 5 ? -6.036 -2.380 -0.044 1.00 0.00 5 CYS A N 7
ATOM 2745 C CA . CYS A 1 5 ? -6.043 -2.774 1.360 1.00 0.00 5 CYS A CA 7
ATOM 2746 C C . CYS A 1 5 ? -7.469 -2.996 1.854 1.00 0.00 5 CYS A C 7
ATOM 2747 O O . CYS A 1 5 ? -7.941 -2.320 2.772 1.00 0.00 5 CYS A O 7
ATOM 2754 N N . PHE A 1 6 ? -8.153 -3.947 1.231 1.00 0.00 6 PHE A N 7
ATOM 2755 C CA . PHE A 1 6 ? -9.522 -4.276 1.589 1.00 0.00 6 PHE A CA 7
ATOM 2756 C C . PHE A 1 6 ? -9.591 -4.657 3.059 1.00 0.00 6 PHE A C 7
ATOM 2757 O O . PHE A 1 6 ? -10.496 -4.241 3.778 1.00 0.00 6 PHE A O 7
ATOM 2774 N N . LEU A 1 7 ? -8.602 -5.422 3.505 1.00 0.00 7 LEU A N 7
ATOM 2775 C CA . LEU A 1 7 ? -8.537 -5.842 4.898 1.00 0.00 7 LEU A CA 7
ATOM 2776 C C . LEU A 1 7 ? -7.599 -4.933 5.691 1.00 0.00 7 LEU A C 7
ATOM 2777 O O . LEU A 1 7 ? -7.001 -5.341 6.684 1.00 0.00 7 LEU A O 7
ATOM 2793 N N . GLY A 1 8 ? -7.486 -3.688 5.240 1.00 0.00 8 GLY A N 7
ATOM 2794 C CA . GLY A 1 8 ? -6.634 -2.716 5.906 1.00 0.00 8 GLY A CA 7
ATOM 2795 C C . GLY A 1 8 ? -5.164 -2.877 5.564 1.00 0.00 8 GLY A C 7
ATOM 2796 O O . GLY A 1 8 ? -4.458 -1.891 5.364 1.00 0.00 8 GLY A O 7
ATOM 2800 N N . THR A 1 9 ? -4.706 -4.112 5.503 1.00 0.00 9 THR A N 7
ATOM 2801 C CA . THR A 1 9 ? -3.317 -4.400 5.197 1.00 0.00 9 THR A CA 7
ATOM 2802 C C . THR A 1 9 ? -3.154 -4.840 3.743 1.00 0.00 9 THR A C 7
ATOM 2803 O O . THR A 1 9 ? -4.020 -5.517 3.187 1.00 0.00 9 THR A O 7
ATOM 2814 N N . CYS A 1 10 ? -2.040 -4.454 3.142 1.00 0.00 10 CYS A N 7
ATOM 2815 C CA . CYS A 1 10 ? -1.739 -4.814 1.766 1.00 0.00 10 CYS A CA 7
ATOM 2816 C C . CYS A 1 10 ? -0.833 -6.046 1.759 1.00 0.00 10 CYS A C 7
ATOM 2817 O O . CYS A 1 10 ? -0.254 -6.392 2.791 1.00 0.00 10 CYS A O 7
ATOM 2824 N N . TYR A 1 11 ? -0.713 -6.710 0.619 1.00 0.00 11 TYR A N 7
ATOM 2825 C CA . TYR A 1 11 ? 0.123 -7.902 0.525 1.00 0.00 11 TYR A CA 7
ATOM 2826 C C . TYR A 1 11 ? 1.564 -7.542 0.165 1.00 0.00 11 TYR A C 7
ATOM 2827 O O . TYR A 1 11 ? 2.507 -8.019 0.806 1.00 0.00 11 TYR A O 7
ATOM 2845 N N . THR A 1 12 ? 1.734 -6.713 -0.858 1.00 0.00 12 THR A N 7
ATOM 2846 C CA . THR A 1 12 ? 3.060 -6.303 -1.298 1.00 0.00 12 THR A CA 7
ATOM 2847 C C . THR A 1 12 ? 3.751 -5.455 -0.231 1.00 0.00 12 THR A C 7
ATOM 2848 O O . THR A 1 12 ? 3.296 -4.358 0.116 1.00 0.00 12 THR A O 7
ATOM 2859 N N . LYS A 1 13 ? 4.857 -5.979 0.286 1.00 0.00 13 LYS A N 7
ATOM 2860 C CA . LYS A 1 13 ? 5.623 -5.293 1.313 1.00 0.00 13 LYS A CA 7
ATOM 2861 C C . LYS A 1 13 ? 6.159 -3.977 0.781 1.00 0.00 13 LYS A C 7
ATOM 2862 O O . LYS A 1 13 ? 6.685 -3.905 -0.329 1.00 0.00 13 LYS A O 7
ATOM 2881 N N . GLY A 1 14 ? 5.982 -2.934 1.569 1.00 0.00 14 GLY A N 7
ATOM 2882 C CA . GLY A 1 14 ? 6.408 -1.620 1.159 1.00 0.00 14 GLY A CA 7
ATOM 2883 C C . GLY A 1 14 ? 5.216 -0.780 0.772 1.00 0.00 14 GLY A C 7
ATOM 2884 O O . GLY A 1 14 ? 5.221 0.439 0.942 1.00 0.00 14 GLY A O 7
ATOM 2888 N N . CYS A 1 15 ? 4.180 -1.444 0.267 1.00 0.00 15 CYS A N 7
ATOM 2889 C CA . CYS A 1 15 ? 2.960 -0.762 -0.131 1.00 0.00 15 CYS A CA 7
ATOM 2890 C C . CYS A 1 15 ? 2.082 -0.538 1.095 1.00 0.00 15 CYS A C 7
ATOM 2891 O O . CYS A 1 15 ? 1.627 -1.489 1.731 1.00 0.00 15 CYS A O 7
ATOM 2898 N N . SER A 1 16 ? 1.874 0.722 1.435 1.00 0.00 16 SER A N 7
ATOM 2899 C CA . SER A 1 16 ? 1.084 1.087 2.595 1.00 0.00 16 SER A CA 7
ATOM 2900 C C . SER A 1 16 ? -0.283 1.608 2.176 1.00 0.00 16 SER A C 7
ATOM 2901 O O . SER A 1 16 ? -0.400 2.337 1.194 1.00 0.00 16 SER A O 7
ATOM 2909 N N . CYS A 1 17 ? -1.308 1.220 2.919 1.00 0.00 17 CYS A N 7
ATOM 2910 C CA . CYS A 1 17 ? -2.671 1.643 2.634 1.00 0.00 17 CYS A CA 7
ATOM 2911 C C . CYS A 1 17 ? -2.794 3.160 2.762 1.00 0.00 17 CYS A C 7
ATOM 2912 O O . CYS A 1 17 ? -2.384 3.739 3.769 1.00 0.00 17 CYS A O 7
ATOM 2919 N N . GLY A 1 18 ? -3.338 3.801 1.736 1.00 0.00 18 GLY A N 7
ATOM 2920 C CA . GLY A 1 18 ? -3.482 5.238 1.758 1.00 0.00 18 GLY A CA 7
ATOM 2921 C C . GLY A 1 18 ? -4.767 5.712 1.104 1.00 0.00 18 GLY A C 7
ATOM 2922 O O . GLY A 1 18 ? -5.723 4.938 0.974 1.00 0.00 18 GLY A O 7
ATOM 2926 N N . GLU A 1 19 ? -4.781 6.992 0.706 1.00 0.00 19 GLU A N 7
ATOM 2927 C CA . GLU A 1 19 ? -5.940 7.634 0.077 1.00 0.00 19 GLU A CA 7
ATOM 2928 C C . GLU A 1 19 ? -6.616 6.740 -0.961 1.00 0.00 19 GLU A C 7
ATOM 2929 O O . GLU A 1 19 ? -5.952 6.020 -1.706 1.00 0.00 19 GLU A O 7
ATOM 2941 N N . TRP A 1 20 ? -7.953 6.793 -0.972 1.00 0.00 20 TRP A N 7
ATOM 2942 C CA . TRP A 1 20 ? -8.778 5.997 -1.886 1.00 0.00 20 TRP A CA 7
ATOM 2943 C C . TRP A 1 20 ? -8.612 4.510 -1.587 1.00 0.00 20 TRP A C 7
ATOM 2944 O O . TRP A 1 20 ? -8.916 3.660 -2.422 1.00 0.00 20 TRP A O 7
ATOM 2965 N N . LYS A 1 21 ? -8.112 4.222 -0.382 1.00 0.00 21 LYS A N 7
ATOM 2966 C CA . LYS A 1 21 ? -7.865 2.859 0.074 1.00 0.00 21 LYS A CA 7
ATOM 2967 C C . LYS A 1 21 ? -6.895 2.167 -0.878 1.00 0.00 21 LYS A C 7
ATOM 2968 O O . LYS A 1 21 ? -7.026 0.975 -1.174 1.00 0.00 21 LYS A O 7
ATOM 2987 N N . LEU A 1 22 ? -5.930 2.935 -1.368 1.00 0.00 22 LEU A N 7
ATOM 2988 C CA . LEU A 1 22 ? -4.945 2.415 -2.308 1.00 0.00 22 LEU A CA 7
ATOM 2989 C C . LEU A 1 22 ? -3.611 2.163 -1.629 1.00 0.00 22 LEU A C 7
ATOM 2990 O O . LEU A 1 22 ? -3.166 2.955 -0.803 1.00 0.00 22 LEU A O 7
ATOM 3006 N N . CYS A 1 23 ? -2.972 1.064 -1.987 1.00 0.00 23 CYS A N 7
ATOM 3007 C CA . CYS A 1 23 ? -1.679 0.720 -1.419 1.00 0.00 23 CYS A CA 7
ATOM 3008 C C . CYS A 1 23 ? -0.564 1.419 -2.183 1.00 0.00 23 CYS A C 7
ATOM 3009 O O . CYS A 1 23 ? -0.463 1.287 -3.399 1.00 0.00 23 CYS A O 7
ATOM 3016 N N . TYR A 1 24 ? 0.271 2.156 -1.470 1.00 0.00 24 TYR A N 7
ATOM 3017 C CA . TYR A 1 24 ? 1.372 2.869 -2.101 1.00 0.00 24 TYR A CA 7
ATOM 3018 C C . TYR A 1 24 ? 2.703 2.469 -1.495 1.00 0.00 24 TYR A C 7
ATOM 3019 O O . TYR A 1 24 ? 2.909 2.590 -0.288 1.00 0.00 24 TYR A O 7
ATOM 3037 N N . GLY A 1 25 ? 3.602 2.007 -2.341 1.00 0.00 25 GLY A N 7
ATOM 3038 C CA . GLY A 1 25 ? 4.910 1.606 -1.889 1.00 0.00 25 GLY A CA 7
ATOM 3039 C C . GLY A 1 25 ? 5.767 2.795 -1.536 1.00 0.00 25 GLY A C 7
ATOM 3040 O O . GLY A 1 25 ? 5.871 3.740 -2.313 1.00 0.00 25 GLY A O 7
ATOM 3044 N N . THR A 1 26 ? 6.374 2.750 -0.367 1.00 0.00 26 THR A N 7
ATOM 3045 C CA . THR A 1 26 ? 7.229 3.829 0.095 1.00 0.00 26 THR A CA 7
ATOM 3046 C C . THR A 1 26 ? 8.558 3.251 0.561 1.00 0.00 26 THR A C 7
ATOM 3047 O O . THR A 1 26 ? 8.876 3.247 1.750 1.00 0.00 26 THR A O 7
ATOM 3058 N N . ASN A 1 27 ? 9.327 2.742 -0.390 1.00 0.00 27 ASN A N 7
ATOM 3059 C CA . ASN A 1 27 ? 10.616 2.135 -0.083 1.00 0.00 27 ASN A CA 7
ATOM 3060 C C . ASN A 1 27 ? 11.747 3.111 -0.338 1.00 0.00 27 ASN A C 7
ATOM 3061 O O . ASN A 1 27 ? 11.842 3.683 -1.419 1.00 0.00 27 ASN A O 7
ATOM 3072 N N . GLY A 1 28 ? 12.598 3.294 0.666 1.00 0.00 28 GLY A N 7
ATOM 3073 C CA . GLY A 1 28 ? 13.722 4.207 0.541 1.00 0.00 28 GLY A CA 7
ATOM 3074 C C . GLY A 1 28 ? 13.281 5.616 0.206 1.00 0.00 28 GLY A C 7
ATOM 3075 O O . GLY A 1 28 ? 13.943 6.320 -0.552 1.00 0.00 28 GLY A O 7
ATOM 3079 N N . GLY A 1 29 ? 12.148 6.022 0.769 1.00 0.00 29 GLY A N 7
ATOM 3080 C CA . GLY A 1 29 ? 11.621 7.349 0.515 1.00 0.00 29 GLY A CA 7
ATOM 3081 C C . GLY A 1 29 ? 10.996 7.475 -0.863 1.00 0.00 29 GLY A C 7
ATOM 3082 O O . GLY A 1 29 ? 10.572 8.558 -1.259 1.00 0.00 29 GLY A O 7
ATOM 3086 N N . THR A 1 30 ? 10.928 6.367 -1.591 1.00 0.00 30 THR A N 7
ATOM 3087 C CA . THR A 1 30 ? 10.342 6.368 -2.918 1.00 0.00 30 THR A CA 7
ATOM 3088 C C . THR A 1 30 ? 8.887 5.938 -2.847 1.00 0.00 30 THR A C 7
ATOM 3089 O O . THR A 1 30 ? 8.574 4.853 -2.347 1.00 0.00 30 THR A O 7
ATOM 3100 N N . ILE A 1 31 ? 8.012 6.789 -3.354 1.00 0.00 31 ILE A N 7
ATOM 3101 C CA . ILE A 1 31 ? 6.585 6.514 -3.362 1.00 0.00 31 ILE A CA 7
ATOM 3102 C C . ILE A 1 31 ? 6.144 6.069 -4.751 1.00 0.00 31 ILE A C 7
ATOM 3103 O O . ILE A 1 31 ? 6.447 6.726 -5.747 1.00 0.00 31 ILE A O 7
ATOM 3119 N N . PHE A 1 32 ? 5.431 4.957 -4.808 1.00 0.00 32 PHE A N 7
ATOM 3120 C CA . PHE A 1 32 ? 4.941 4.421 -6.067 1.00 0.00 32 PHE A CA 7
ATOM 3121 C C . PHE A 1 32 ? 3.642 3.660 -5.842 1.00 0.00 32 PHE A C 7
ATOM 3122 O O . PHE A 1 32 ? 3.493 2.950 -4.848 1.00 0.00 32 PHE A O 7
ATOM 3139 N N . ASP A 1 33 ? 2.699 3.836 -6.752 1.00 0.00 33 ASP A N 7
ATOM 3140 C CA . ASP A 1 33 ? 1.397 3.186 -6.652 1.00 0.00 33 ASP A CA 7
ATOM 3141 C C . ASP A 1 33 ? 1.539 1.676 -6.813 1.00 0.00 33 ASP A C 7
ATOM 3142 O O . ASP A 1 33 ? 2.268 1.200 -7.687 1.00 0.00 33 ASP A O 7
ATOM 3151 N N . CYS A 1 1 ? 0.857 1.091 -6.035 1.00 0.00 1 CYS A N 8
ATOM 3152 C CA . CYS A 1 1 ? 0.715 -0.352 -5.986 1.00 0.00 1 CYS A CA 8
ATOM 3153 C C . CYS A 1 1 ? -0.730 -0.722 -6.269 1.00 0.00 1 CYS A C 8
ATOM 3154 O O . CYS A 1 1 ? -1.650 -0.177 -5.659 1.00 0.00 1 CYS A O 8
ATOM 3161 N N . GLY A 1 2 ? -0.922 -1.648 -7.195 1.00 0.00 2 GLY A N 8
ATOM 3162 C CA . GLY A 1 2 ? -2.260 -2.089 -7.561 1.00 0.00 2 GLY A CA 8
ATOM 3163 C C . GLY A 1 2 ? -2.890 -2.966 -6.499 1.00 0.00 2 GLY A C 8
ATOM 3164 O O . GLY A 1 2 ? -3.319 -4.084 -6.782 1.00 0.00 2 GLY A O 8
ATOM 3168 N N . GLU A 1 3 ? -2.934 -2.461 -5.277 1.00 0.00 3 GLU A N 8
ATOM 3169 C CA . GLU A 1 3 ? -3.495 -3.189 -4.157 1.00 0.00 3 GLU A CA 8
ATOM 3170 C C . GLU A 1 3 ? -4.315 -2.270 -3.270 1.00 0.00 3 GLU A C 8
ATOM 3171 O O . GLU A 1 3 ? -4.056 -1.068 -3.176 1.00 0.00 3 GLU A O 8
ATOM 3183 N N . SER A 1 4 ? -5.288 -2.857 -2.606 1.00 0.00 4 SER A N 8
ATOM 3184 C CA . SER A 1 4 ? -6.156 -2.138 -1.695 1.00 0.00 4 SER A CA 8
ATOM 3185 C C . SER A 1 4 ? -6.217 -2.887 -0.373 1.00 0.00 4 SER A C 8
ATOM 3186 O O . SER A 1 4 ? -6.343 -4.113 -0.361 1.00 0.00 4 SER A O 8
ATOM 3194 N N . CYS A 1 5 ? -6.111 -2.164 0.734 1.00 0.00 5 CYS A N 8
ATOM 3195 C CA . CYS A 1 5 ? -6.138 -2.780 2.059 1.00 0.00 5 CYS A CA 8
ATOM 3196 C C . CYS A 1 5 ? -7.548 -3.227 2.444 1.00 0.00 5 CYS A C 8
ATOM 3197 O O . CYS A 1 5 ? -8.070 -2.857 3.493 1.00 0.00 5 CYS A O 8
ATOM 3204 N N . PHE A 1 6 ? -8.153 -4.042 1.588 1.00 0.00 6 PHE A N 8
ATOM 3205 C CA . PHE A 1 6 ? -9.489 -4.558 1.834 1.00 0.00 6 PHE A CA 8
ATOM 3206 C C . PHE A 1 6 ? -9.478 -5.443 3.073 1.00 0.00 6 PHE A C 8
ATOM 3207 O O . PHE A 1 6 ? -10.419 -5.443 3.861 1.00 0.00 6 PHE A O 8
ATOM 3224 N N . LEU A 1 7 ? -8.389 -6.181 3.241 1.00 0.00 7 LEU A N 8
ATOM 3225 C CA . LEU A 1 7 ? -8.231 -7.061 4.388 1.00 0.00 7 LEU A CA 8
ATOM 3226 C C . LEU A 1 7 ? -7.372 -6.378 5.452 1.00 0.00 7 LEU A C 8
ATOM 3227 O O . LEU A 1 7 ? -6.501 -6.994 6.063 1.00 0.00 7 LEU A O 8
ATOM 3243 N N . GLY A 1 8 ? -7.617 -5.088 5.659 1.00 0.00 8 GLY A N 8
ATOM 3244 C CA . GLY A 1 8 ? -6.860 -4.327 6.639 1.00 0.00 8 GLY A CA 8
ATOM 3245 C C . GLY A 1 8 ? -5.502 -3.884 6.123 1.00 0.00 8 GLY A C 8
ATOM 3246 O O . GLY A 1 8 ? -5.075 -2.756 6.361 1.00 0.00 8 GLY A O 8
ATOM 3250 N N . THR A 1 9 ? -4.815 -4.773 5.426 1.00 0.00 9 THR A N 8
ATOM 3251 C CA . THR A 1 9 ? -3.499 -4.480 4.885 1.00 0.00 9 THR A CA 8
ATOM 3252 C C . THR A 1 9 ? -3.344 -5.130 3.510 1.00 0.00 9 THR A C 8
ATOM 3253 O O . THR A 1 9 ? -3.990 -6.139 3.224 1.00 0.00 9 THR A O 8
ATOM 3264 N N . CYS A 1 10 ? -2.507 -4.540 2.662 1.00 0.00 10 CYS A N 8
ATOM 3265 C CA . CYS A 1 10 ? -2.280 -5.063 1.321 1.00 0.00 10 CYS A CA 8
ATOM 3266 C C . CYS A 1 10 ? -1.341 -6.276 1.355 1.00 0.00 10 CYS A C 8
ATOM 3267 O O . CYS A 1 10 ? -1.223 -6.944 2.383 1.00 0.00 10 CYS A O 8
ATOM 3274 N N . TYR A 1 11 ? -0.685 -6.567 0.240 1.00 0.00 11 TYR A N 8
ATOM 3275 C CA . TYR A 1 11 ? 0.217 -7.710 0.176 1.00 0.00 11 TYR A CA 8
ATOM 3276 C C . TYR A 1 11 ? 1.656 -7.284 -0.100 1.00 0.00 11 TYR A C 8
ATOM 3277 O O . TYR A 1 11 ? 2.590 -7.784 0.536 1.00 0.00 11 TYR A O 8
ATOM 3295 N N . THR A 1 12 ? 1.843 -6.374 -1.048 1.00 0.00 12 THR A N 8
ATOM 3296 C CA . THR A 1 12 ? 3.178 -5.916 -1.387 1.00 0.00 12 THR A CA 8
ATOM 3297 C C . THR A 1 12 ? 3.778 -5.108 -0.240 1.00 0.00 12 THR A C 8
ATOM 3298 O O . THR A 1 12 ? 3.334 -3.995 0.065 1.00 0.00 12 THR A O 8
ATOM 3309 N N . LYS A 1 13 ? 4.785 -5.690 0.397 1.00 0.00 13 LYS A N 8
ATOM 3310 C CA . LYS A 1 13 ? 5.456 -5.052 1.516 1.00 0.00 13 LYS A CA 8
ATOM 3311 C C . LYS A 1 13 ? 6.121 -3.765 1.065 1.00 0.00 13 LYS A C 8
ATOM 3312 O O . LYS A 1 13 ? 6.927 -3.755 0.135 1.00 0.00 13 LYS A O 8
ATOM 3331 N N . GLY A 1 14 ? 5.746 -2.681 1.713 1.00 0.00 14 GLY A N 8
ATOM 3332 C CA . GLY A 1 14 ? 6.269 -1.386 1.360 1.00 0.00 14 GLY A CA 8
ATOM 3333 C C . GLY A 1 14 ? 5.152 -0.483 0.900 1.00 0.00 14 GLY A C 8
ATOM 3334 O O . GLY A 1 14 ? 5.230 0.738 1.030 1.00 0.00 14 GLY A O 8
ATOM 3338 N N . CYS A 1 15 ? 4.101 -1.100 0.371 1.00 0.00 15 CYS A N 8
ATOM 3339 C CA . CYS A 1 15 ? 2.940 -0.363 -0.101 1.00 0.00 15 CYS A CA 8
ATOM 3340 C C . CYS A 1 15 ? 2.021 -0.043 1.077 1.00 0.00 15 CYS A C 8
ATOM 3341 O O . CYS A 1 15 ? 1.447 -0.940 1.693 1.00 0.00 15 CYS A O 8
ATOM 3348 N N . SER A 1 16 ? 1.899 1.237 1.389 1.00 0.00 16 SER A N 8
ATOM 3349 C CA . SER A 1 16 ? 1.068 1.684 2.495 1.00 0.00 16 SER A CA 8
ATOM 3350 C C . SER A 1 16 ? -0.283 2.157 1.983 1.00 0.00 16 SER A C 8
ATOM 3351 O O . SER A 1 16 ? -0.351 2.922 1.027 1.00 0.00 16 SER A O 8
ATOM 3359 N N . CYS A 1 17 ? -1.350 1.687 2.608 1.00 0.00 17 CYS A N 8
ATOM 3360 C CA . CYS A 1 17 ? -2.695 2.059 2.193 1.00 0.00 17 CYS A CA 8
ATOM 3361 C C . CYS A 1 17 ? -2.965 3.533 2.471 1.00 0.00 17 CYS A C 8
ATOM 3362 O O . CYS A 1 17 ? -2.569 4.063 3.511 1.00 0.00 17 CYS A O 8
ATOM 3369 N N . GLY A 1 18 ? -3.631 4.185 1.533 1.00 0.00 18 GLY A N 8
ATOM 3370 C CA . GLY A 1 18 ? -3.946 5.585 1.676 1.00 0.00 18 GLY A CA 8
ATOM 3371 C C . GLY A 1 18 ? -5.201 5.958 0.912 1.00 0.00 18 GLY A C 8
ATOM 3372 O O . GLY A 1 18 ? -6.099 5.123 0.774 1.00 0.00 18 GLY A O 8
ATOM 3376 N N . GLU A 1 19 ? -5.257 7.206 0.430 1.00 0.00 19 GLU A N 8
ATOM 3377 C CA . GLU A 1 19 ? -6.405 7.737 -0.315 1.00 0.00 19 GLU A CA 8
ATOM 3378 C C . GLU A 1 19 ? -7.006 6.717 -1.280 1.00 0.00 19 GLU A C 8
ATOM 3379 O O . GLU A 1 19 ? -6.286 6.011 -1.991 1.00 0.00 19 GLU A O 8
ATOM 3391 N N . TRP A 1 20 ? -8.341 6.648 -1.272 1.00 0.00 20 TRP A N 8
ATOM 3392 C CA . TRP A 1 20 ? -9.106 5.726 -2.116 1.00 0.00 20 TRP A CA 8
ATOM 3393 C C . TRP A 1 20 ? -8.815 4.276 -1.739 1.00 0.00 20 TRP A C 8
ATOM 3394 O O . TRP A 1 20 ? -9.057 3.358 -2.526 1.00 0.00 20 TRP A O 8
ATOM 3415 N N . LYS A 1 21 ? -8.292 4.090 -0.526 1.00 0.00 21 LYS A N 8
ATOM 3416 C CA . LYS A 1 21 ? -7.944 2.769 -0.009 1.00 0.00 21 LYS A CA 8
ATOM 3417 C C . LYS A 1 21 ? -6.905 2.118 -0.923 1.00 0.00 21 LYS A C 8
ATOM 3418 O O . LYS A 1 21 ? -6.947 0.915 -1.190 1.00 0.00 21 LYS A O 8
ATOM 3437 N N . LEU A 1 22 ? -5.981 2.932 -1.418 1.00 0.00 22 LEU A N 8
ATOM 3438 C CA . LEU A 1 22 ? -4.945 2.443 -2.323 1.00 0.00 22 LEU A CA 8
ATOM 3439 C C . LEU A 1 22 ? -3.586 2.405 -1.642 1.00 0.00 22 LEU A C 8
ATOM 3440 O O . LEU A 1 22 ? -3.190 3.359 -0.975 1.00 0.00 22 LEU A O 8
ATOM 3456 N N . CYS A 1 23 ? -2.872 1.304 -1.815 1.00 0.00 23 CYS A N 8
ATOM 3457 C CA . CYS A 1 23 ? -1.553 1.153 -1.222 1.00 0.00 23 CYS A CA 8
ATOM 3458 C C . CYS A 1 23 ? -0.469 1.719 -2.135 1.00 0.00 23 CYS A C 8
ATOM 3459 O O . CYS A 1 23 ? -0.427 1.417 -3.324 1.00 0.00 23 CYS A O 8
ATOM 3466 N N . TYR A 1 24 ? 0.414 2.526 -1.565 1.00 0.00 24 TYR A N 8
ATOM 3467 C CA . TYR A 1 24 ? 1.506 3.122 -2.314 1.00 0.00 24 TYR A CA 8
ATOM 3468 C C . TYR A 1 24 ? 2.834 2.774 -1.658 1.00 0.00 24 TYR A C 8
ATOM 3469 O O . TYR A 1 24 ? 3.007 2.933 -0.449 1.00 0.00 24 TYR A O 8
ATOM 3487 N N . GLY A 1 25 ? 3.753 2.268 -2.454 1.00 0.00 25 GLY A N 8
ATOM 3488 C CA . GLY A 1 25 ? 5.046 1.872 -1.952 1.00 0.00 25 GLY A CA 8
ATOM 3489 C C . GLY A 1 25 ? 5.917 3.049 -1.581 1.00 0.00 25 GLY A C 8
ATOM 3490 O O . GLY A 1 25 ? 5.909 4.074 -2.257 1.00 0.00 25 GLY A O 8
ATOM 3494 N N . THR A 1 26 ? 6.666 2.888 -0.505 1.00 0.00 26 THR A N 8
ATOM 3495 C CA . THR A 1 26 ? 7.564 3.919 -0.018 1.00 0.00 26 THR A CA 8
ATOM 3496 C C . THR A 1 26 ? 8.824 3.261 0.543 1.00 0.00 26 THR A C 8
ATOM 3497 O O . THR A 1 26 ? 9.125 3.330 1.738 1.00 0.00 26 THR A O 8
ATOM 3508 N N . ASN A 1 27 ? 9.553 2.598 -0.341 1.00 0.00 27 ASN A N 8
ATOM 3509 C CA . ASN A 1 27 ? 10.772 1.902 0.043 1.00 0.00 27 ASN A CA 8
ATOM 3510 C C . ASN A 1 27 ? 11.967 2.834 -0.064 1.00 0.00 27 ASN A C 8
ATOM 3511 O O . ASN A 1 27 ? 12.318 3.280 -1.156 1.00 0.00 27 ASN A O 8
ATOM 3522 N N . GLY A 1 28 ? 12.578 3.130 1.077 1.00 0.00 28 GLY A N 8
ATOM 3523 C CA . GLY A 1 28 ? 13.728 4.016 1.104 1.00 0.00 28 GLY A CA 8
ATOM 3524 C C . GLY A 1 28 ? 13.409 5.385 0.537 1.00 0.00 28 GLY A C 8
ATOM 3525 O O . GLY A 1 28 ? 14.258 6.026 -0.076 1.00 0.00 28 GLY A O 8
ATOM 3529 N N . GLY A 1 29 ? 12.173 5.827 0.741 1.00 0.00 29 GLY A N 8
ATOM 3530 C CA . GLY A 1 29 ? 11.755 7.120 0.237 1.00 0.00 29 GLY A CA 8
ATOM 3531 C C . GLY A 1 29 ? 11.218 7.049 -1.181 1.00 0.00 29 GLY A C 8
ATOM 3532 O O . GLY A 1 29 ? 10.669 8.027 -1.688 1.00 0.00 29 GLY A O 8
ATOM 3536 N N . THR A 1 30 ? 11.367 5.897 -1.824 1.00 0.00 30 THR A N 8
ATOM 3537 C CA . THR A 1 30 ? 10.883 5.728 -3.182 1.00 0.00 30 THR A CA 8
ATOM 3538 C C . THR A 1 30 ? 9.388 5.456 -3.169 1.00 0.00 30 THR A C 8
ATOM 3539 O O . THR A 1 30 ? 8.935 4.440 -2.635 1.00 0.00 30 THR A O 8
ATOM 3550 N N . ILE A 1 31 ? 8.636 6.370 -3.751 1.00 0.00 31 ILE A N 8
ATOM 3551 C CA . ILE A 1 31 ? 7.190 6.253 -3.812 1.00 0.00 31 ILE A CA 8
ATOM 3552 C C . ILE A 1 31 ? 6.749 5.701 -5.162 1.00 0.00 31 ILE A C 8
ATOM 3553 O O . ILE A 1 31 ? 7.186 6.175 -6.211 1.00 0.00 31 ILE A O 8
ATOM 3569 N N . PHE A 1 32 ? 5.879 4.703 -5.125 1.00 0.00 32 PHE A N 8
ATOM 3570 C CA . PHE A 1 32 ? 5.364 4.080 -6.334 1.00 0.00 32 PHE A CA 8
ATOM 3571 C C . PHE A 1 32 ? 3.986 3.488 -6.069 1.00 0.00 32 PHE A C 8
ATOM 3572 O O . PHE A 1 32 ? 3.755 2.882 -5.027 1.00 0.00 32 PHE A O 8
ATOM 3589 N N . ASP A 1 33 ? 3.071 3.697 -7.002 1.00 0.00 33 ASP A N 8
ATOM 3590 C CA . ASP A 1 33 ? 1.702 3.205 -6.864 1.00 0.00 33 ASP A CA 8
ATOM 3591 C C . ASP A 1 33 ? 1.668 1.680 -6.899 1.00 0.00 33 ASP A C 8
ATOM 3592 O O . ASP A 1 33 ? 2.354 1.052 -7.710 1.00 0.00 33 ASP A O 8
ATOM 3601 N N . CYS A 1 1 ? 0.937 1.116 -5.893 1.00 0.00 1 CYS A N 9
ATOM 3602 C CA . CYS A 1 1 ? 0.855 -0.333 -5.921 1.00 0.00 1 CYS A CA 9
ATOM 3603 C C . CYS A 1 1 ? -0.559 -0.750 -6.285 1.00 0.00 1 CYS A C 9
ATOM 3604 O O . CYS A 1 1 ? -1.527 -0.203 -5.759 1.00 0.00 1 CYS A O 9
ATOM 3611 N N . GLY A 1 2 ? -0.673 -1.720 -7.179 1.00 0.00 2 GLY A N 9
ATOM 3612 C CA . GLY A 1 2 ? -1.975 -2.205 -7.604 1.00 0.00 2 GLY A CA 9
ATOM 3613 C C . GLY A 1 2 ? -2.658 -3.044 -6.538 1.00 0.00 2 GLY A C 9
ATOM 3614 O O . GLY A 1 2 ? -3.018 -4.194 -6.784 1.00 0.00 2 GLY A O 9
ATOM 3618 N N . GLU A 1 3 ? -2.826 -2.468 -5.357 1.00 0.00 3 GLU A N 9
ATOM 3619 C CA . GLU A 1 3 ? -3.454 -3.156 -4.243 1.00 0.00 3 GLU A CA 9
ATOM 3620 C C . GLU A 1 3 ? -4.339 -2.222 -3.440 1.00 0.00 3 GLU A C 9
ATOM 3621 O O . GLU A 1 3 ? -4.166 -1.001 -3.449 1.00 0.00 3 GLU A O 9
ATOM 3633 N N . SER A 1 4 ? -5.255 -2.827 -2.716 1.00 0.00 4 SER A N 9
ATOM 3634 C CA . SER A 1 4 ? -6.168 -2.117 -1.849 1.00 0.00 4 SER A CA 9
ATOM 3635 C C . SER A 1 4 ? -6.264 -2.889 -0.542 1.00 0.00 4 SER A C 9
ATOM 3636 O O . SER A 1 4 ? -6.363 -4.117 -0.558 1.00 0.00 4 SER A O 9
ATOM 3644 N N . CYS A 1 5 ? -6.202 -2.190 0.583 1.00 0.00 5 CYS A N 9
ATOM 3645 C CA . CYS A 1 5 ? -6.255 -2.841 1.893 1.00 0.00 5 CYS A CA 9
ATOM 3646 C C . CYS A 1 5 ? -7.657 -3.357 2.213 1.00 0.00 5 CYS A C 9
ATOM 3647 O O . CYS A 1 5 ? -8.247 -3.010 3.240 1.00 0.00 5 CYS A O 9
ATOM 3654 N N . PHE A 1 6 ? -8.183 -4.196 1.332 1.00 0.00 6 PHE A N 9
ATOM 3655 C CA . PHE A 1 6 ? -9.499 -4.781 1.517 1.00 0.00 6 PHE A CA 9
ATOM 3656 C C . PHE A 1 6 ? -9.462 -5.712 2.718 1.00 0.00 6 PHE A C 9
ATOM 3657 O O . PHE A 1 6 ? -10.388 -5.749 3.522 1.00 0.00 6 PHE A O 9
ATOM 3674 N N . LEU A 1 7 ? -8.357 -6.439 2.842 1.00 0.00 7 LEU A N 9
ATOM 3675 C CA . LEU A 1 7 ? -8.164 -7.362 3.953 1.00 0.00 7 LEU A CA 9
ATOM 3676 C C . LEU A 1 7 ? -7.468 -6.649 5.109 1.00 0.00 7 LEU A C 9
ATOM 3677 O O . LEU A 1 7 ? -6.594 -7.210 5.767 1.00 0.00 7 LEU A O 9
ATOM 3693 N N . GLY A 1 8 ? -7.864 -5.404 5.341 1.00 0.00 8 GLY A N 9
ATOM 3694 C CA . GLY A 1 8 ? -7.283 -4.610 6.409 1.00 0.00 8 GLY A CA 9
ATOM 3695 C C . GLY A 1 8 ? -5.909 -4.060 6.064 1.00 0.00 8 GLY A C 9
ATOM 3696 O O . GLY A 1 8 ? -5.665 -2.862 6.193 1.00 0.00 8 GLY A O 9
ATOM 3700 N N . THR A 1 9 ? -5.012 -4.930 5.629 1.00 0.00 9 THR A N 9
ATOM 3701 C CA . THR A 1 9 ? -3.659 -4.527 5.278 1.00 0.00 9 THR A CA 9
ATOM 3702 C C . THR A 1 9 ? -3.298 -5.000 3.869 1.00 0.00 9 THR A C 9
ATOM 3703 O O . THR A 1 9 ? -3.832 -6.001 3.386 1.00 0.00 9 THR A O 9
ATOM 3714 N N . CYS A 1 10 ? -2.399 -4.267 3.219 1.00 0.00 10 CYS A N 9
ATOM 3715 C CA . CYS A 1 10 ? -1.950 -4.596 1.871 1.00 0.00 10 CYS A CA 9
ATOM 3716 C C . CYS A 1 10 ? -1.071 -5.846 1.900 1.00 0.00 10 CYS A C 9
ATOM 3717 O O . CYS A 1 10 ? -0.533 -6.206 2.949 1.00 0.00 10 CYS A O 9
ATOM 3724 N N . TYR A 1 11 ? -0.927 -6.504 0.758 1.00 0.00 11 TYR A N 9
ATOM 3725 C CA . TYR A 1 11 ? -0.113 -7.708 0.670 1.00 0.00 11 TYR A CA 9
ATOM 3726 C C . TYR A 1 11 ? 1.332 -7.375 0.314 1.00 0.00 11 TYR A C 9
ATOM 3727 O O . TYR A 1 11 ? 2.268 -7.908 0.919 1.00 0.00 11 TYR A O 9
ATOM 3745 N N . THR A 1 12 ? 1.519 -6.500 -0.665 1.00 0.00 12 THR A N 9
ATOM 3746 C CA . THR A 1 12 ? 2.857 -6.118 -1.083 1.00 0.00 12 THR A CA 9
ATOM 3747 C C . THR A 1 12 ? 3.535 -5.258 -0.017 1.00 0.00 12 THR A C 9
ATOM 3748 O O . THR A 1 12 ? 3.127 -4.120 0.246 1.00 0.00 12 THR A O 9
ATOM 3759 N N . LYS A 1 13 ? 4.570 -5.820 0.596 1.00 0.00 13 LYS A N 9
ATOM 3760 C CA . LYS A 1 13 ? 5.318 -5.130 1.637 1.00 0.00 13 LYS A CA 9
ATOM 3761 C C . LYS A 1 13 ? 5.903 -3.831 1.104 1.00 0.00 13 LYS A C 9
ATOM 3762 O O . LYS A 1 13 ? 6.491 -3.793 0.022 1.00 0.00 13 LYS A O 9
ATOM 3781 N N . GLY A 1 14 ? 5.710 -2.765 1.860 1.00 0.00 14 GLY A N 9
ATOM 3782 C CA . GLY A 1 14 ? 6.192 -1.469 1.446 1.00 0.00 14 GLY A CA 9
ATOM 3783 C C . GLY A 1 14 ? 5.051 -0.595 0.982 1.00 0.00 14 GLY A C 9
ATOM 3784 O O . GLY A 1 14 ? 5.117 0.630 1.075 1.00 0.00 14 GLY A O 9
ATOM 3788 N N . CYS A 1 15 ? 3.998 -1.236 0.490 1.00 0.00 15 CYS A N 9
ATOM 3789 C CA . CYS A 1 15 ? 2.822 -0.522 0.019 1.00 0.00 15 CYS A CA 9
ATOM 3790 C C . CYS A 1 15 ? 1.869 -0.269 1.186 1.00 0.00 15 CYS A C 9
ATOM 3791 O O . CYS A 1 15 ? 1.371 -1.205 1.808 1.00 0.00 15 CYS A O 9
ATOM 3798 N N . SER A 1 16 ? 1.637 1.000 1.487 1.00 0.00 16 SER A N 9
ATOM 3799 C CA . SER A 1 16 ? 0.764 1.379 2.585 1.00 0.00 16 SER A CA 9
ATOM 3800 C C . SER A 1 16 ? -0.562 1.904 2.053 1.00 0.00 16 SER A C 9
ATOM 3801 O O . SER A 1 16 ? -0.589 2.685 1.107 1.00 0.00 16 SER A O 9
ATOM 3809 N N . CYS A 1 17 ? -1.653 1.461 2.652 1.00 0.00 17 CYS A N 9
ATOM 3810 C CA . CYS A 1 17 ? -2.980 1.881 2.228 1.00 0.00 17 CYS A CA 9
ATOM 3811 C C . CYS A 1 17 ? -3.209 3.356 2.544 1.00 0.00 17 CYS A C 9
ATOM 3812 O O . CYS A 1 17 ? -2.814 3.843 3.605 1.00 0.00 17 CYS A O 9
ATOM 3819 N N . GLY A 1 18 ? -3.840 4.058 1.616 1.00 0.00 18 GLY A N 9
ATOM 3820 C CA . GLY A 1 18 ? -4.111 5.464 1.799 1.00 0.00 18 GLY A CA 9
ATOM 3821 C C . GLY A 1 18 ? -5.343 5.903 1.029 1.00 0.00 18 GLY A C 9
ATOM 3822 O O . GLY A 1 18 ? -6.223 5.079 0.767 1.00 0.00 18 GLY A O 9
ATOM 3826 N N . GLU A 1 19 ? -5.394 7.197 0.680 1.00 0.00 19 GLU A N 9
ATOM 3827 C CA . GLU A 1 19 ? -6.519 7.798 -0.051 1.00 0.00 19 GLU A CA 9
ATOM 3828 C C . GLU A 1 19 ? -7.075 6.875 -1.132 1.00 0.00 19 GLU A C 9
ATOM 3829 O O . GLU A 1 19 ? -6.325 6.203 -1.834 1.00 0.00 19 GLU A O 9
ATOM 3841 N N . TRP A 1 20 ? -8.408 6.843 -1.230 1.00 0.00 20 TRP A N 9
ATOM 3842 C CA . TRP A 1 20 ? -9.121 6.001 -2.196 1.00 0.00 20 TRP A CA 9
ATOM 3843 C C . TRP A 1 20 ? -8.899 4.521 -1.868 1.00 0.00 20 TRP A C 9
ATOM 3844 O O . TRP A 1 20 ? -9.161 3.638 -2.682 1.00 0.00 20 TRP A O 9
ATOM 3865 N N . LYS A 1 21 ? -8.414 4.280 -0.650 1.00 0.00 21 LYS A N 9
ATOM 3866 C CA . LYS A 1 21 ? -8.133 2.938 -0.151 1.00 0.00 21 LYS A CA 9
ATOM 3867 C C . LYS A 1 21 ? -7.117 2.233 -1.051 1.00 0.00 21 LYS A C 9
ATOM 3868 O O . LYS A 1 21 ? -7.219 1.030 -1.311 1.00 0.00 21 LYS A O 9
ATOM 3887 N N . LEU A 1 22 ? -6.130 2.988 -1.524 1.00 0.00 22 LEU A N 9
ATOM 3888 C CA . LEU A 1 22 ? -5.104 2.416 -2.397 1.00 0.00 22 LEU A CA 9
ATOM 3889 C C . LEU A 1 22 ? -3.776 2.292 -1.662 1.00 0.00 22 LEU A C 9
ATOM 3890 O O . LEU A 1 22 ? -3.436 3.128 -0.831 1.00 0.00 22 LEU A O 9
ATOM 3906 N N . CYS A 1 23 ? -3.036 1.238 -1.960 1.00 0.00 23 CYS A N 9
ATOM 3907 C CA . CYS A 1 23 ? -1.750 1.010 -1.319 1.00 0.00 23 CYS A CA 9
ATOM 3908 C C . CYS A 1 23 ? -0.616 1.617 -2.141 1.00 0.00 23 CYS A C 9
ATOM 3909 O O . CYS A 1 23 ? -0.492 1.346 -3.330 1.00 0.00 23 CYS A O 9
ATOM 3916 N N . TYR A 1 24 ? 0.219 2.424 -1.500 1.00 0.00 24 TYR A N 9
ATOM 3917 C CA . TYR A 1 24 ? 1.347 3.049 -2.176 1.00 0.00 24 TYR A CA 9
ATOM 3918 C C . TYR A 1 24 ? 2.656 2.621 -1.528 1.00 0.00 24 TYR A C 9
ATOM 3919 O O . TYR A 1 24 ? 2.813 2.687 -0.311 1.00 0.00 24 TYR A O 9
ATOM 3937 N N . GLY A 1 25 ? 3.580 2.159 -2.347 1.00 0.00 25 GLY A N 9
ATOM 3938 C CA . GLY A 1 25 ? 4.859 1.704 -1.855 1.00 0.00 25 GLY A CA 9
ATOM 3939 C C . GLY A 1 25 ? 5.819 2.838 -1.596 1.00 0.00 25 GLY A C 9
ATOM 3940 O O . GLY A 1 25 ? 5.866 3.810 -2.352 1.00 0.00 25 GLY A O 9
ATOM 3944 N N . THR A 1 26 ? 6.588 2.716 -0.530 1.00 0.00 26 THR A N 9
ATOM 3945 C CA . THR A 1 26 ? 7.558 3.731 -0.172 1.00 0.00 26 THR A CA 9
ATOM 3946 C C . THR A 1 26 ? 8.757 3.099 0.525 1.00 0.00 26 THR A C 9
ATOM 3947 O O . THR A 1 26 ? 8.683 2.709 1.689 1.00 0.00 26 THR A O 9
ATOM 3958 N N . ASN A 1 27 ? 9.862 2.999 -0.199 1.00 0.00 27 ASN A N 9
ATOM 3959 C CA . ASN A 1 27 ? 11.084 2.425 0.340 1.00 0.00 27 ASN A CA 9
ATOM 3960 C C . ASN A 1 27 ? 12.284 3.061 -0.339 1.00 0.00 27 ASN A C 9
ATOM 3961 O O . ASN A 1 27 ? 12.204 3.453 -1.501 1.00 0.00 27 ASN A O 9
ATOM 3972 N N . GLY A 1 28 ? 13.377 3.202 0.404 1.00 0.00 28 GLY A N 9
ATOM 3973 C CA . GLY A 1 28 ? 14.575 3.825 -0.136 1.00 0.00 28 GLY A CA 9
ATOM 3974 C C . GLY A 1 28 ? 14.319 5.249 -0.592 1.00 0.00 28 GLY A C 9
ATOM 3975 O O . GLY A 1 28 ? 14.915 5.717 -1.557 1.00 0.00 28 GLY A O 9
ATOM 3979 N N . GLY A 1 29 ? 13.415 5.930 0.109 1.00 0.00 29 GLY A N 9
ATOM 3980 C CA . GLY A 1 29 ? 13.072 7.298 -0.232 1.00 0.00 29 GLY A CA 9
ATOM 3981 C C . GLY A 1 29 ? 12.395 7.404 -1.586 1.00 0.00 29 GLY A C 9
ATOM 3982 O O . GLY A 1 29 ? 12.472 8.436 -2.249 1.00 0.00 29 GLY A O 9
ATOM 3986 N N . THR A 1 30 ? 11.727 6.334 -1.995 1.00 0.00 30 THR A N 9
ATOM 3987 C CA . THR A 1 30 ? 11.039 6.307 -3.272 1.00 0.00 30 THR A CA 9
ATOM 3988 C C . THR A 1 30 ? 9.573 5.936 -3.078 1.00 0.00 30 THR A C 9
ATOM 3989 O O . THR A 1 30 ? 9.255 4.975 -2.374 1.00 0.00 30 THR A O 9
ATOM 4000 N N . ILE A 1 31 ? 8.688 6.701 -3.702 1.00 0.00 31 ILE A N 9
ATOM 4001 C CA . ILE A 1 31 ? 7.256 6.459 -3.605 1.00 0.00 31 ILE A CA 9
ATOM 4002 C C . ILE A 1 31 ? 6.714 6.004 -4.956 1.00 0.00 31 ILE A C 9
ATOM 4003 O O . ILE A 1 31 ? 7.037 6.588 -5.990 1.00 0.00 31 ILE A O 9
ATOM 4019 N N . PHE A 1 32 ? 5.902 4.957 -4.941 1.00 0.00 32 PHE A N 9
ATOM 4020 C CA . PHE A 1 32 ? 5.321 4.411 -6.160 1.00 0.00 32 PHE A CA 9
ATOM 4021 C C . PHE A 1 32 ? 3.995 3.724 -5.855 1.00 0.00 32 PHE A C 9
ATOM 4022 O O . PHE A 1 32 ? 3.847 3.076 -4.824 1.00 0.00 32 PHE A O 9
ATOM 4039 N N . ASP A 1 33 ? 3.032 3.893 -6.747 1.00 0.00 33 ASP A N 9
ATOM 4040 C CA . ASP A 1 33 ? 1.707 3.306 -6.571 1.00 0.00 33 ASP A CA 9
ATOM 4041 C C . ASP A 1 33 ? 1.748 1.786 -6.696 1.00 0.00 33 ASP A C 9
ATOM 4042 O O . ASP A 1 33 ? 2.491 1.237 -7.515 1.00 0.00 33 ASP A O 9
ATOM 4051 N N . CYS A 1 1 ? 0.914 1.143 -6.046 1.00 0.00 1 CYS A N 10
ATOM 4052 C CA . CYS A 1 1 ? 0.768 -0.299 -6.010 1.00 0.00 1 CYS A CA 10
ATOM 4053 C C . CYS A 1 1 ? -0.655 -0.666 -6.392 1.00 0.00 1 CYS A C 10
ATOM 4054 O O . CYS A 1 1 ? -1.615 -0.159 -5.812 1.00 0.00 1 CYS A O 10
ATOM 4061 N N . GLY A 1 2 ? -0.775 -1.543 -7.377 1.00 0.00 2 GLY A N 10
ATOM 4062 C CA . GLY A 1 2 ? -2.076 -1.977 -7.860 1.00 0.00 2 GLY A CA 10
ATOM 4063 C C . GLY A 1 2 ? -2.780 -2.904 -6.891 1.00 0.00 2 GLY A C 10
ATOM 4064 O O . GLY A 1 2 ? -3.186 -4.005 -7.259 1.00 0.00 2 GLY A O 10
ATOM 4068 N N . GLU A 1 3 ? -2.918 -2.455 -5.656 1.00 0.00 3 GLU A N 10
ATOM 4069 C CA . GLU A 1 3 ? -3.562 -3.233 -4.619 1.00 0.00 3 GLU A CA 10
ATOM 4070 C C . GLU A 1 3 ? -4.423 -2.346 -3.734 1.00 0.00 3 GLU A C 10
ATOM 4071 O O . GLU A 1 3 ? -4.172 -1.146 -3.596 1.00 0.00 3 GLU A O 10
ATOM 4083 N N . SER A 1 4 ? -5.413 -2.961 -3.119 1.00 0.00 4 SER A N 10
ATOM 4084 C CA . SER A 1 4 ? -6.313 -2.277 -2.212 1.00 0.00 4 SER A CA 10
ATOM 4085 C C . SER A 1 4 ? -6.352 -3.039 -0.894 1.00 0.00 4 SER A C 10
ATOM 4086 O O . SER A 1 4 ? -6.398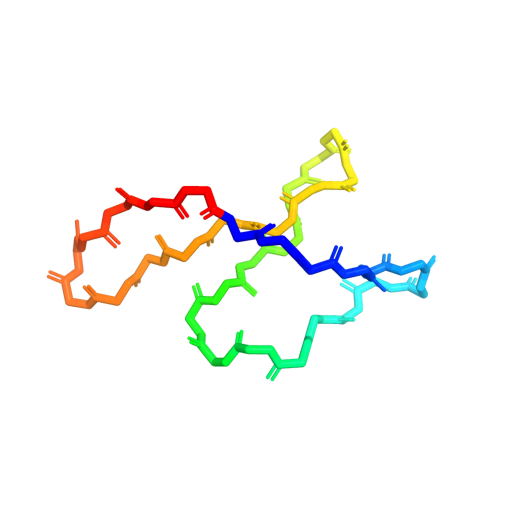 -4.269 -0.883 1.00 0.00 4 SER A O 10
ATOM 4094 N N . CYS A 1 5 ? -6.281 -2.321 0.217 1.00 0.00 5 CYS A N 10
ATOM 4095 C CA . CYS A 1 5 ? -6.268 -2.962 1.524 1.00 0.00 5 CYS A CA 10
ATOM 4096 C C . CYS A 1 5 ? -7.622 -3.560 1.889 1.00 0.00 5 CYS A C 10
ATOM 4097 O O . CYS A 1 5 ? -8.490 -2.881 2.440 1.00 0.00 5 CYS A O 10
ATOM 4104 N N . PHE A 1 6 ? -7.790 -4.847 1.606 1.00 0.00 6 PHE A N 10
ATOM 4105 C CA . PHE A 1 6 ? -9.024 -5.543 1.945 1.00 0.00 6 PHE A CA 10
ATOM 4106 C C . PHE A 1 6 ? -9.128 -5.629 3.458 1.00 0.00 6 PHE A C 10
ATOM 4107 O O . PHE A 1 6 ? -10.210 -5.544 4.034 1.00 0.00 6 PHE A O 10
ATOM 4124 N N . LEU A 1 7 ? -7.969 -5.772 4.087 1.00 0.00 7 LEU A N 10
ATOM 4125 C CA . LEU A 1 7 ? -7.877 -5.847 5.533 1.00 0.00 7 LEU A CA 10
ATOM 4126 C C . LEU A 1 7 ? -7.114 -4.629 6.059 1.00 0.00 7 LEU A C 10
ATOM 4127 O O . LEU A 1 7 ? -7.427 -3.497 5.694 1.00 0.00 7 LEU A O 10
ATOM 4143 N N . GLY A 1 8 ? -6.112 -4.865 6.903 1.00 0.00 8 GLY A N 10
ATOM 4144 C CA . GLY A 1 8 ? -5.323 -3.776 7.455 1.00 0.00 8 GLY A CA 10
ATOM 4145 C C . GLY A 1 8 ? -4.501 -3.052 6.403 1.00 0.00 8 GLY A C 10
ATOM 4146 O O . GLY A 1 8 ? -4.337 -1.836 6.463 1.00 0.00 8 GLY A O 10
ATOM 4150 N N . THR A 1 9 ? -3.986 -3.800 5.438 1.00 0.00 9 THR A N 10
ATOM 4151 C CA . THR A 1 9 ? -3.183 -3.225 4.375 1.00 0.00 9 THR A CA 10
ATOM 4152 C C . THR A 1 9 ? -3.089 -4.207 3.209 1.00 0.00 9 THR A C 10
ATOM 4153 O O . THR A 1 9 ? -3.777 -5.233 3.203 1.00 0.00 9 THR A O 10
ATOM 4164 N N . CYS A 1 10 ? -2.262 -3.885 2.227 1.00 0.00 10 CYS A N 10
ATOM 4165 C CA . CYS A 1 10 ? -2.091 -4.726 1.053 1.00 0.00 10 CYS A CA 10
ATOM 4166 C C . CYS A 1 10 ? -1.031 -5.800 1.284 1.00 0.00 10 CYS A C 10
ATOM 4167 O O . CYS A 1 10 ? -0.486 -5.922 2.383 1.00 0.00 10 CYS A O 10
ATOM 4174 N N . TYR A 1 11 ? -0.752 -6.579 0.245 1.00 0.00 11 TYR A N 10
ATOM 4175 C CA . TYR A 1 11 ? 0.230 -7.649 0.327 1.00 0.00 11 TYR A CA 10
ATOM 4176 C C . TYR A 1 11 ? 1.615 -7.154 -0.069 1.00 0.00 11 TYR A C 10
ATOM 4177 O O . TYR A 1 11 ? 2.621 -7.586 0.497 1.00 0.00 11 TYR A O 10
ATOM 4195 N N . THR A 1 12 ? 1.665 -6.254 -1.045 1.00 0.00 12 THR A N 10
ATOM 4196 C CA . THR A 1 12 ? 2.933 -5.710 -1.511 1.00 0.00 12 THR A CA 10
ATOM 4197 C C . THR A 1 12 ? 3.660 -4.973 -0.389 1.00 0.00 12 THR A C 10
ATOM 4198 O O . THR A 1 12 ? 3.171 -3.970 0.140 1.00 0.00 12 THR A O 10
ATOM 4209 N N . LYS A 1 13 ? 4.827 -5.490 -0.024 1.00 0.00 13 LYS A N 10
ATOM 4210 C CA . LYS A 1 13 ? 5.626 -4.904 1.039 1.00 0.00 13 LYS A CA 10
ATOM 4211 C C . LYS A 1 13 ? 6.035 -3.482 0.692 1.00 0.00 13 LYS A C 10
ATOM 4212 O O . LYS A 1 13 ? 6.494 -3.202 -0.415 1.00 0.00 13 LYS A O 10
ATOM 4231 N N . GLY A 1 14 ? 5.845 -2.587 1.644 1.00 0.00 14 GLY A N 10
ATOM 4232 C CA . GLY A 1 14 ? 6.176 -1.199 1.429 1.00 0.00 14 GLY A CA 10
ATOM 4233 C C . GLY A 1 14 ? 4.967 -0.399 1.002 1.00 0.00 14 GLY A C 10
ATOM 4234 O O . GLY A 1 14 ? 4.921 0.816 1.199 1.00 0.00 14 GLY A O 10
ATOM 4238 N N . CYS A 1 15 ? 3.987 -1.079 0.416 1.00 0.00 15 CYS A N 10
ATOM 4239 C CA . CYS A 1 15 ? 2.773 -0.418 -0.038 1.00 0.00 15 CYS A CA 10
ATOM 4240 C C . CYS A 1 15 ? 1.808 -0.216 1.126 1.00 0.00 15 CYS A C 10
ATOM 4241 O O . CYS A 1 15 ? 1.274 -1.174 1.685 1.00 0.00 15 CYS A O 10
ATOM 4248 N N . SER A 1 16 ? 1.592 1.039 1.483 1.00 0.00 16 SER A N 10
ATOM 4249 C CA . SER A 1 16 ? 0.699 1.386 2.572 1.00 0.00 16 SER A CA 10
ATOM 4250 C C . SER A 1 16 ? -0.629 1.872 2.012 1.00 0.00 16 SER A C 10
ATOM 4251 O O . SER A 1 16 ? -0.652 2.628 1.044 1.00 0.00 16 SER A O 10
ATOM 4259 N N . CYS A 1 17 ? -1.726 1.422 2.599 1.00 0.00 17 CYS A N 10
ATOM 4260 C CA . CYS A 1 17 ? -3.047 1.809 2.125 1.00 0.00 17 CYS A CA 10
ATOM 4261 C C . CYS A 1 17 ? -3.321 3.285 2.398 1.00 0.00 17 CYS A C 10
ATOM 4262 O O . CYS A 1 17 ? -2.920 3.824 3.432 1.00 0.00 17 CYS A O 10
ATOM 4269 N N . GLY A 1 18 ? -3.997 3.927 1.461 1.00 0.00 18 GLY A N 10
ATOM 4270 C CA . GLY A 1 18 ? -4.322 5.326 1.592 1.00 0.00 18 GLY A CA 10
ATOM 4271 C C . GLY A 1 18 ? -5.659 5.647 0.956 1.00 0.00 18 GLY A C 10
ATOM 4272 O O . GLY A 1 18 ? -6.485 4.744 0.777 1.00 0.00 18 GLY A O 10
ATOM 4276 N N . GLU A 1 19 ? -5.866 6.926 0.623 1.00 0.00 19 GLU A N 10
ATOM 4277 C CA . GLU A 1 19 ? -7.113 7.401 0.019 1.00 0.00 19 GLU A CA 10
ATOM 4278 C C . GLU A 1 19 ? -7.610 6.478 -1.093 1.00 0.00 19 GLU A C 10
ATOM 4279 O O . GLU A 1 19 ? -6.816 5.930 -1.863 1.00 0.00 19 GLU A O 10
ATOM 4291 N N . TRP A 1 20 ? -8.935 6.310 -1.144 1.00 0.00 20 TRP A N 10
ATOM 4292 C CA . TRP A 1 20 ? -9.597 5.452 -2.127 1.00 0.00 20 TRP A CA 10
ATOM 4293 C C . TRP A 1 20 ? -9.149 4.000 -1.942 1.00 0.00 20 TRP A C 10
ATOM 4294 O O . TRP A 1 20 ? -9.254 3.177 -2.852 1.00 0.00 20 TRP A O 10
ATOM 4315 N N . LYS A 1 21 ? -8.640 3.708 -0.743 1.00 0.00 21 LYS A N 10
ATOM 4316 C CA . LYS A 1 21 ? -8.150 2.380 -0.390 1.00 0.00 21 LYS A CA 10
ATOM 4317 C C . LYS A 1 21 ? -7.027 1.966 -1.346 1.00 0.00 21 LYS A C 10
ATOM 4318 O O . LYS A 1 21 ? -6.916 0.807 -1.748 1.00 0.00 21 LYS A O 10
ATOM 4337 N N . LEU A 1 22 ? -6.194 2.933 -1.712 1.00 0.00 22 LEU A N 10
ATOM 4338 C CA . LEU A 1 22 ? -5.087 2.669 -2.628 1.00 0.00 22 LEU A CA 10
ATOM 4339 C C . LEU A 1 22 ? -3.769 2.564 -1.879 1.00 0.00 22 LEU A C 10
ATOM 4340 O O . LEU A 1 22 ? -3.414 3.448 -1.105 1.00 0.00 22 LEU A O 10
ATOM 4356 N N . CYS A 1 23 ? -3.042 1.481 -2.110 1.00 0.00 23 CYS A N 10
ATOM 4357 C CA . CYS A 1 23 ? -1.762 1.275 -1.452 1.00 0.00 23 CYS A CA 10
ATOM 4358 C C . CYS A 1 23 ? -0.618 1.880 -2.252 1.00 0.00 23 CYS A C 10
ATOM 4359 O O . CYS A 1 23 ? -0.526 1.701 -3.464 1.00 0.00 23 CYS A O 10
ATOM 4366 N N . TYR A 1 24 ? 0.262 2.582 -1.557 1.00 0.00 24 TYR A N 10
ATOM 4367 C CA . TYR A 1 24 ? 1.413 3.206 -2.183 1.00 0.00 24 TYR A CA 10
ATOM 4368 C C . TYR A 1 24 ? 2.690 2.763 -1.484 1.00 0.00 24 TYR A C 10
ATOM 4369 O O . TYR A 1 24 ? 2.788 2.805 -0.259 1.00 0.00 24 TYR A O 10
ATOM 4387 N N . GLY A 1 25 ? 3.648 2.312 -2.268 1.00 0.00 25 GLY A N 10
ATOM 4388 C CA . GLY A 1 25 ? 4.898 1.841 -1.724 1.00 0.00 25 GLY A CA 10
ATOM 4389 C C . GLY A 1 25 ? 5.860 2.962 -1.408 1.00 0.00 25 GLY A C 10
ATOM 4390 O O . GLY A 1 25 ? 5.929 3.952 -2.132 1.00 0.00 25 GLY A O 10
ATOM 4394 N N . THR A 1 26 ? 6.601 2.798 -0.328 1.00 0.00 26 THR A N 10
ATOM 4395 C CA . THR A 1 26 ? 7.581 3.782 0.102 1.00 0.00 26 THR A CA 10
ATOM 4396 C C . THR A 1 26 ? 8.815 3.055 0.633 1.00 0.00 26 THR A C 10
ATOM 4397 O O . THR A 1 26 ? 9.130 3.097 1.821 1.00 0.00 26 THR A O 10
ATOM 4408 N N . ASN A 1 27 ? 9.498 2.366 -0.271 1.00 0.00 27 ASN A N 10
ATOM 4409 C CA . ASN A 1 27 ? 10.688 1.603 0.083 1.00 0.00 27 ASN A CA 10
ATOM 4410 C C . ASN A 1 27 ? 11.926 2.470 -0.036 1.00 0.00 27 ASN A C 10
ATOM 4411 O O . ASN A 1 27 ? 12.224 2.979 -1.112 1.00 0.00 27 ASN A O 10
ATOM 4422 N N . GLY A 1 28 ? 12.638 2.637 1.071 1.00 0.00 28 GLY A N 10
ATOM 4423 C CA . GLY A 1 28 ? 13.840 3.451 1.070 1.00 0.00 28 GLY A CA 10
ATOM 4424 C C . GLY A 1 28 ? 13.571 4.864 0.592 1.00 0.00 28 GLY A C 10
ATOM 4425 O O . GLY A 1 28 ? 14.394 5.465 -0.094 1.00 0.00 28 GLY A O 10
ATOM 4429 N N . GLY A 1 29 ? 12.404 5.389 0.949 1.00 0.00 29 GLY A N 10
ATOM 4430 C CA . GLY A 1 29 ? 12.036 6.730 0.541 1.00 0.00 29 GLY A CA 10
ATOM 4431 C C . GLY A 1 29 ? 11.486 6.789 -0.873 1.00 0.00 29 GLY A C 10
ATOM 4432 O O . GLY A 1 29 ? 11.047 7.844 -1.326 1.00 0.00 29 GLY A O 10
ATOM 4436 N N . THR A 1 30 ? 11.500 5.661 -1.576 1.00 0.00 30 THR A N 10
ATOM 4437 C CA . THR A 1 30 ? 10.989 5.620 -2.934 1.00 0.00 30 THR A CA 10
ATOM 4438 C C . THR A 1 30 ? 9.491 5.370 -2.925 1.00 0.00 30 THR A C 10
ATOM 4439 O O . THR A 1 30 ? 9.026 4.340 -2.432 1.00 0.00 30 THR A O 10
ATOM 4450 N N . ILE A 1 31 ? 8.749 6.314 -3.467 1.00 0.00 31 ILE A N 10
ATOM 4451 C CA . ILE A 1 31 ? 7.302 6.214 -3.529 1.00 0.00 31 ILE A CA 10
ATOM 4452 C C . ILE A 1 31 ? 6.860 5.712 -4.897 1.00 0.00 31 ILE A C 10
ATOM 4453 O O . ILE A 1 31 ? 7.320 6.203 -5.927 1.00 0.00 31 ILE A O 10
ATOM 4469 N N . PHE A 1 32 ? 5.968 4.735 -4.897 1.00 0.00 32 PHE A N 10
ATOM 4470 C CA . PHE A 1 32 ? 5.456 4.159 -6.130 1.00 0.00 32 PHE A CA 10
ATOM 4471 C C . PHE A 1 32 ? 4.063 3.587 -5.905 1.00 0.00 32 PHE A C 10
ATOM 4472 O O . PHE A 1 32 ? 3.773 3.044 -4.842 1.00 0.00 32 PHE A O 10
ATOM 4489 N N . ASP A 1 33 ? 3.202 3.737 -6.898 1.00 0.00 33 ASP A N 10
ATOM 4490 C CA . ASP A 1 33 ? 1.831 3.250 -6.809 1.00 0.00 33 ASP A CA 10
ATOM 4491 C C . ASP A 1 33 ? 1.789 1.727 -6.847 1.00 0.00 33 ASP A C 10
ATOM 4492 O O . ASP A 1 33 ? 2.534 1.096 -7.601 1.00 0.00 33 ASP A O 10
ATOM 4501 N N . CYS A 1 1 ? 1.032 1.025 -5.989 1.00 0.00 1 CYS A N 11
ATOM 4502 C CA . CYS A 1 1 ? 0.993 -0.426 -6.027 1.00 0.00 1 CYS A CA 11
ATOM 4503 C C . CYS A 1 1 ? -0.366 -0.895 -6.514 1.00 0.00 1 CYS A C 11
ATOM 4504 O O . CYS A 1 1 ? -1.398 -0.364 -6.105 1.00 0.00 1 CYS A O 11
ATOM 4511 N N . GL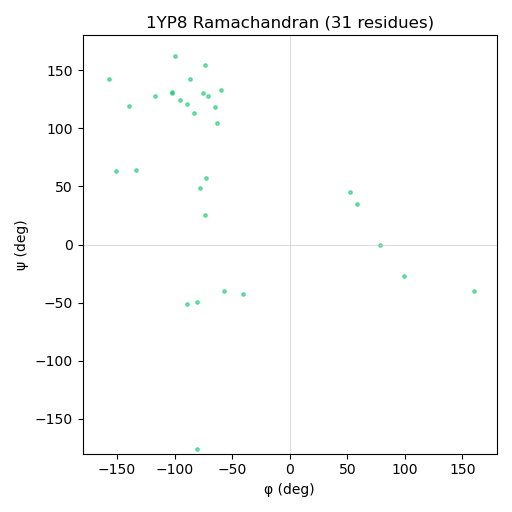Y A 1 2 ? -0.359 -1.900 -7.375 1.00 0.00 2 GLY A N 11
ATOM 4512 C CA . GLY A 1 2 ? -1.597 -2.448 -7.906 1.00 0.00 2 GLY A CA 11
ATOM 4513 C C . GLY A 1 2 ? -2.325 -3.290 -6.879 1.00 0.00 2 GLY A C 11
ATOM 4514 O O . GLY A 1 2 ? -2.588 -4.471 -7.105 1.00 0.00 2 GLY A O 11
ATOM 4518 N N . GLU A 1 3 ? -2.632 -2.684 -5.742 1.00 0.00 3 GLU A N 11
ATOM 4519 C CA . GLU A 1 3 ? -3.309 -3.369 -4.659 1.00 0.00 3 GLU A CA 11
ATOM 4520 C C . GLU A 1 3 ? -4.398 -2.498 -4.055 1.00 0.00 3 GLU A C 11
ATOM 4521 O O . GLU A 1 3 ? -4.624 -1.366 -4.478 1.00 0.00 3 GLU A O 11
ATOM 4533 N N . SER A 1 4 ? -5.035 -3.040 -3.035 1.00 0.00 4 SER A N 11
ATOM 4534 C CA . SER A 1 4 ? -6.075 -2.350 -2.303 1.00 0.00 4 SER A CA 11
ATOM 4535 C C . SER A 1 4 ? -6.082 -2.879 -0.878 1.00 0.00 4 SER A C 11
ATOM 4536 O O . SER A 1 4 ? -6.129 -4.092 -0.667 1.00 0.00 4 SER A O 11
ATOM 4544 N N . CYS A 1 5 ? -6.017 -1.987 0.095 1.00 0.00 5 CYS A N 11
ATOM 4545 C CA . CYS A 1 5 ? -6.003 -2.385 1.499 1.00 0.00 5 CYS A CA 11
ATOM 4546 C C . CYS A 1 5 ? -7.392 -2.823 1.966 1.00 0.00 5 CYS A C 11
ATOM 4547 O O . CYS A 1 5 ? -7.936 -2.293 2.934 1.00 0.00 5 CYS A O 11
ATOM 4554 N N . PHE A 1 6 ? -7.962 -3.800 1.268 1.00 0.00 6 PHE A N 11
ATOM 4555 C CA . PHE A 1 6 ? -9.281 -4.315 1.604 1.00 0.00 6 PHE A CA 11
ATOM 4556 C C . PHE A 1 6 ? -9.277 -4.992 2.970 1.00 0.00 6 PHE A C 11
ATOM 4557 O O . PHE A 1 6 ? -10.284 -4.984 3.673 1.00 0.00 6 PHE A O 11
ATOM 4574 N N . LEU A 1 7 ? -8.140 -5.564 3.339 1.00 0.00 7 LEU A N 11
ATOM 4575 C CA . LEU A 1 7 ? -8.004 -6.234 4.622 1.00 0.00 7 LEU A CA 11
ATOM 4576 C C . LEU A 1 7 ? -7.220 -5.349 5.589 1.00 0.00 7 LEU A C 11
ATOM 4577 O O . LEU A 1 7 ? -6.409 -5.830 6.380 1.00 0.00 7 LEU A O 11
ATOM 4593 N N . GLY A 1 8 ? -7.465 -4.046 5.513 1.00 0.00 8 GLY A N 11
ATOM 4594 C CA . GLY A 1 8 ? -6.782 -3.102 6.378 1.00 0.00 8 GLY A CA 11
ATOM 4595 C C . GLY A 1 8 ? -5.366 -2.789 5.919 1.00 0.00 8 GLY A C 11
ATOM 4596 O O . GLY A 1 8 ? -4.926 -1.643 5.986 1.00 0.00 8 GLY A O 11
ATOM 4600 N N . THR A 1 9 ? -4.650 -3.805 5.465 1.00 0.00 9 THR A N 11
ATOM 4601 C CA . THR A 1 9 ? -3.282 -3.630 5.012 1.00 0.00 9 THR A CA 11
ATOM 4602 C C . THR A 1 9 ? -3.073 -4.263 3.640 1.00 0.00 9 THR A C 11
ATOM 4603 O O . THR A 1 9 ? -3.814 -5.164 3.236 1.00 0.00 9 THR A O 11
ATOM 4614 N N . CYS A 1 10 ? -2.059 -3.783 2.936 1.00 0.00 10 CYS A N 11
ATOM 4615 C CA . CYS A 1 10 ? -1.718 -4.288 1.614 1.00 0.00 10 CYS A CA 11
ATOM 4616 C C . CYS A 1 10 ? -0.856 -5.541 1.750 1.00 0.00 10 CYS A C 11
ATOM 4617 O O . CYS A 1 10 ? -0.336 -5.821 2.834 1.00 0.00 10 CYS A O 11
ATOM 4624 N N . TYR A 1 11 ? -0.709 -6.295 0.667 1.00 0.00 11 TYR A N 11
ATOM 4625 C CA . TYR A 1 11 ? 0.089 -7.514 0.697 1.00 0.00 11 TYR A CA 11
ATOM 4626 C C . TYR A 1 11 ? 1.547 -7.224 0.350 1.00 0.00 11 TYR A C 11
ATOM 4627 O O . TYR A 1 11 ? 2.463 -7.695 1.028 1.00 0.00 11 TYR A O 11
ATOM 4645 N N . THR A 1 12 ? 1.755 -6.456 -0.709 1.00 0.00 12 THR A N 11
ATOM 4646 C CA . THR A 1 12 ? 3.092 -6.108 -1.155 1.00 0.00 12 THR A CA 11
ATOM 4647 C C . THR A 1 12 ? 3.798 -5.221 -0.127 1.00 0.00 12 THR A C 11
ATOM 4648 O O . THR A 1 12 ? 3.344 -4.116 0.188 1.00 0.00 12 THR A O 11
ATOM 4659 N N . LYS A 1 13 ? 4.909 -5.725 0.404 1.00 0.00 13 LYS A N 11
ATOM 4660 C CA . LYS A 1 13 ? 5.674 -4.999 1.406 1.00 0.00 13 LYS A CA 11
ATOM 4661 C C . LYS A 1 13 ? 6.127 -3.640 0.893 1.00 0.00 13 LYS A C 11
ATOM 4662 O O . LYS A 1 13 ? 6.613 -3.502 -0.231 1.00 0.00 13 LYS A O 11
ATOM 4681 N N . GLY A 1 14 ? 5.943 -2.634 1.724 1.00 0.00 14 GLY A N 11
ATOM 4682 C CA . GLY A 1 14 ? 6.313 -1.295 1.346 1.00 0.00 14 GLY A CA 11
ATOM 4683 C C . GLY A 1 14 ? 5.116 -0.499 0.883 1.00 0.00 14 GLY A C 11
ATOM 4684 O O . GLY A 1 14 ? 5.099 0.723 1.003 1.00 0.00 14 GLY A O 11
ATOM 4688 N N . CYS A 1 15 ? 4.111 -1.190 0.355 1.00 0.00 15 CYS A N 11
ATOM 4689 C CA . CYS A 1 15 ? 2.909 -0.522 -0.120 1.00 0.00 15 CYS A CA 11
ATOM 4690 C C . CYS A 1 15 ? 2.017 -0.147 1.057 1.00 0.00 15 CYS A C 11
ATOM 4691 O O . CYS A 1 15 ? 1.454 -1.005 1.734 1.00 0.00 15 CYS A O 11
ATOM 4698 N N . SER A 1 16 ? 1.911 1.151 1.294 1.00 0.00 16 SER A N 11
ATOM 4699 C CA . SER A 1 16 ? 1.113 1.682 2.380 1.00 0.00 16 SER A CA 11
ATOM 4700 C C . SER A 1 16 ? -0.301 1.945 1.897 1.00 0.00 16 SER A C 11
ATOM 4701 O O . SER A 1 16 ? -0.498 2.435 0.789 1.00 0.00 16 SER A O 11
ATOM 4709 N N . CYS A 1 17 ? -1.279 1.607 2.712 1.00 0.00 17 CYS A N 11
ATOM 4710 C CA . CYS A 1 17 ? -2.669 1.801 2.339 1.00 0.00 17 CYS A CA 11
ATOM 4711 C C . CYS A 1 17 ? -2.975 3.271 2.075 1.00 0.00 17 CYS A C 11
ATOM 4712 O O . CYS A 1 17 ? -2.749 4.135 2.923 1.00 0.00 17 CYS A O 11
ATOM 4719 N N . GLY A 1 18 ? -3.497 3.534 0.886 1.00 0.00 18 GLY A N 11
ATOM 4720 C CA . GLY A 1 18 ? -3.850 4.879 0.499 1.00 0.00 18 GLY A CA 11
ATOM 4721 C C . GLY A 1 18 ? -5.256 5.213 0.941 1.00 0.00 18 GLY A C 11
ATOM 4722 O O . GLY A 1 18 ? -6.102 4.321 0.980 1.00 0.00 18 GLY A O 11
ATOM 4726 N N . GLU A 1 19 ? -5.497 6.483 1.277 1.00 0.00 19 GLU A N 11
ATOM 4727 C CA . GLU A 1 19 ? -6.806 6.954 1.740 1.00 0.00 19 GLU A CA 11
ATOM 4728 C C . GLU A 1 19 ? -7.957 6.389 0.904 1.00 0.00 19 GLU A C 11
ATOM 4729 O O . GLU A 1 19 ? -8.951 5.912 1.450 1.00 0.00 19 GLU A O 11
ATOM 4741 N N . TRP A 1 20 ? -7.815 6.431 -0.415 1.00 0.00 20 TRP A N 11
ATOM 4742 C CA . TRP A 1 20 ? -8.844 5.916 -1.316 1.00 0.00 20 TRP A CA 11
ATOM 4743 C C . TRP A 1 20 ? -8.790 4.387 -1.414 1.00 0.00 20 TRP A C 11
ATOM 4744 O O . TRP A 1 20 ? -9.016 3.820 -2.482 1.00 0.00 20 TRP A O 11
ATOM 4765 N N . LYS A 1 21 ? -8.493 3.740 -0.287 1.00 0.00 21 LYS A N 11
ATOM 4766 C CA . LYS A 1 21 ? -8.405 2.281 -0.196 1.00 0.00 21 LYS A CA 11
ATOM 4767 C C . LYS A 1 21 ? -7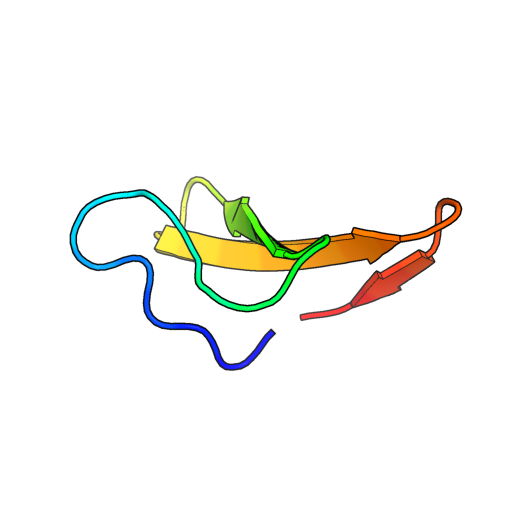.410 1.725 -1.222 1.00 0.00 21 LYS A C 11
ATOM 4768 O O . LYS A 1 21 ? -7.625 0.662 -1.808 1.00 0.00 21 LYS A O 11
ATOM 4787 N N . LEU A 1 22 ? -6.319 2.452 -1.432 1.00 0.00 22 LEU A N 11
ATOM 4788 C CA . LEU A 1 22 ? -5.298 2.030 -2.389 1.00 0.00 22 LEU A CA 11
ATOM 4789 C C . LEU A 1 22 ? -4.050 1.530 -1.668 1.00 0.00 22 LEU A C 11
ATOM 4790 O O . LEU A 1 22 ? -4.097 1.211 -0.484 1.00 0.00 22 LEU A O 11
ATOM 4806 N N . CYS A 1 23 ? -2.930 1.487 -2.380 1.00 0.00 23 CYS A N 11
ATOM 4807 C CA . CYS A 1 23 ? -1.663 1.043 -1.807 1.00 0.00 23 CYS A CA 11
ATOM 4808 C C . CYS A 1 23 ? -0.507 1.725 -2.523 1.00 0.00 23 CYS A C 11
ATOM 4809 O O . CYS A 1 23 ? -0.417 1.673 -3.741 1.00 0.00 23 CYS A O 11
ATOM 4816 N N . TYR A 1 24 ? 0.372 2.363 -1.767 1.00 0.00 24 TYR A N 11
ATOM 4817 C CA . TYR A 1 24 ? 1.512 3.055 -2.363 1.00 0.00 24 TYR A CA 11
ATOM 4818 C C . TYR A 1 24 ? 2.815 2.624 -1.716 1.00 0.00 24 TYR A C 11
ATOM 4819 O O . TYR A 1 24 ? 3.036 2.841 -0.527 1.00 0.00 24 TYR A O 11
ATOM 4837 N N . GLY A 1 25 ? 3.672 2.022 -2.517 1.00 0.00 25 GLY A N 11
ATOM 4838 C CA . GLY A 1 25 ? 4.952 1.562 -2.040 1.00 0.00 25 GLY A CA 11
ATOM 4839 C C . GLY A 1 25 ? 5.879 2.693 -1.675 1.00 0.00 25 GLY A C 11
ATOM 4840 O O . GLY A 1 25 ? 6.117 3.593 -2.475 1.00 0.00 25 GLY A O 11
ATOM 4844 N N . THR A 1 26 ? 6.399 2.632 -0.466 1.00 0.00 26 THR A N 11
ATOM 4845 C CA . THR A 1 26 ? 7.320 3.630 0.037 1.00 0.00 26 THR A CA 11
ATOM 4846 C C . THR A 1 26 ? 8.610 2.930 0.451 1.00 0.00 26 THR A C 11
ATOM 4847 O O . THR A 1 26 ? 8.941 2.830 1.632 1.00 0.00 26 THR A O 11
ATOM 4858 N N . ASN A 1 27 ? 9.317 2.414 -0.544 1.00 0.00 27 ASN A N 11
ATOM 4859 C CA . ASN A 1 27 ? 10.555 1.682 -0.313 1.00 0.00 27 ASN A CA 11
ATOM 4860 C C . ASN A 1 27 ? 11.743 2.626 -0.306 1.00 0.00 27 ASN A C 11
ATOM 4861 O O . ASN A 1 27 ? 12.077 3.212 -1.332 1.00 0.00 27 ASN A O 11
ATOM 4872 N N . GLY A 1 28 ? 12.376 2.766 0.853 1.00 0.00 28 GLY A N 11
ATOM 4873 C CA . GLY A 1 28 ? 13.528 3.644 0.975 1.00 0.00 28 GLY A CA 11
ATOM 4874 C C . GLY A 1 28 ? 13.212 5.073 0.581 1.00 0.00 28 GLY A C 11
ATOM 4875 O O . GLY A 1 28 ? 14.027 5.745 -0.045 1.00 0.00 28 GLY A O 11
ATOM 4879 N N . GLY A 1 29 ? 12.021 5.532 0.944 1.00 0.00 29 GLY A N 11
ATOM 4880 C CA . GLY A 1 29 ? 11.615 6.885 0.616 1.00 0.00 29 GLY A CA 11
ATOM 4881 C C . GLY A 1 29 ? 11.084 7.021 -0.800 1.00 0.00 29 GLY A C 11
ATOM 4882 O O . GLY A 1 29 ? 10.622 8.091 -1.192 1.00 0.00 29 GLY A O 11
ATOM 4886 N N . THR A 1 30 ? 11.131 5.940 -1.571 1.00 0.00 30 THR A N 11
ATOM 4887 C CA . THR A 1 30 ? 10.635 5.972 -2.934 1.00 0.00 30 THR A CA 11
ATOM 4888 C C . THR A 1 30 ? 9.152 5.653 -2.950 1.00 0.00 30 THR A C 11
ATOM 4889 O O . THR A 1 30 ? 8.728 4.619 -2.429 1.00 0.00 30 THR A O 11
ATOM 4900 N N . ILE A 1 31 ? 8.375 6.545 -3.535 1.00 0.00 31 ILE A N 11
ATOM 4901 C CA . ILE A 1 31 ? 6.935 6.370 -3.611 1.00 0.00 31 ILE A CA 11
ATOM 4902 C C . ILE A 1 31 ? 6.514 5.897 -4.996 1.00 0.00 31 ILE A C 11
ATOM 4903 O O . ILE A 1 31 ? 6.872 6.502 -6.007 1.00 0.00 31 ILE A O 11
ATOM 4919 N N . PHE A 1 32 ? 5.744 4.822 -5.028 1.00 0.00 32 PHE A N 11
ATOM 4920 C CA . PHE A 1 32 ? 5.246 4.257 -6.272 1.00 0.00 32 PHE A CA 11
ATOM 4921 C C . PHE A 1 32 ? 3.903 3.585 -6.021 1.00 0.00 32 PHE A C 11
ATOM 4922 O O . PHE A 1 32 ? 3.723 2.899 -5.019 1.00 0.00 32 PHE A O 11
ATOM 4939 N N . ASP A 1 33 ? 2.951 3.813 -6.912 1.00 0.00 33 ASP A N 11
ATOM 4940 C CA . ASP A 1 33 ? 1.616 3.247 -6.762 1.00 0.00 33 ASP A CA 11
ATOM 4941 C C . ASP A 1 33 ? 1.656 1.729 -6.920 1.00 0.00 33 ASP A C 11
ATOM 4942 O O . ASP A 1 33 ? 2.245 1.209 -7.871 1.00 0.00 33 ASP A O 11
ATOM 4951 N N . CYS A 1 1 ? 0.986 0.817 -5.827 1.00 0.00 1 CYS A N 12
ATOM 4952 C CA . CYS A 1 1 ? 1.023 -0.632 -5.909 1.00 0.00 1 CYS A CA 12
ATOM 4953 C C . CYS A 1 1 ? -0.315 -1.151 -6.409 1.00 0.00 1 CYS A C 12
ATOM 4954 O O . CYS A 1 1 ? -1.369 -0.698 -5.962 1.00 0.00 1 CYS A O 12
ATOM 4961 N N . GLY A 1 2 ? -0.259 -2.103 -7.329 1.00 0.00 2 GLY A N 12
ATOM 4962 C CA . GLY A 1 2 ? -1.463 -2.691 -7.898 1.00 0.00 2 GLY A CA 12
ATOM 4963 C C . GLY A 1 2 ? -2.219 -3.565 -6.913 1.00 0.00 2 GLY A C 12
ATOM 4964 O O . GLY A 1 2 ? -2.357 -4.770 -7.123 1.00 0.00 2 GLY A O 12
ATOM 4968 N N . GLU A 1 3 ? -2.702 -2.955 -5.843 1.00 0.00 3 GLU A N 12
ATOM 4969 C CA . GLU A 1 3 ? -3.443 -3.660 -4.811 1.00 0.00 3 GLU A CA 12
ATOM 4970 C C . GLU A 1 3 ? -4.496 -2.767 -4.184 1.00 0.00 3 GLU A C 12
ATOM 4971 O O . GLU A 1 3 ? -4.648 -1.601 -4.545 1.00 0.00 3 GLU A O 12
ATOM 4983 N N . SER A 1 4 ? -5.192 -3.326 -3.213 1.00 0.00 4 SER A N 12
ATOM 4984 C CA . SER A 1 4 ? -6.208 -2.606 -2.484 1.00 0.00 4 SER A CA 12
ATOM 4985 C C . SER A 1 4 ? -6.318 -3.182 -1.080 1.00 0.00 4 SER A C 12
ATOM 4986 O O . SER A 1 4 ? -6.512 -4.385 -0.909 1.00 0.00 4 SER A O 12
ATOM 4994 N N . CYS A 1 5 ? -6.169 -2.326 -0.085 1.00 0.00 5 CYS A N 12
ATOM 4995 C CA . CYS A 1 5 ? -6.232 -2.736 1.312 1.00 0.00 5 CYS A CA 12
ATOM 4996 C C . CYS A 1 5 ? -7.662 -3.045 1.745 1.00 0.00 5 CYS A C 12
ATOM 4997 O O . CYS A 1 5 ? -8.193 -2.430 2.668 1.00 0.00 5 CYS A O 12
ATOM 5004 N N . PHE A 1 6 ? -8.279 -4.010 1.072 1.00 0.00 6 PHE A N 12
ATOM 5005 C CA . PHE A 1 6 ? -9.640 -4.419 1.383 1.00 0.00 6 PHE A CA 12
ATOM 5006 C C . PHE A 1 6 ? -9.699 -4.976 2.800 1.00 0.00 6 PHE A C 12
ATOM 5007 O O . PHE A 1 6 ? -10.666 -4.761 3.527 1.00 0.00 6 PHE A O 12
ATOM 5024 N N . LEU A 1 7 ? -8.643 -5.677 3.187 1.00 0.00 7 LEU A N 12
ATOM 5025 C CA . LEU A 1 7 ? -8.558 -6.253 4.520 1.00 0.00 7 LEU A CA 12
ATOM 5026 C C . LEU A 1 7 ? -7.735 -5.339 5.429 1.00 0.00 7 LEU A C 12
ATOM 5027 O O . LEU A 1 7 ? -6.987 -5.799 6.292 1.00 0.00 7 LEU A O 12
ATOM 5043 N N . GLY A 1 8 ? -7.878 -4.033 5.223 1.00 0.00 8 GLY A N 12
ATOM 5044 C CA . GLY A 1 8 ? -7.152 -3.056 6.017 1.00 0.00 8 GLY A CA 12
ATOM 5045 C C . GLY A 1 8 ? -5.694 -2.916 5.610 1.00 0.00 8 GLY A C 12
ATOM 5046 O O . GLY A 1 8 ? -5.181 -1.805 5.486 1.00 0.00 8 GLY A O 12
ATOM 5050 N N . THR A 1 9 ? -5.025 -4.038 5.408 1.00 0.00 9 THR A N 12
ATOM 5051 C CA . THR A 1 9 ? -3.624 -4.036 5.025 1.00 0.00 9 THR A CA 12
ATOM 5052 C C . THR A 1 9 ? -3.428 -4.652 3.643 1.00 0.00 9 THR A C 12
ATOM 5053 O O . THR A 1 9 ? -4.221 -5.490 3.204 1.00 0.00 9 THR A O 12
ATOM 5064 N N . CYS A 1 10 ? -2.368 -4.229 2.971 1.00 0.00 10 CYS A N 12
ATOM 5065 C CA . CYS A 1 10 ? -2.032 -4.732 1.647 1.00 0.00 10 CYS A CA 12
ATOM 5066 C C . CYS A 1 10 ? -1.120 -5.951 1.787 1.00 0.00 10 CYS A C 12
ATOM 5067 O O . CYS A 1 10 ? -0.586 -6.203 2.872 1.00 0.00 10 CYS A O 12
ATOM 5074 N N . TYR A 1 11 ? -0.943 -6.707 0.711 1.00 0.00 11 TYR A N 12
ATOM 5075 C CA . TYR A 1 11 ? -0.099 -7.894 0.755 1.00 0.00 11 TYR A CA 12
ATOM 5076 C C . TYR A 1 11 ? 1.357 -7.559 0.425 1.00 0.00 11 TYR A C 12
ATOM 5077 O O . TYR A 1 11 ? 2.275 -7.998 1.130 1.00 0.00 11 TYR A O 12
ATOM 5095 N N . THR A 1 12 ? 1.570 -6.800 -0.646 1.00 0.00 12 THR A N 12
ATOM 5096 C CA . THR A 1 12 ? 2.917 -6.430 -1.059 1.00 0.00 12 THR A CA 12
ATOM 5097 C C . THR A 1 12 ? 3.603 -5.603 0.024 1.00 0.00 12 THR A C 12
ATOM 5098 O O . THR A 1 12 ? 3.173 -4.493 0.358 1.00 0.00 12 THR A O 12
ATOM 5109 N N . LYS A 1 13 ? 4.668 -6.167 0.578 1.00 0.00 13 LYS A N 12
ATOM 5110 C CA . LYS A 1 13 ? 5.421 -5.516 1.634 1.00 0.00 13 LYS A CA 12
ATOM 5111 C C . LYS A 1 13 ? 6.046 -4.230 1.122 1.00 0.00 13 LYS A C 12
ATOM 5112 O O . LYS A 1 13 ? 6.713 -4.217 0.089 1.00 0.00 13 LYS A O 12
ATOM 5131 N N . GLY A 1 14 ? 5.788 -3.152 1.836 1.00 0.00 14 GLY A N 12
ATOM 5132 C CA . GLY A 1 14 ? 6.288 -1.860 1.434 1.00 0.00 14 GLY A CA 12
ATOM 5133 C C . GLY A 1 14 ? 5.152 -0.975 0.984 1.00 0.00 14 GLY A C 12
ATOM 5134 O O . GLY A 1 14 ? 5.219 0.249 1.095 1.00 0.00 14 GLY A O 12
ATOM 5138 N N . CYS A 1 15 ? 4.096 -1.611 0.485 1.00 0.00 15 CYS A N 12
ATOM 5139 C CA . CYS A 1 15 ? 2.917 -0.894 0.026 1.00 0.00 15 CYS A CA 12
ATOM 5140 C C . CYS A 1 15 ? 2.006 -0.600 1.211 1.00 0.00 15 CYS A C 12
ATOM 5141 O O . CYS A 1 15 ? 1.492 -1.510 1.858 1.00 0.00 15 CYS A O 12
ATOM 5148 N N . SER A 1 16 ? 1.838 0.678 1.503 1.00 0.00 16 SER A N 12
ATOM 5149 C CA . SER A 1 16 ? 1.026 1.116 2.623 1.00 0.00 16 SER A CA 12
ATOM 5150 C C . SER A 1 16 ? -0.333 1.611 2.148 1.00 0.00 16 SER A C 12
ATOM 5151 O O . SER A 1 16 ? -0.434 2.263 1.111 1.00 0.00 16 SER A O 12
ATOM 5159 N N . CYS A 1 17 ? -1.368 1.294 2.908 1.00 0.00 17 CYS A N 12
ATOM 5160 C CA . CYS A 1 17 ? -2.723 1.706 2.576 1.00 0.00 17 CYS A CA 12
ATOM 5161 C C . CYS A 1 17 ? -2.891 3.207 2.798 1.00 0.00 17 CYS A C 12
ATOM 5162 O O . CYS A 1 17 ? -2.261 3.784 3.688 1.00 0.00 17 CYS A O 12
ATOM 5169 N N . GLY A 1 18 ? -3.728 3.840 1.987 1.00 0.00 18 GLY A N 12
ATOM 5170 C CA . GLY A 1 18 ? -3.945 5.261 2.120 1.00 0.00 18 GLY A CA 12
ATOM 5171 C C . GLY A 1 18 ? -5.130 5.757 1.311 1.00 0.00 18 GLY A C 12
ATOM 5172 O O . GLY A 1 18 ? -6.096 5.014 1.115 1.00 0.00 18 GLY A O 12
ATOM 5176 N N . GLU A 1 19 ? -5.044 7.018 0.861 1.00 0.00 19 GLU A N 12
ATOM 5177 C CA . GLU A 1 19 ? -6.093 7.693 0.084 1.00 0.00 19 GLU A CA 12
ATOM 5178 C C . GLU A 1 19 ? -6.837 6.758 -0.871 1.00 0.00 19 GLU A C 12
ATOM 5179 O O . GLU A 1 19 ? -6.227 5.990 -1.612 1.00 0.00 19 GLU A O 12
ATOM 5191 N N . TRP A 1 20 ? -8.173 6.845 -0.825 1.00 0.00 20 TRP A N 12
ATOM 5192 C CA . TRP A 1 20 ? -9.062 6.033 -1.662 1.00 0.00 20 TRP A CA 12
ATOM 5193 C C . TRP A 1 20 ? -8.838 4.539 -1.441 1.00 0.00 20 TRP A C 12
ATOM 5194 O O . TRP A 1 20 ? -9.134 3.719 -2.317 1.00 0.00 20 TRP A O 12
ATOM 5215 N N . LYS A 1 21 ? -8.314 4.195 -0.264 1.00 0.00 21 LYS A N 12
ATOM 5216 C CA . LYS A 1 21 ? -8.037 2.808 0.088 1.00 0.00 21 LYS A CA 12
ATOM 5217 C C . LYS A 1 21 ? -7.056 2.217 -0.927 1.00 0.00 21 LYS A C 12
ATOM 5218 O O . LYS A 1 21 ? -7.248 1.107 -1.440 1.00 0.00 21 LYS A O 12
ATOM 5237 N N . LEU A 1 22 ? -6.020 2.988 -1.240 1.00 0.00 22 LEU A N 12
ATOM 5238 C CA . LEU A 1 22 ? -5.019 2.562 -2.216 1.00 0.00 22 LEU A CA 12
ATOM 5239 C C . LEU A 1 22 ? -3.707 2.206 -1.535 1.00 0.00 22 LEU A C 12
ATOM 5240 O O . LEU A 1 22 ? -3.358 2.776 -0.505 1.00 0.00 22 LEU A O 12
ATOM 5256 N N . CYS A 1 23 ? -2.984 1.260 -2.114 1.00 0.00 23 CYS A N 12
ATOM 5257 C CA . CYS A 1 23 ? -1.709 0.829 -1.562 1.00 0.00 23 CYS A CA 12
ATOM 5258 C C . CYS A 1 23 ? -0.552 1.506 -2.286 1.00 0.00 23 CYS A C 12
ATOM 5259 O O . CYS A 1 23 ? -0.465 1.452 -3.509 1.00 0.00 23 CYS A O 12
ATOM 5266 N N . TYR A 1 24 ? 0.345 2.127 -1.533 1.00 0.00 24 TYR A N 12
ATOM 5267 C CA . TYR A 1 24 ? 1.494 2.792 -2.132 1.00 0.00 24 TYR A CA 12
ATOM 5268 C C . TYR A 1 24 ? 2.784 2.361 -1.448 1.00 0.00 24 TYR A C 12
ATOM 5269 O O . TYR A 1 24 ? 2.933 2.477 -0.234 1.00 0.00 24 TYR A O 12
ATOM 5287 N N . GLY A 1 25 ? 3.706 1.849 -2.238 1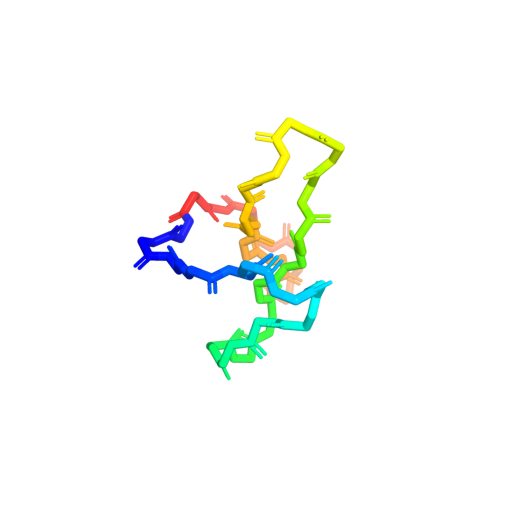.00 0.00 25 GLY A N 12
ATOM 5288 C CA . GLY A 1 25 ? 4.970 1.390 -1.716 1.00 0.00 25 GLY A CA 12
ATOM 5289 C C . GLY A 1 25 ? 5.940 2.520 -1.477 1.00 0.00 25 GLY A C 12
ATOM 5290 O O . GLY A 1 25 ? 6.007 3.466 -2.259 1.00 0.00 25 GLY A O 12
ATOM 5294 N N . THR A 1 26 ? 6.694 2.422 -0.400 1.00 0.00 26 THR A N 12
ATOM 5295 C CA . THR A 1 26 ? 7.672 3.435 -0.066 1.00 0.00 26 THR A CA 12
ATOM 5296 C C . THR A 1 26 ? 9.017 2.784 0.230 1.00 0.00 26 THR A C 12
ATOM 5297 O O . THR A 1 26 ? 9.169 2.065 1.217 1.00 0.00 26 THR A O 12
ATOM 5308 N N . ASN A 1 27 ? 9.988 3.032 -0.636 1.00 0.00 27 ASN A N 12
ATOM 5309 C CA . ASN A 1 27 ? 11.318 2.468 -0.474 1.00 0.00 27 ASN A CA 12
ATOM 5310 C C . ASN A 1 27 ? 12.350 3.482 -0.938 1.00 0.00 27 ASN A C 12
ATOM 5311 O O . ASN A 1 27 ? 12.175 4.109 -1.980 1.00 0.00 27 ASN A O 12
ATOM 5322 N N . GLY A 1 28 ? 13.408 3.654 -0.151 1.00 0.00 28 GLY A N 12
ATOM 5323 C CA . GLY A 1 28 ? 14.449 4.611 -0.492 1.00 0.00 28 GLY A CA 12
ATOM 5324 C C . GLY A 1 28 ? 13.910 6.024 -0.602 1.00 0.00 28 GLY A C 12
ATOM 5325 O O . GLY A 1 28 ? 14.352 6.803 -1.443 1.00 0.00 28 GLY A O 12
ATOM 5329 N N . GLY A 1 29 ? 12.941 6.344 0.250 1.00 0.00 29 GLY A N 12
ATOM 5330 C CA . GLY A 1 29 ? 12.333 7.662 0.239 1.00 0.00 29 GLY A CA 12
ATOM 5331 C C . GLY A 1 29 ? 11.555 7.929 -1.036 1.00 0.00 29 GLY A C 12
ATOM 5332 O O . GLY A 1 29 ? 11.335 9.078 -1.410 1.00 0.00 29 GLY A O 12
ATOM 5336 N N . THR A 1 30 ? 11.138 6.861 -1.701 1.00 0.00 30 THR A N 12
ATOM 5337 C CA . THR A 1 30 ? 10.385 6.976 -2.934 1.00 0.00 30 THR A CA 12
ATOM 5338 C C . THR A 1 30 ? 9.023 6.311 -2.782 1.00 0.00 30 THR A C 12
ATOM 5339 O O . THR A 1 30 ? 8.927 5.180 -2.301 1.00 0.00 30 THR A O 12
ATOM 5350 N N . ILE A 1 31 ? 7.980 7.015 -3.191 1.00 0.00 31 ILE A N 12
ATOM 5351 C CA . ILE A 1 31 ? 6.626 6.495 -3.107 1.00 0.00 31 ILE A CA 12
ATOM 5352 C C . ILE A 1 31 ? 6.123 6.114 -4.495 1.00 0.00 31 ILE A C 12
ATOM 5353 O O . ILE A 1 31 ? 6.234 6.895 -5.439 1.00 0.00 31 ILE A O 12
ATOM 5369 N N . PHE A 1 32 ? 5.583 4.913 -4.610 1.00 0.00 32 PHE A N 12
ATOM 5370 C CA . PHE A 1 32 ? 5.070 4.414 -5.877 1.00 0.00 32 PHE A CA 12
ATOM 5371 C C . PHE A 1 32 ? 3.801 3.603 -5.651 1.00 0.00 32 PHE A C 12
ATOM 5372 O O . PHE A 1 32 ? 3.694 2.860 -4.680 1.00 0.00 32 PHE A O 12
ATOM 5389 N N . ASP A 1 33 ? 2.835 3.780 -6.537 1.00 0.00 33 ASP A N 12
ATOM 5390 C CA . ASP A 1 33 ? 1.553 3.089 -6.434 1.00 0.00 33 ASP A CA 12
ATOM 5391 C C . ASP A 1 33 ? 1.713 1.583 -6.626 1.00 0.00 33 ASP A C 12
ATOM 5392 O O . ASP A 1 33 ? 2.474 1.130 -7.487 1.00 0.00 33 ASP A O 12
ATOM 5401 N N . CYS A 1 1 ? 0.945 0.915 -6.265 1.00 0.00 1 CYS A N 13
ATOM 5402 C CA . CYS A 1 1 ? 0.850 -0.530 -6.175 1.00 0.00 1 CYS A CA 13
ATOM 5403 C C . CYS A 1 1 ? -0.573 -0.962 -6.491 1.00 0.00 1 CYS A C 13
ATOM 5404 O O . CYS A 1 1 ? -1.531 -0.396 -5.969 1.00 0.00 1 CYS A O 13
ATOM 5411 N N . GLY A 1 2 ? -0.702 -1.966 -7.346 1.00 0.00 2 GLY A N 13
ATOM 5412 C CA . GLY A 1 2 ? -2.012 -2.468 -7.729 1.00 0.00 2 GLY A CA 13
ATOM 5413 C C . GLY A 1 2 ? -2.669 -3.273 -6.626 1.00 0.00 2 GLY A C 13
ATOM 5414 O O . GLY A 1 2 ? -3.051 -4.423 -6.832 1.00 0.00 2 GLY A O 13
ATOM 5418 N N . GLU A 1 3 ? -2.792 -2.668 -5.454 1.00 0.00 3 GLU A N 13
ATOM 5419 C CA . GLU A 1 3 ? -3.390 -3.321 -4.306 1.00 0.00 3 GLU A CA 13
ATOM 5420 C C . GLU A 1 3 ? -4.259 -2.363 -3.517 1.00 0.00 3 GLU A C 13
ATOM 5421 O O . GLU A 1 3 ? -4.099 -1.143 -3.581 1.00 0.00 3 GLU A O 13
ATOM 5433 N N . SER A 1 4 ? -5.151 -2.939 -2.740 1.00 0.00 4 SER A N 13
ATOM 5434 C CA . SER A 1 4 ? -6.038 -2.190 -1.886 1.00 0.00 4 SER A CA 13
ATOM 5435 C C . SER A 1 4 ? -6.174 -2.945 -0.575 1.00 0.00 4 SER A C 13
ATOM 5436 O O . SER A 1 4 ? -6.271 -4.171 -0.578 1.00 0.00 4 SER A O 13
ATOM 5444 N N . CYS A 1 5 ? -6.145 -2.226 0.535 1.00 0.00 5 CYS A N 13
ATOM 5445 C CA . CYS A 1 5 ? -6.241 -2.839 1.855 1.00 0.00 5 CYS A CA 13
ATOM 5446 C C . CYS A 1 5 ? -7.639 -3.399 2.125 1.00 0.00 5 CYS A C 13
ATOM 5447 O O . CYS A 1 5 ? -8.346 -2.937 3.017 1.00 0.00 5 CYS A O 13
ATOM 5454 N N . PHE A 1 6 ? -8.040 -4.400 1.349 1.00 0.00 6 PHE A N 13
ATOM 5455 C CA . PHE A 1 6 ? -9.345 -5.019 1.520 1.00 0.00 6 PHE A CA 13
ATOM 5456 C C . PHE A 1 6 ? -9.363 -5.838 2.805 1.00 0.00 6 PHE A C 13
ATOM 5457 O O . PHE A 1 6 ? -10.384 -5.938 3.476 1.00 0.00 6 PHE A O 13
ATOM 5474 N N . LEU A 1 7 ? -8.209 -6.398 3.147 1.00 0.00 7 LEU A N 13
ATOM 5475 C CA . LEU A 1 7 ? -8.068 -7.189 4.358 1.00 0.00 7 LEU A CA 13
ATOM 5476 C C . LEU A 1 7 ? -7.348 -6.362 5.422 1.00 0.00 7 LEU A C 13
ATOM 5477 O O . LEU A 1 7 ? -6.516 -6.868 6.172 1.00 0.00 7 LEU A O 13
ATOM 5493 N N . GLY A 1 8 ? -7.673 -5.075 5.468 1.00 0.00 8 GLY A N 13
ATOM 5494 C CA . GLY A 1 8 ? -7.057 -4.176 6.428 1.00 0.00 8 GLY A CA 13
ATOM 5495 C C . GLY A 1 8 ? -5.656 -3.744 6.023 1.00 0.00 8 GLY A C 13
ATOM 5496 O O . GLY A 1 8 ? -5.331 -2.561 6.060 1.00 0.00 8 GLY A O 13
ATOM 5500 N N . THR A 1 9 ? -4.828 -4.701 5.639 1.00 0.00 9 THR A N 13
ATOM 5501 C CA . THR A 1 9 ? -3.459 -4.417 5.235 1.00 0.00 9 THR A CA 13
ATOM 5502 C C . THR A 1 9 ? -3.194 -4.919 3.816 1.00 0.00 9 THR A C 13
ATOM 5503 O O . THR A 1 9 ? -3.807 -5.890 3.370 1.00 0.00 9 THR A O 13
ATOM 5514 N N . CYS A 1 10 ? -2.286 -4.246 3.115 1.00 0.00 10 CYS A N 13
ATOM 5515 C CA . CYS A 1 10 ? -1.924 -4.614 1.751 1.00 0.00 10 CYS A CA 13
ATOM 5516 C C . CYS A 1 10 ? -1.060 -5.878 1.766 1.00 0.00 10 CYS A C 13
ATOM 5517 O O . CYS A 1 10 ? -0.539 -6.267 2.815 1.00 0.00 10 CYS A O 13
ATOM 5524 N N . TYR A 1 11 ? -0.900 -6.514 0.614 1.00 0.00 11 TYR A N 13
ATOM 5525 C CA . TYR A 1 11 ? -0.095 -7.722 0.526 1.00 0.00 11 TYR A CA 13
ATOM 5526 C C . TYR A 1 11 ? 1.365 -7.378 0.240 1.00 0.00 11 TYR A C 13
ATOM 5527 O O . TYR A 1 11 ? 2.281 -7.952 0.848 1.00 0.00 11 TYR A O 13
ATOM 5545 N N . THR A 1 12 ? 1.585 -6.446 -0.678 1.00 0.00 12 THR A N 13
ATOM 5546 C CA . THR A 1 12 ? 2.932 -6.038 -1.024 1.00 0.00 12 THR A CA 13
ATOM 5547 C C . THR A 1 12 ? 3.524 -5.173 0.083 1.00 0.00 12 THR A C 13
ATOM 5548 O O . THR A 1 12 ? 3.113 -4.029 0.299 1.00 0.00 12 THR A O 13
ATOM 5559 N N . LYS A 1 13 ? 4.494 -5.742 0.783 1.00 0.00 13 LYS A N 13
ATOM 5560 C CA . LYS A 1 13 ? 5.162 -5.053 1.872 1.00 0.00 13 LYS A CA 13
ATOM 5561 C C . LYS A 1 13 ? 5.946 -3.873 1.332 1.00 0.00 13 LYS A C 13
ATOM 5562 O O . LYS A 1 13 ? 6.824 -4.021 0.483 1.00 0.00 13 LYS A O 13
ATOM 5581 N N . GLY A 1 14 ? 5.573 -2.700 1.802 1.00 0.00 14 GLY A N 13
ATOM 5582 C CA . GLY A 1 14 ? 6.183 -1.478 1.347 1.00 0.00 14 GLY A CA 13
ATOM 5583 C C . GLY A 1 14 ? 5.113 -0.552 0.825 1.00 0.00 14 GLY A C 13
ATOM 5584 O O . GLY A 1 14 ? 5.238 0.671 0.893 1.00 0.00 14 GLY A O 13
ATOM 5588 N N . CYS A 1 15 ? 4.042 -1.157 0.320 1.00 0.00 15 CYS A N 13
ATOM 5589 C CA . CYS A 1 15 ? 2.911 -0.411 -0.203 1.00 0.00 15 CYS A CA 13
ATOM 5590 C C . CYS A 1 15 ? 1.928 -0.106 0.923 1.00 0.00 15 CYS A C 13
ATOM 5591 O O . CYS A 1 15 ? 1.332 -1.010 1.507 1.00 0.00 15 CYS A O 13
ATOM 5598 N N . SER A 1 16 ? 1.771 1.172 1.228 1.00 0.00 16 SER A N 13
ATOM 5599 C CA . SER A 1 16 ? 0.875 1.608 2.284 1.00 0.00 16 SER A CA 13
ATOM 5600 C C . SER A 1 16 ? -0.462 2.031 1.696 1.00 0.00 16 SER A C 13
ATOM 5601 O O . SER A 1 16 ? -0.501 2.742 0.693 1.00 0.00 16 SER A O 13
ATOM 5609 N N . CYS A 1 17 ? -1.552 1.585 2.305 1.00 0.00 17 CYS A N 13
ATOM 5610 C CA . CYS A 1 17 ? -2.880 1.921 1.815 1.00 0.00 17 CYS A CA 13
ATOM 5611 C C . CYS A 1 17 ? -3.179 3.396 2.060 1.00 0.00 17 CYS A C 13
ATOM 5612 O O . CYS A 1 17 ? -3.341 3.831 3.199 1.00 0.00 17 CYS A O 13
ATOM 5619 N N . GLY A 1 18 ? -3.242 4.152 0.976 1.00 0.00 18 GLY A N 13
ATOM 5620 C CA . GLY A 1 18 ? -3.520 5.566 1.054 1.00 0.00 18 GLY A CA 13
ATOM 5621 C C . GLY A 1 18 ? -5.003 5.841 1.169 1.00 0.00 18 GLY A C 13
ATOM 5622 O O . GLY A 1 18 ? -5.807 4.967 0.829 1.00 0.00 18 GLY A O 13
ATOM 5626 N N . GLU A 1 19 ? -5.333 7.043 1.661 1.00 0.00 19 GLU A N 13
ATOM 5627 C CA . GLU A 1 19 ? -6.711 7.516 1.882 1.00 0.00 19 GLU A CA 13
ATOM 5628 C C . GLU A 1 19 ? -7.708 7.016 0.837 1.00 0.00 19 GLU A C 13
ATOM 5629 O O . GLU A 1 19 ? -8.792 6.547 1.178 1.00 0.00 19 GLU A O 13
ATOM 5641 N N . TRP A 1 20 ? -7.344 7.126 -0.435 1.00 0.00 20 TRP A N 13
ATOM 5642 C CA . TRP A 1 20 ? -8.213 6.697 -1.530 1.00 0.00 20 TRP A CA 13
ATOM 5643 C C . TRP A 1 20 ? -8.220 5.163 -1.659 1.00 0.00 20 TRP A C 13
ATOM 5644 O O . TRP A 1 20 ? -8.415 4.613 -2.741 1.00 0.00 20 TRP A O 13
ATOM 5665 N N . LYS A 1 21 ? -8.007 4.501 -0.526 1.00 0.00 21 LYS A N 13
ATOM 5666 C CA . LYS A 1 21 ? -7.976 3.046 -0.420 1.00 0.00 21 LYS A CA 13
ATOM 5667 C C . LYS A 1 21 ? -7.048 2.430 -1.464 1.00 0.00 21 LYS A C 13
ATOM 5668 O O . LYS A 1 21 ? -7.370 1.399 -2.066 1.00 0.00 21 LYS A O 13
ATOM 5687 N N . LEU A 1 22 ? -5.896 3.057 -1.681 1.00 0.00 22 LEU A N 13
ATOM 5688 C CA . LEU A 1 22 ? -4.939 2.549 -2.668 1.00 0.00 22 LEU A CA 13
ATOM 5689 C C . LEU A 1 22 ? -3.548 2.426 -2.071 1.00 0.00 22 LEU A C 13
ATOM 5690 O O . LEU A 1 22 ? -2.980 3.405 -1.595 1.00 0.00 22 LEU A O 13
ATOM 5706 N N . CYS A 1 23 ? -3.007 1.219 -2.097 1.00 0.00 23 CYS A N 13
ATOM 5707 C CA . CYS A 1 23 ? -1.682 0.960 -1.550 1.00 0.00 23 CYS A CA 13
ATOM 5708 C C . CYS A 1 23 ? -0.581 1.506 -2.459 1.00 0.00 23 CYS A C 13
ATOM 5709 O O . CYS A 1 23 ? -0.557 1.226 -3.654 1.00 0.00 23 CYS A O 13
ATOM 5716 N N . TYR A 1 24 ? 0.346 2.259 -1.878 1.00 0.00 24 TYR A N 13
ATOM 5717 C CA . TYR A 1 24 ? 1.459 2.813 -2.632 1.00 0.00 24 TYR A CA 13
ATOM 5718 C C . TYR A 1 24 ? 2.765 2.580 -1.883 1.00 0.00 24 TYR A C 13
ATOM 5719 O O . TYR A 1 24 ? 2.846 2.779 -0.672 1.00 0.00 24 TYR A O 13
ATOM 5737 N N . GLY A 1 25 ? 3.764 2.118 -2.606 1.00 0.00 25 GLY A N 13
ATOM 5738 C CA . GLY A 1 25 ? 5.049 1.821 -2.017 1.00 0.00 25 GLY A CA 13
ATOM 5739 C C . GLY A 1 25 ? 5.822 3.053 -1.615 1.00 0.00 25 GLY A C 13
ATOM 5740 O O . GLY A 1 25 ? 5.706 4.105 -2.241 1.00 0.00 25 GLY A O 13
ATOM 5744 N N . THR A 1 26 ? 6.615 2.911 -0.569 1.00 0.00 26 THR A N 13
ATOM 5745 C CA . THR A 1 26 ? 7.442 3.992 -0.058 1.00 0.00 26 THR A CA 13
ATOM 5746 C C . THR A 1 26 ? 8.723 3.393 0.511 1.00 0.00 26 THR A C 13
ATOM 5747 O O . THR A 1 26 ? 9.029 3.508 1.699 1.00 0.00 26 THR A O 13
ATOM 5758 N N . ASN A 1 27 ? 9.457 2.722 -0.360 1.00 0.00 27 ASN A N 13
ATOM 5759 C CA . ASN A 1 27 ? 10.697 2.062 0.024 1.00 0.00 27 ASN A CA 13
ATOM 5760 C C . ASN A 1 27 ? 11.880 2.998 -0.137 1.00 0.00 27 ASN A C 13
ATOM 5761 O O . ASN A 1 27 ? 12.143 3.483 -1.232 1.00 0.00 27 ASN A O 13
ATOM 5772 N N . GLY A 1 28 ? 12.586 3.246 0.961 1.00 0.00 28 GLY A N 13
ATOM 5773 C CA . GLY A 1 28 ? 13.740 4.129 0.926 1.00 0.00 28 GLY A CA 13
ATOM 5774 C C . GLY A 1 28 ? 13.391 5.509 0.409 1.00 0.00 28 GLY A C 13
ATOM 5775 O O . GLY A 1 28 ? 14.176 6.133 -0.299 1.00 0.00 28 GLY A O 13
ATOM 5779 N N . GLY A 1 29 ? 12.202 5.982 0.762 1.00 0.00 29 GLY A N 13
ATOM 5780 C CA . GLY A 1 29 ? 11.761 7.289 0.321 1.00 0.00 29 GLY A CA 13
ATOM 5781 C C . GLY A 1 29 ? 11.243 7.286 -1.107 1.00 0.00 29 GLY A C 13
ATOM 5782 O O . GLY A 1 29 ? 10.848 8.325 -1.627 1.00 0.00 29 GLY A O 13
ATOM 5786 N N . THR A 1 30 ? 11.233 6.119 -1.742 1.00 0.00 30 THR A N 13
ATOM 5787 C CA . THR A 1 30 ? 10.745 6.010 -3.106 1.00 0.00 30 THR A CA 13
ATOM 5788 C C . THR A 1 30 ? 9.268 5.645 -3.106 1.00 0.00 30 THR A C 13
ATOM 5789 O O . THR A 1 30 ? 8.874 4.605 -2.572 1.00 0.00 30 THR A O 13
ATOM 5800 N N . ILE A 1 31 ? 8.465 6.502 -3.708 1.00 0.00 31 ILE A N 13
ATOM 5801 C CA . ILE A 1 31 ? 7.029 6.283 -3.789 1.00 0.00 31 ILE A CA 13
ATOM 5802 C C . ILE A 1 31 ? 6.657 5.722 -5.156 1.00 0.00 31 ILE A C 13
ATOM 5803 O O . ILE A 1 31 ? 7.099 6.230 -6.187 1.00 0.00 31 ILE A O 13
ATOM 5819 N N . PHE A 1 32 ? 5.841 4.678 -5.157 1.00 0.00 32 PHE A N 13
ATOM 5820 C CA . PHE A 1 32 ? 5.398 4.046 -6.390 1.00 0.00 32 PHE A CA 13
ATOM 5821 C C . PHE A 1 32 ? 4.033 3.403 -6.184 1.00 0.00 32 PHE A C 13
ATOM 5822 O O . PHE A 1 32 ? 3.778 2.793 -5.151 1.00 0.00 32 PHE A O 13
ATOM 5839 N N . ASP A 1 33 ? 3.154 3.573 -7.159 1.00 0.00 33 ASP A N 13
ATOM 5840 C CA . ASP A 1 33 ? 1.799 3.032 -7.084 1.00 0.00 33 ASP A CA 13
ATOM 5841 C C . ASP A 1 33 ? 1.820 1.505 -7.067 1.00 0.00 33 ASP A C 13
ATOM 5842 O O . ASP A 1 33 ? 2.606 0.876 -7.780 1.00 0.00 33 ASP A O 13
ATOM 5851 N N . CYS A 1 1 ? 0.840 0.907 -6.214 1.00 0.00 1 CYS A N 14
ATOM 5852 C CA . CYS A 1 1 ? 0.736 -0.539 -6.173 1.00 0.00 1 CYS A CA 14
ATOM 5853 C C . CYS A 1 1 ? -0.701 -0.942 -6.460 1.00 0.00 1 CYS A C 14
ATOM 5854 O O . CYS A 1 1 ? -1.635 -0.383 -5.885 1.00 0.00 1 CYS A O 14
ATOM 5861 N N . GLY A 1 2 ? -0.868 -1.913 -7.346 1.00 0.00 2 GLY A N 14
ATOM 5862 C CA . GLY A 1 2 ? -2.193 -2.388 -7.709 1.00 0.00 2 GLY A CA 14
ATOM 5863 C C . GLY A 1 2 ? -2.845 -3.193 -6.602 1.00 0.00 2 GLY A C 14
ATOM 5864 O O . GLY A 1 2 ? -3.152 -4.370 -6.781 1.00 0.00 2 GLY A O 14
ATOM 5868 N N . GLU A 1 3 ? -3.042 -2.557 -5.457 1.00 0.00 3 GLU A N 14
ATOM 5869 C CA . GLU A 1 3 ? -3.642 -3.204 -4.305 1.00 0.00 3 GLU A CA 14
ATOM 5870 C C . GLU A 1 3 ? -4.449 -2.228 -3.469 1.00 0.00 3 GLU A C 14
ATOM 5871 O O . GLU A 1 3 ? -4.354 -1.010 -3.626 1.00 0.00 3 GLU A O 14
ATOM 5883 N N . SER A 1 4 ? -5.204 -2.792 -2.549 1.00 0.00 4 SER A N 14
ATOM 5884 C CA . SER A 1 4 ? -6.015 -2.032 -1.626 1.00 0.00 4 SER A CA 14
ATOM 5885 C C . SER A 1 4 ? -6.116 -2.828 -0.337 1.00 0.00 4 SER A C 14
ATOM 5886 O O . SER A 1 4 ? -6.205 -4.053 -0.372 1.00 0.00 4 SER A O 14
ATOM 5894 N N . CYS A 1 5 ? -6.072 -2.141 0.791 1.00 0.00 5 CYS A N 14
ATOM 5895 C CA . CYS A 1 5 ? -6.139 -2.789 2.094 1.00 0.00 5 CYS A CA 14
ATOM 5896 C C . CYS A 1 5 ? -7.529 -3.370 2.364 1.00 0.00 5 CYS A C 14
ATOM 5897 O O . CYS A 1 5 ? -8.235 -2.927 3.267 1.00 0.00 5 CYS A O 14
ATOM 5904 N N . PHE A 1 6 ? -7.926 -4.354 1.568 1.00 0.00 6 PHE A N 14
ATOM 5905 C CA . PHE A 1 6 ? -9.227 -4.989 1.728 1.00 0.00 6 PHE A CA 14
ATOM 5906 C C . PHE A 1 6 ? -9.213 -5.918 2.936 1.00 0.00 6 PHE A C 14
ATOM 5907 O O . PHE A 1 6 ? -10.223 -6.090 3.611 1.00 0.00 6 PHE A O 14
ATOM 5924 N N . LEU A 1 7 ? -8.052 -6.495 3.209 1.00 0.00 7 LEU A N 14
ATOM 5925 C CA . LEU A 1 7 ? -7.886 -7.391 4.340 1.00 0.00 7 LEU A CA 14
ATOM 5926 C C . LEU A 1 7 ? -7.147 -6.663 5.458 1.00 0.00 7 LEU A C 14
ATOM 5927 O O . LEU A 1 7 ? -6.204 -7.185 6.052 1.00 0.00 7 LEU A O 14
ATOM 5943 N N . GLY A 1 8 ? -7.574 -5.435 5.724 1.00 0.00 8 GLY A N 14
ATOM 5944 C CA . GLY A 1 8 ? -6.948 -4.627 6.754 1.00 0.00 8 GLY A CA 14
ATOM 5945 C C . GLY A 1 8 ? -5.660 -3.976 6.280 1.00 0.00 8 GLY A C 14
ATOM 5946 O O . GLY A 1 8 ? -5.449 -2.783 6.480 1.00 0.00 8 GLY A O 14
ATOM 5950 N N . THR A 1 9 ? -4.802 -4.760 5.647 1.00 0.00 9 THR A N 14
ATOM 5951 C CA . THR A 1 9 ? -3.535 -4.260 5.146 1.00 0.00 9 THR A CA 14
ATOM 5952 C C . THR A 1 9 ? -3.253 -4.814 3.752 1.00 0.00 9 THR A C 14
ATOM 5953 O O . THR A 1 9 ? -3.886 -5.781 3.320 1.00 0.00 9 THR A O 14
ATOM 5964 N N . CYS A 1 10 ? -2.309 -4.192 3.060 1.00 0.00 10 CYS A N 14
ATOM 5965 C CA . CYS A 1 10 ? -1.924 -4.611 1.720 1.00 0.00 10 CYS A CA 14
ATOM 5966 C C . CYS A 1 10 ? -1.005 -5.829 1.809 1.00 0.00 10 CYS A C 14
ATOM 5967 O O . CYS A 1 10 ? -0.396 -6.072 2.856 1.00 0.00 10 CYS A O 14
ATOM 5974 N N . TYR A 1 11 ? -0.910 -6.593 0.731 1.00 0.00 11 TYR A N 14
ATOM 5975 C CA . TYR A 1 11 ? -0.072 -7.783 0.711 1.00 0.00 11 TYR A CA 14
ATOM 5976 C C . TYR A 1 11 ? 1.358 -7.448 0.282 1.00 0.00 11 TYR A C 14
ATOM 5977 O O . TYR A 1 11 ? 2.320 -7.899 0.909 1.00 0.00 11 TYR A O 14
ATOM 5995 N N . THR A 1 12 ? 1.498 -6.668 -0.786 1.00 0.00 12 THR A N 14
ATOM 5996 C CA . THR A 1 12 ? 2.817 -6.297 -1.282 1.00 0.00 12 THR A CA 14
ATOM 5997 C C . THR A 1 12 ? 3.566 -5.453 -0.251 1.00 0.00 12 THR A C 14
ATOM 5998 O O . THR A 1 12 ? 3.170 -4.325 0.065 1.00 0.00 12 THR A O 14
ATOM 6009 N N . LYS A 1 13 ? 4.647 -6.020 0.274 1.00 0.00 13 LYS A N 14
ATOM 6010 C CA . LYS A 1 13 ? 5.461 -5.352 1.277 1.00 0.00 13 LYS A CA 14
ATOM 6011 C C . LYS A 1 13 ? 6.042 -4.062 0.724 1.00 0.00 13 LYS A C 14
ATOM 6012 O O . LYS A 1 13 ? 6.589 -4.033 -0.377 1.00 0.00 13 LYS A O 14
ATOM 6031 N N . GLY A 1 14 ? 5.889 -2.995 1.488 1.00 0.00 14 GLY A N 14
ATOM 6032 C CA . GLY A 1 14 ? 6.366 -1.704 1.062 1.00 0.00 14 GLY A CA 14
ATOM 6033 C C . GLY A 1 14 ? 5.211 -0.833 0.636 1.00 0.00 14 GLY A C 14
ATOM 6034 O O . GLY A 1 14 ? 5.242 0.386 0.801 1.00 0.00 14 GLY A O 14
ATOM 6038 N N . CYS A 1 15 ? 4.176 -1.473 0.104 1.00 0.00 15 CYS A N 14
ATOM 6039 C CA . CYS A 1 15 ? 2.986 -0.765 -0.334 1.00 0.00 15 CYS A CA 14
ATOM 6040 C C . CYS A 1 15 ? 2.062 -0.524 0.853 1.00 0.00 15 CYS A C 14
ATOM 6041 O O . CYS A 1 15 ? 1.577 -1.466 1.479 1.00 0.00 15 CYS A O 14
ATOM 6048 N N . SER A 1 16 ? 1.834 0.740 1.169 1.00 0.00 16 SER A N 14
ATOM 6049 C CA . SER A 1 16 ? 0.986 1.107 2.288 1.00 0.00 16 SER A CA 14
ATOM 6050 C C . SER A 1 16 ? -0.318 1.714 1.792 1.00 0.00 16 SER A C 14
ATOM 6051 O O . SER A 1 16 ? -0.319 2.523 0.866 1.00 0.00 16 SER A O 14
ATOM 6059 N N . CYS A 1 17 ? -1.420 1.312 2.406 1.00 0.00 17 CYS A N 14
ATOM 6060 C CA . CYS A 1 17 ? -2.733 1.813 2.027 1.00 0.00 17 CYS A CA 14
ATOM 6061 C C . CYS A 1 17 ? -2.855 3.287 2.399 1.00 0.00 17 CYS A C 14
ATOM 6062 O O . CYS A 1 17 ? -2.476 3.688 3.501 1.00 0.00 17 CYS A O 14
ATOM 6069 N N . GLY A 1 18 ? -3.366 4.087 1.480 1.00 0.00 18 GLY A N 14
ATOM 6070 C CA . GLY A 1 18 ? -3.510 5.500 1.733 1.00 0.00 18 GLY A CA 14
ATOM 6071 C C . GLY A 1 18 ? -4.661 6.110 0.958 1.00 0.00 18 GLY A C 14
ATOM 6072 O O . GLY A 1 18 ? -5.683 5.447 0.762 1.00 0.00 18 GLY A O 14
ATOM 6076 N N . GLU A 1 19 ? -4.491 7.370 0.534 1.00 0.00 19 GLU A N 14
ATOM 6077 C CA . GLU A 1 19 ? -5.511 8.121 -0.208 1.00 0.00 19 GLU A CA 14
ATOM 6078 C C . GLU A 1 19 ? -6.264 7.266 -1.224 1.00 0.00 19 GLU A C 14
ATOM 6079 O O . GLU A 1 19 ? -5.670 6.463 -1.949 1.00 0.00 19 GLU A O 14
ATOM 6091 N N . TRP A 1 20 ? -7.587 7.455 -1.244 1.00 0.00 20 TRP A N 14
ATOM 6092 C CA . TRP A 1 20 ? -8.492 6.729 -2.137 1.00 0.00 20 TRP A CA 14
ATOM 6093 C C . TRP A 1 20 ? -8.445 5.230 -1.830 1.00 0.00 20 TRP A C 14
ATOM 6094 O O . TRP A 1 20 ? -8.791 4.392 -2.664 1.00 0.00 20 TRP A O 14
ATOM 6115 N N . LYS A 1 21 ? -8.004 4.913 -0.610 1.00 0.00 21 LYS A N 14
ATOM 6116 C CA . LYS A 1 21 ? -7.878 3.537 -0.141 1.00 0.00 21 LYS A CA 14
ATOM 6117 C C . LYS A 1 21 ? -6.973 2.747 -1.085 1.00 0.00 21 LYS A C 14
ATOM 6118 O O . LYS A 1 21 ? -7.235 1.582 -1.402 1.00 0.00 21 LYS A O 14
ATOM 6137 N N . LEU A 1 22 ? -5.916 3.400 -1.548 1.00 0.00 22 LEU A N 14
ATOM 6138 C CA . LEU A 1 22 ? -4.982 2.773 -2.479 1.00 0.00 22 LEU A CA 14
ATOM 6139 C C . LEU A 1 22 ? -3.636 2.511 -1.822 1.00 0.00 22 LEU A C 14
ATOM 6140 O O . LEU A 1 22 ? -3.116 3.353 -1.094 1.00 0.00 22 LEU A O 14
ATOM 6156 N N . CYS A 1 23 ? -3.070 1.343 -2.087 1.00 0.00 23 CYS A N 14
ATOM 6157 C CA . CYS A 1 23 ? -1.777 0.982 -1.528 1.00 0.00 23 CYS A CA 14
ATOM 6158 C C . CYS A 1 23 ? -0.649 1.511 -2.406 1.00 0.00 23 CYS A C 14
ATOM 6159 O O . CYS A 1 23 ? -0.633 1.282 -3.613 1.00 0.00 23 CYS A O 14
ATOM 6166 N N . TYR A 1 24 ? 0.301 2.204 -1.799 1.00 0.00 24 TYR A N 14
ATOM 6167 C CA . TYR A 1 24 ? 1.430 2.743 -2.535 1.00 0.00 24 TYR A CA 14
ATOM 6168 C C . TYR A 1 24 ? 2.725 2.481 -1.787 1.00 0.00 24 TYR A C 14
ATOM 6169 O O . TYR A 1 24 ? 2.798 2.642 -0.569 1.00 0.00 24 TYR A O 14
ATOM 6187 N N . GLY A 1 25 ? 3.728 2.045 -2.522 1.00 0.00 25 GLY A N 14
ATOM 6188 C CA . GLY A 1 25 ? 5.013 1.733 -1.940 1.00 0.00 25 GLY A CA 14
ATOM 6189 C C . GLY A 1 25 ? 5.764 2.964 -1.487 1.00 0.00 25 GLY A C 14
ATOM 6190 O O . GLY A 1 25 ? 5.631 4.033 -2.079 1.00 0.00 25 GLY A O 14
ATOM 6194 N N . THR A 1 26 ? 6.551 2.799 -0.439 1.00 0.00 26 THR A N 14
ATOM 6195 C CA . THR A 1 26 ? 7.344 3.883 0.116 1.00 0.00 26 THR A CA 14
ATOM 6196 C C . THR A 1 26 ? 8.666 3.325 0.645 1.00 0.00 26 THR A C 14
ATOM 6197 O O . THR A 1 26 ? 8.975 3.381 1.838 1.00 0.00 26 THR A O 14
ATOM 6208 N N . ASN A 1 27 ? 9.443 2.769 -0.271 1.00 0.00 27 ASN A N 14
ATOM 6209 C CA . ASN A 1 27 ? 10.727 2.176 0.070 1.00 0.00 27 ASN A CA 14
ATOM 6210 C C . ASN A 1 27 ? 11.830 3.213 -0.006 1.00 0.00 27 ASN A C 14
ATOM 6211 O O . ASN A 1 27 ? 12.112 3.747 -1.075 1.00 0.00 27 ASN A O 14
ATOM 6222 N N . GLY A 1 28 ? 12.444 3.497 1.136 1.00 0.00 28 GLY A N 14
ATOM 6223 C CA . GLY A 1 28 ? 13.513 4.478 1.184 1.00 0.00 28 GLY A CA 14
ATOM 6224 C C . GLY A 1 28 ? 13.063 5.838 0.691 1.00 0.00 28 GLY A C 14
ATOM 6225 O O . GLY A 1 28 ? 13.825 6.557 0.052 1.00 0.00 28 GLY A O 14
ATOM 6229 N N . GLY A 1 29 ? 11.815 6.181 0.983 1.00 0.00 29 GLY A N 14
ATOM 6230 C CA . GLY A 1 29 ? 11.275 7.455 0.555 1.00 0.00 29 GLY A CA 14
ATOM 6231 C C . GLY A 1 29 ? 10.765 7.429 -0.875 1.00 0.00 29 GLY A C 14
ATOM 6232 O O . GLY A 1 29 ? 10.179 8.403 -1.343 1.00 0.00 29 GLY A O 14
ATOM 6236 N N . THR A 1 30 ? 10.973 6.317 -1.570 1.00 0.00 30 THR A N 14
ATOM 6237 C CA . THR A 1 30 ? 10.510 6.197 -2.940 1.00 0.00 30 THR A CA 14
ATOM 6238 C C . THR A 1 30 ? 9.062 5.743 -2.959 1.00 0.00 30 THR A C 14
ATOM 6239 O O . THR A 1 30 ? 8.731 4.657 -2.477 1.00 0.00 30 THR A O 14
ATOM 6250 N N . ILE A 1 31 ? 8.211 6.583 -3.511 1.00 0.00 31 ILE A N 14
ATOM 6251 C CA . ILE A 1 31 ? 6.793 6.292 -3.595 1.00 0.00 31 ILE A CA 14
ATOM 6252 C C . ILE A 1 31 ? 6.431 5.771 -4.980 1.00 0.00 31 ILE A C 14
ATOM 6253 O O . ILE A 1 31 ? 6.821 6.351 -5.994 1.00 0.00 31 ILE A O 14
ATOM 6269 N N . PHE A 1 32 ? 5.680 4.683 -5.013 1.00 0.00 32 PHE A N 14
ATOM 6270 C CA . PHE A 1 32 ? 5.251 4.078 -6.264 1.00 0.00 32 PHE A CA 14
ATOM 6271 C C . PHE A 1 32 ? 3.897 3.408 -6.077 1.00 0.00 32 PHE A C 14
ATOM 6272 O O . PHE A 1 32 ? 3.653 2.760 -5.065 1.00 0.00 32 PHE A O 14
ATOM 6289 N N . ASP A 1 33 ? 3.013 3.603 -7.041 1.00 0.00 33 ASP A N 14
ATOM 6290 C CA . ASP A 1 33 ? 1.665 3.049 -6.979 1.00 0.00 33 ASP A CA 14
ATOM 6291 C C . ASP A 1 33 ? 1.687 1.523 -7.025 1.00 0.00 33 ASP A C 14
ATOM 6292 O O . ASP A 1 33 ? 2.444 0.923 -7.792 1.00 0.00 33 ASP A O 14
ATOM 6301 N N . CYS A 1 1 ? 0.852 1.248 -6.105 1.00 0.00 1 CYS A N 15
ATOM 6302 C CA . CYS A 1 1 ? 0.837 -0.203 -6.152 1.00 0.00 1 CYS A CA 15
ATOM 6303 C C . CYS A 1 1 ? -0.574 -0.678 -6.450 1.00 0.00 1 CYS A C 15
ATOM 6304 O O . CYS A 1 1 ? -1.535 -0.128 -5.914 1.00 0.00 1 CYS A O 15
ATOM 6311 N N . GLY A 1 2 ? -0.699 -1.719 -7.267 1.00 0.00 2 GLY A N 15
ATOM 6312 C CA . GLY A 1 2 ? -2.010 -2.272 -7.575 1.00 0.00 2 GLY A CA 15
ATOM 6313 C C . GLY A 1 2 ? -2.533 -3.081 -6.404 1.00 0.00 2 GLY A C 15
ATOM 6314 O O . GLY A 1 2 ? -2.895 -4.246 -6.542 1.00 0.00 2 GLY A O 15
ATOM 6318 N N . GLU A 1 3 ? -2.522 -2.446 -5.245 1.00 0.00 3 GLU A N 15
ATOM 6319 C CA . GLU A 1 3 ? -2.937 -3.050 -4.001 1.00 0.00 3 GLU A CA 15
ATOM 6320 C C . GLU A 1 3 ? -4.182 -2.395 -3.441 1.00 0.00 3 GLU A C 15
ATOM 6321 O O . GLU A 1 3 ? -4.517 -1.260 -3.775 1.00 0.00 3 GLU A O 15
ATOM 6333 N N . SER A 1 4 ? -4.831 -3.116 -2.556 1.00 0.00 4 SER A N 15
ATOM 6334 C CA . SER A 1 4 ? -6.020 -2.640 -1.882 1.00 0.00 4 SER A CA 15
ATOM 6335 C C . SER A 1 4 ? -6.116 -3.310 -0.517 1.00 0.00 4 SER A C 15
ATOM 6336 O O . SER A 1 4 ? -6.191 -4.535 -0.421 1.00 0.00 4 SER A O 15
ATOM 6344 N N . CYS A 1 5 ? -6.085 -2.507 0.537 1.00 0.00 5 CYS A N 15
ATOM 6345 C CA . CYS A 1 5 ? -6.143 -3.020 1.903 1.00 0.00 5 CYS A CA 15
ATOM 6346 C C . CYS A 1 5 ? -7.542 -3.508 2.269 1.00 0.00 5 CYS A C 15
ATOM 6347 O O . CYS A 1 5 ? -8.220 -2.921 3.119 1.00 0.00 5 CYS A O 15
ATOM 6354 N N . PHE A 1 6 ? -7.964 -4.593 1.630 1.00 0.00 6 PHE A N 15
ATOM 6355 C CA . PHE A 1 6 ? -9.272 -5.183 1.891 1.00 0.00 6 PHE A CA 15
ATOM 6356 C C . PHE A 1 6 ? -9.388 -5.565 3.358 1.00 0.00 6 PHE A C 15
ATOM 6357 O O . PHE A 1 6 ? -10.421 -5.350 3.987 1.00 0.00 6 PHE A O 15
ATOM 6374 N N . LEU A 1 7 ? -8.309 -6.112 3.901 1.00 0.00 7 LEU A N 15
ATOM 6375 C CA . LEU A 1 7 ? -8.283 -6.512 5.301 1.00 0.00 7 LEU A CA 15
ATOM 6376 C C . LEU A 1 7 ? -7.383 -5.587 6.113 1.00 0.00 7 LEU A C 15
ATOM 6377 O O . LEU A 1 7 ? -6.668 -6.020 7.015 1.00 0.00 7 LEU A O 15
ATOM 6393 N N . GLY A 1 8 ? -7.430 -4.301 5.782 1.00 0.00 8 GLY A N 15
ATOM 6394 C CA . GLY A 1 8 ? -6.627 -3.314 6.482 1.00 0.00 8 GLY A CA 15
ATOM 6395 C C . GLY A 1 8 ? -5.180 -3.296 6.021 1.00 0.00 8 GLY A C 15
ATOM 6396 O O . GLY A 1 8 ? -4.602 -2.234 5.806 1.00 0.00 8 GLY A O 15
ATOM 6400 N N . THR A 1 9 ? -4.601 -4.472 5.869 1.00 0.00 9 THR A N 15
ATOM 6401 C CA . THR A 1 9 ? -3.223 -4.599 5.434 1.00 0.00 9 THR A CA 15
ATOM 6402 C C . THR A 1 9 ? -3.150 -4.957 3.951 1.00 0.00 9 THR A C 15
ATOM 6403 O O . THR A 1 9 ? -3.993 -5.697 3.441 1.00 0.00 9 THR A O 15
ATOM 6414 N N . CYS A 1 10 ? -2.144 -4.430 3.269 1.00 0.00 10 CYS A N 15
ATOM 6415 C CA . CYS A 1 10 ? -1.950 -4.705 1.852 1.00 0.00 10 CYS A CA 15
ATOM 6416 C C . CYS A 1 10 ? -1.165 -6.006 1.698 1.00 0.00 10 CYS A C 15
ATOM 6417 O O . CYS A 1 10 ? -0.562 -6.483 2.661 1.00 0.00 10 CYS A O 15
ATOM 6424 N N . TYR A 1 11 ? -1.179 -6.585 0.508 1.00 0.00 11 TYR A N 15
ATOM 6425 C CA . TYR A 1 11 ? -0.474 -7.836 0.266 1.00 0.00 11 TYR A CA 15
ATOM 6426 C C . TYR A 1 11 ? 0.971 -7.568 -0.141 1.00 0.00 11 TYR A C 15
ATOM 6427 O O . TYR A 1 11 ? 1.892 -8.233 0.338 1.00 0.00 11 TYR A O 15
ATOM 6445 N N . THR A 1 12 ? 1.173 -6.589 -1.014 1.00 0.00 12 THR A N 15
ATOM 6446 C CA . THR A 1 12 ? 2.510 -6.243 -1.462 1.00 0.00 12 THR A CA 15
ATOM 6447 C C . THR A 1 12 ? 3.269 -5.528 -0.343 1.00 0.00 12 THR A C 15
ATOM 6448 O O . THR A 1 12 ? 3.057 -4.339 -0.086 1.00 0.00 12 THR A O 15
ATOM 6459 N N . LYS A 1 13 ? 4.134 -6.279 0.335 1.00 0.00 13 LYS A N 15
ATOM 6460 C CA . LYS A 1 13 ? 4.917 -5.752 1.446 1.00 0.00 13 LYS A CA 15
ATOM 6461 C C . LYS A 1 13 ? 5.815 -4.610 0.995 1.00 0.00 13 LYS A C 15
ATOM 6462 O O . LYS A 1 13 ? 6.830 -4.820 0.321 1.00 0.00 13 LYS A O 15
ATOM 6481 N N . GLY A 1 14 ? 5.422 -3.413 1.378 1.00 0.00 14 GLY A N 15
ATOM 6482 C CA . GLY A 1 14 ? 6.154 -2.223 1.021 1.00 0.00 14 GLY A CA 15
ATOM 6483 C C . GLY A 1 14 ? 5.193 -1.140 0.615 1.00 0.00 14 GLY A C 15
ATOM 6484 O O . GLY A 1 14 ? 5.509 0.048 0.658 1.00 0.00 14 GLY A O 15
ATOM 6488 N N . CYS A 1 15 ? 4.003 -1.578 0.225 1.00 0.00 15 CYS A N 15
ATOM 6489 C CA . CYS A 1 15 ? 2.946 -0.677 -0.196 1.00 0.00 15 CYS A CA 15
ATOM 6490 C C . CYS A 1 15 ? 1.980 -0.426 0.963 1.00 0.00 15 CYS A C 15
ATOM 6491 O O . CYS A 1 15 ? 1.407 -1.363 1.516 1.00 0.00 15 CYS A O 15
ATOM 6498 N N . SER A 1 16 ? 1.817 0.839 1.337 1.00 0.00 16 SER A N 15
ATOM 6499 C CA . SER A 1 16 ? 0.939 1.213 2.439 1.00 0.00 16 SER A CA 15
ATOM 6500 C C . SER A 1 16 ? -0.362 1.804 1.913 1.00 0.00 16 SER A C 15
ATOM 6501 O O . SER A 1 16 ? -0.343 2.675 1.045 1.00 0.00 16 SER A O 15
ATOM 6509 N N . CYS A 1 17 ? -1.483 1.314 2.428 1.00 0.00 17 CYS A N 15
ATOM 6510 C CA . CYS A 1 17 ? -2.799 1.780 1.999 1.00 0.00 17 CYS A CA 15
ATOM 6511 C C . CYS A 1 17 ? -2.979 3.266 2.290 1.00 0.00 17 CYS A C 15
ATOM 6512 O O . CYS A 1 17 ? -2.633 3.743 3.372 1.00 0.00 17 CYS A O 15
ATOM 6519 N N . GLY A 1 18 ? -3.509 3.988 1.316 1.00 0.00 18 GLY A N 15
ATOM 6520 C CA . GLY A 1 18 ? -3.722 5.407 1.469 1.00 0.00 18 GLY A CA 15
ATOM 6521 C C . GLY A 1 18 ? -4.878 5.907 0.618 1.00 0.00 18 GLY A C 15
ATOM 6522 O O . GLY A 1 18 ? -5.868 5.191 0.451 1.00 0.00 18 GLY A O 15
ATOM 6526 N N . GLU A 1 19 ? -4.746 7.135 0.096 1.00 0.00 19 GLU A N 15
ATOM 6527 C CA . GLU A 1 19 ? -5.772 7.784 -0.732 1.00 0.00 19 GLU A CA 15
ATOM 6528 C C . GLU A 1 19 ? -6.474 6.812 -1.684 1.00 0.00 19 GLU A C 15
ATOM 6529 O O . GLU A 1 19 ? -5.832 5.996 -2.345 1.00 0.00 19 GLU A O 15
ATOM 6541 N N . TRP A 1 20 ? -7.809 6.912 -1.721 1.00 0.00 20 TRP A N 15
ATOM 6542 C CA . TRP A 1 20 ? -8.657 6.060 -2.560 1.00 0.00 20 TRP A CA 15
ATOM 6543 C C . TRP A 1 20 ? -8.505 4.590 -2.183 1.00 0.00 20 TRP A C 15
ATOM 6544 O O . TRP A 1 20 ? -8.758 3.702 -2.995 1.00 0.00 20 TRP A O 15
ATOM 6565 N N . LYS A 1 21 ? -8.084 4.358 -0.939 1.00 0.00 21 LYS A N 15
ATOM 6566 C CA . LYS A 1 21 ? -7.871 3.013 -0.410 1.00 0.00 21 LYS A CA 15
ATOM 6567 C C . LYS A 1 21 ? -6.844 2.274 -1.266 1.00 0.00 21 LYS A C 15
ATOM 6568 O O . LYS A 1 21 ? -6.940 1.063 -1.485 1.00 0.00 21 LYS A O 15
ATOM 6587 N N . LEU A 1 22 ? -5.860 3.019 -1.754 1.00 0.00 22 LEU A N 15
ATOM 6588 C CA . LEU A 1 22 ? -4.820 2.444 -2.598 1.00 0.00 22 LEU A CA 15
ATOM 6589 C C . LEU A 1 22 ? -3.492 2.404 -1.863 1.00 0.00 22 LEU A C 15
ATOM 6590 O O . LEU A 1 22 ? -3.081 3.388 -1.254 1.00 0.00 22 LEU A O 15
ATOM 6606 N N . CYS A 1 23 ? -2.827 1.265 -1.917 1.00 0.00 23 CYS A N 15
ATOM 6607 C CA . CYS A 1 23 ? -1.545 1.112 -1.250 1.00 0.00 23 CYS A CA 15
ATOM 6608 C C . CYS A 1 23 ? -0.412 1.630 -2.130 1.00 0.00 23 CYS A C 15
ATOM 6609 O O . CYS A 1 23 ? -0.340 1.312 -3.315 1.00 0.00 23 CYS A O 15
ATOM 6616 N N . TYR A 1 24 ? 0.474 2.419 -1.543 1.00 0.00 24 TYR A N 15
ATOM 6617 C CA . TYR A 1 24 ? 1.603 2.967 -2.270 1.00 0.00 24 TYR A CA 15
ATOM 6618 C C . TYR A 1 24 ? 2.910 2.523 -1.629 1.00 0.00 24 TYR A C 15
ATOM 6619 O O . TYR A 1 24 ? 3.064 2.559 -0.407 1.00 0.00 24 TYR A O 15
ATOM 6637 N N . GLY A 1 25 ? 3.832 2.081 -2.460 1.00 0.00 25 GLY A N 15
ATOM 6638 C CA . GLY A 1 25 ? 5.111 1.612 -1.982 1.00 0.00 25 GLY A CA 15
ATOM 6639 C C . GLY A 1 25 ? 6.018 2.741 -1.564 1.00 0.00 25 GLY A C 15
ATOM 6640 O O . GLY A 1 25 ? 6.074 3.774 -2.225 1.00 0.00 25 GLY A O 15
ATOM 6644 N N . THR A 1 26 ? 6.723 2.544 -0.465 1.00 0.00 26 THR A N 15
ATOM 6645 C CA . THR A 1 26 ? 7.640 3.546 0.052 1.00 0.00 26 THR A CA 15
ATOM 6646 C C . THR A 1 26 ? 9.036 2.943 0.199 1.00 0.00 26 THR A C 15
ATOM 6647 O O . THR A 1 26 ? 9.507 2.679 1.305 1.00 0.00 26 THR A O 15
ATOM 6658 N N . ASN A 1 27 ? 9.692 2.711 -0.931 1.00 0.00 27 ASN A N 15
ATOM 6659 C CA . ASN A 1 27 ? 11.025 2.126 -0.928 1.00 0.00 27 ASN A CA 15
ATOM 6660 C C . ASN A 1 27 ? 12.075 3.223 -0.839 1.00 0.00 27 ASN A C 15
ATOM 6661 O O . ASN A 1 27 ? 12.184 4.057 -1.736 1.00 0.00 27 ASN A O 15
ATOM 6672 N N . GLY A 1 28 ? 12.834 3.218 0.250 1.00 0.00 28 GLY A N 15
ATOM 6673 C CA . GLY A 1 28 ? 13.867 4.218 0.449 1.00 0.00 28 GLY A CA 15
ATOM 6674 C C . GLY A 1 28 ? 13.312 5.629 0.430 1.00 0.00 28 GLY A C 15
ATOM 6675 O O . GLY A 1 28 ? 13.968 6.556 -0.037 1.00 0.00 28 GLY A O 15
ATOM 6679 N N . GLY A 1 29 ? 12.094 5.786 0.936 1.00 0.00 29 GLY A N 15
ATOM 6680 C CA . GLY A 1 29 ? 11.462 7.091 0.965 1.00 0.00 29 GLY A CA 15
ATOM 6681 C C . GLY A 1 29 ? 10.783 7.443 -0.349 1.00 0.00 29 GLY A C 15
ATOM 6682 O O . GLY A 1 29 ? 10.150 8.490 -0.461 1.00 0.00 29 GLY A O 15
ATOM 6686 N N . THR A 1 30 ? 10.908 6.569 -1.339 1.00 0.00 30 THR A N 15
ATOM 6687 C CA . THR A 1 30 ? 10.295 6.799 -2.636 1.00 0.00 30 THR A CA 15
ATOM 6688 C C . THR A 1 30 ? 8.874 6.255 -2.651 1.00 0.00 30 THR A C 15
ATOM 6689 O O . THR A 1 30 ? 8.653 5.078 -2.373 1.00 0.00 30 THR A O 15
ATOM 6700 N N . ILE A 1 31 ? 7.922 7.112 -2.976 1.00 0.00 31 ILE A N 15
ATOM 6701 C CA . ILE A 1 31 ? 6.525 6.712 -3.029 1.00 0.00 31 ILE A CA 15
ATOM 6702 C C . ILE A 1 31 ? 6.116 6.380 -4.460 1.00 0.00 31 ILE A C 15
ATOM 6703 O O . ILE A 1 31 ? 6.316 7.178 -5.375 1.00 0.00 31 ILE A O 15
ATOM 6719 N N . PHE A 1 32 ? 5.535 5.205 -4.638 1.00 0.00 32 PHE A N 15
ATOM 6720 C CA . PHE A 1 32 ? 5.078 4.756 -5.943 1.00 0.00 32 PHE A CA 15
ATOM 6721 C C . PHE A 1 32 ? 3.789 3.961 -5.789 1.00 0.00 32 PHE A C 15
ATOM 6722 O O . PHE A 1 32 ? 3.625 3.218 -4.825 1.00 0.00 32 PHE A O 15
ATOM 6739 N N . ASP A 1 33 ? 2.869 4.153 -6.718 1.00 0.00 33 ASP A N 15
ATOM 6740 C CA . ASP A 1 33 ? 1.573 3.481 -6.673 1.00 0.00 33 ASP A CA 15
ATOM 6741 C C . ASP A 1 33 ? 1.708 1.967 -6.814 1.00 0.00 33 ASP A C 15
ATOM 6742 O O . ASP A 1 33 ? 2.555 1.470 -7.561 1.00 0.00 33 ASP A O 15
ATOM 6751 N N . CYS A 1 1 ? 1.182 0.679 -5.779 1.00 0.00 1 CYS A N 16
ATOM 6752 C CA . CYS A 1 1 ? 1.184 -0.768 -5.868 1.00 0.00 1 CYS A CA 16
ATOM 6753 C C . CYS A 1 1 ? -0.142 -1.251 -6.425 1.00 0.00 1 CYS A C 16
ATOM 6754 O O . CYS A 1 1 ? -1.198 -0.743 -6.053 1.00 0.00 1 CYS A O 16
ATOM 6761 N N . GLY A 1 2 ? -0.077 -2.234 -7.310 1.00 0.00 2 GLY A N 16
ATOM 6762 C CA . GLY A 1 2 ? -1.276 -2.789 -7.919 1.00 0.00 2 GLY A CA 16
ATOM 6763 C C . GLY A 1 2 ? -2.089 -3.630 -6.953 1.00 0.00 2 GLY A C 16
ATOM 6764 O O . GLY A 1 2 ? -2.320 -4.814 -7.195 1.00 0.00 2 GLY A O 16
ATOM 6768 N N . GLU A 1 3 ? -2.514 -3.017 -5.859 1.00 0.00 3 GLU A N 16
ATOM 6769 C CA . GLU A 1 3 ? -3.296 -3.695 -4.840 1.00 0.00 3 GLU A CA 16
ATOM 6770 C C . GLU A 1 3 ? -4.377 -2.781 -4.290 1.00 0.00 3 GLU A C 16
ATOM 6771 O O . GLU A 1 3 ? -4.538 -1.642 -4.726 1.00 0.00 3 GLU A O 16
ATOM 6783 N N . SER A 1 4 ? -5.095 -3.292 -3.309 1.00 0.00 4 SER A N 16
ATOM 6784 C CA . SER A 1 4 ? -6.148 -2.554 -2.645 1.00 0.00 4 SER A CA 16
ATOM 6785 C C . SER A 1 4 ? -6.266 -3.062 -1.216 1.00 0.00 4 SER A C 16
ATOM 6786 O O . SER A 1 4 ? -6.425 -4.263 -0.992 1.00 0.00 4 SER A O 16
ATOM 6794 N N . CYS A 1 5 ? -6.166 -2.164 -0.254 1.00 0.00 5 CYS A N 16
ATOM 6795 C CA . CYS A 1 5 ? -6.245 -2.538 1.152 1.00 0.00 5 CYS A CA 16
ATOM 6796 C C . CYS A 1 5 ? -7.685 -2.797 1.584 1.00 0.00 5 CYS A C 16
ATOM 6797 O O . CYS A 1 5 ? -8.171 -2.211 2.551 1.00 0.00 5 CYS A O 16
ATOM 6804 N N . PHE A 1 6 ? -8.363 -3.689 0.867 1.00 0.00 6 PHE A N 16
ATOM 6805 C CA . PHE A 1 6 ? -9.741 -4.040 1.185 1.00 0.00 6 PHE A CA 16
ATOM 6806 C C . PHE A 1 6 ? -9.820 -4.669 2.572 1.00 0.00 6 PHE A C 16
ATOM 6807 O O . PHE A 1 6 ? -10.788 -4.472 3.301 1.00 0.00 6 PHE A O 16
ATOM 6824 N N . LEU A 1 7 ? -8.773 -5.397 2.941 1.00 0.00 7 LEU A N 16
ATOM 6825 C CA . LEU A 1 7 ? -8.699 -6.028 4.251 1.00 0.00 7 LEU A CA 16
ATOM 6826 C C . LEU A 1 7 ? -7.909 -5.143 5.210 1.00 0.00 7 LEU A C 16
ATOM 6827 O O . LEU A 1 7 ? -7.222 -5.633 6.104 1.00 0.00 7 LEU A O 16
ATOM 6843 N N . GLY A 1 8 ? -8.011 -3.834 5.006 1.00 0.00 8 GLY A N 16
ATOM 6844 C CA . GLY A 1 8 ? -7.310 -2.880 5.845 1.00 0.00 8 GLY A CA 16
ATOM 6845 C C . GLY A 1 8 ? -5.841 -2.728 5.486 1.00 0.00 8 GLY A C 16
ATOM 6846 O O . GLY A 1 8 ? -5.336 -1.613 5.370 1.00 0.00 8 GLY A O 16
ATOM 6850 N N . THR A 1 9 ? -5.149 -3.843 5.322 1.00 0.00 9 THR A N 16
ATOM 6851 C CA . THR A 1 9 ? -3.733 -3.822 4.996 1.00 0.00 9 THR A CA 16
ATOM 6852 C C . THR A 1 9 ? -3.458 -4.389 3.610 1.00 0.00 9 THR A C 16
ATOM 6853 O O . THR A 1 9 ? -4.160 -5.290 3.144 1.00 0.00 9 THR A O 16
ATOM 6864 N N . CYS A 1 10 ? -2.415 -3.874 2.977 1.00 0.00 10 CYS A N 16
ATOM 6865 C CA . CYS A 1 10 ? -2.000 -4.339 1.664 1.00 0.00 10 CYS A CA 16
ATOM 6866 C C . CYS A 1 10 ? -1.206 -5.631 1.835 1.00 0.00 10 CYS A C 16
ATOM 6867 O O . CYS A 1 10 ? -0.763 -5.940 2.944 1.00 0.00 10 CYS A O 16
ATOM 6874 N N . TYR A 1 11 ? -1.025 -6.389 0.764 1.00 0.00 11 TYR A N 16
ATOM 6875 C CA . TYR A 1 11 ? -0.283 -7.636 0.855 1.00 0.00 11 TYR A CA 16
ATOM 6876 C C . TYR A 1 11 ? 1.203 -7.405 0.601 1.00 0.00 11 TYR A C 16
ATOM 6877 O O . TYR A 1 11 ? 2.052 -7.875 1.366 1.00 0.00 11 TYR A O 16
ATOM 6895 N N . THR A 1 12 ? 1.515 -6.685 -0.469 1.00 0.00 12 THR A N 16
ATOM 6896 C CA . THR A 1 12 ? 2.898 -6.399 -0.814 1.00 0.00 12 THR A CA 16
ATOM 6897 C C . THR A 1 12 ? 3.553 -5.526 0.259 1.00 0.00 12 THR A C 16
ATOM 6898 O O . THR A 1 12 ? 3.135 -4.388 0.509 1.00 0.00 12 THR A O 16
ATOM 6909 N N . LYS A 1 13 ? 4.581 -6.078 0.896 1.00 0.00 13 LYS A N 16
ATOM 6910 C CA . LYS A 1 13 ? 5.297 -5.376 1.948 1.00 0.00 13 LYS A CA 16
ATOM 6911 C C . LYS A 1 13 ? 5.951 -4.122 1.397 1.00 0.00 13 LYS A C 16
ATOM 6912 O O . LYS A 1 13 ? 6.647 -4.162 0.385 1.00 0.00 13 LYS A O 16
ATOM 6931 N N . GLY A 1 14 ? 5.694 -3.008 2.057 1.00 0.00 14 GLY A N 16
ATOM 6932 C CA . GLY A 1 14 ? 6.229 -1.746 1.612 1.00 0.00 14 GLY A CA 16
ATOM 6933 C C . GLY A 1 14 ? 5.125 -0.859 1.089 1.00 0.00 14 GLY A C 16
ATOM 6934 O O . GLY A 1 14 ? 5.218 0.368 1.144 1.00 0.00 14 GLY A O 16
ATOM 6938 N N . CYS A 1 15 ? 4.068 -1.495 0.593 1.00 0.00 15 CYS A N 16
ATOM 6939 C CA . CYS A 1 15 ? 2.920 -0.773 0.067 1.00 0.00 15 CYS A CA 16
ATOM 6940 C C . CYS A 1 15 ? 2.024 -0.325 1.218 1.00 0.00 15 CYS A C 16
ATOM 6941 O O . CYS A 1 15 ? 1.477 -1.145 1.954 1.00 0.00 15 CYS A O 16
ATOM 6948 N N . SER A 1 16 ? 1.898 0.984 1.376 1.00 0.00 16 SER A N 16
ATOM 6949 C CA . SER A 1 16 ? 1.095 1.559 2.438 1.00 0.00 16 SER A CA 16
ATOM 6950 C C . SER A 1 16 ? -0.303 1.867 1.931 1.00 0.00 16 SER A C 16
ATOM 6951 O O . SER A 1 16 ? -0.469 2.359 0.815 1.00 0.00 16 SER A O 16
ATOM 6959 N N . CYS A 1 17 ? -1.300 1.565 2.739 1.00 0.00 17 CYS A N 16
ATOM 6960 C CA . CYS A 1 17 ? -2.679 1.801 2.355 1.00 0.00 17 CYS A CA 16
ATOM 6961 C C . CYS A 1 17 ? -3.057 3.272 2.473 1.00 0.00 17 CYS A C 16
ATOM 6962 O O . CYS A 1 17 ? -2.993 3.862 3.551 1.00 0.00 17 CYS A O 16
ATOM 6969 N N . GLY A 1 18 ? -3.495 3.837 1.360 1.00 0.00 18 GLY A N 16
ATOM 6970 C CA . GLY A 1 18 ? -3.943 5.210 1.343 1.00 0.00 18 GLY A CA 16
ATOM 6971 C C . GLY A 1 18 ? -5.432 5.241 1.599 1.00 0.00 18 GLY A C 16
ATOM 6972 O O . GLY A 1 18 ? -6.129 4.307 1.170 1.00 0.00 18 GLY A O 16
ATOM 6976 N N . GLU A 1 19 ? -5.932 6.267 2.309 1.00 0.00 19 GLU A N 16
ATOM 6977 C CA . GLU A 1 19 ? -7.363 6.352 2.637 1.00 0.00 19 GLU A CA 16
ATOM 6978 C C . GLU A 1 19 ? -8.245 6.641 1.417 1.00 0.00 19 GLU A C 16
ATOM 6979 O O . GLU A 1 19 ? -9.225 7.380 1.471 1.00 0.00 19 GLU A O 16
ATOM 6991 N N . TRP A 1 20 ? -7.915 5.968 0.350 1.00 0.00 20 TRP A N 16
ATOM 6992 C CA . TRP A 1 20 ? -8.654 6.003 -0.886 1.00 0.00 20 TRP A CA 16
ATOM 6993 C C . TRP A 1 20 ? -8.785 4.549 -1.271 1.00 0.00 20 TRP A C 16
ATOM 6994 O O . TRP A 1 20 ? -9.138 4.184 -2.388 1.00 0.00 20 TRP A O 16
ATOM 7015 N N . LYS A 1 21 ? -8.448 3.733 -0.262 1.00 0.00 21 LYS A N 16
ATOM 7016 C CA . LYS A 1 21 ? -8.449 2.287 -0.335 1.00 0.00 21 LYS A CA 16
ATOM 7017 C C . LYS A 1 21 ? -7.439 1.836 -1.381 1.00 0.00 21 LYS A C 16
ATOM 7018 O O . LYS A 1 21 ? -7.672 0.895 -2.139 1.00 0.00 21 LYS A O 16
ATOM 7037 N N . LEU A 1 22 ? -6.306 2.533 -1.397 1.00 0.00 22 LEU A N 16
ATOM 7038 C CA . LEU A 1 22 ? -5.230 2.241 -2.339 1.00 0.00 22 LEU A CA 16
ATOM 7039 C C . LEU A 1 22 ? -3.982 1.784 -1.597 1.00 0.00 22 LEU A C 16
ATOM 7040 O O . LEU A 1 22 ? -3.970 1.741 -0.371 1.00 0.00 22 LEU A O 16
ATOM 7056 N N . CYS A 1 23 ? -2.931 1.459 -2.335 1.00 0.00 23 CYS A N 16
ATOM 7057 C CA . CYS A 1 23 ? -1.684 1.017 -1.729 1.00 0.00 23 CYS A CA 16
ATOM 7058 C C . CYS A 1 23 ? -0.492 1.575 -2.489 1.00 0.00 23 CYS A C 16
ATOM 7059 O O . CYS A 1 23 ? -0.396 1.413 -3.699 1.00 0.00 23 CYS A O 16
ATOM 7066 N N . TYR A 1 24 ? 0.423 2.218 -1.778 1.00 0.00 24 TYR A N 16
ATOM 7067 C CA . TYR A 1 24 ? 1.607 2.782 -2.412 1.00 0.00 24 TYR A CA 16
ATOM 7068 C C . TYR A 1 24 ? 2.862 2.428 -1.627 1.00 0.00 24 TYR A C 16
ATOM 7069 O O . TYR A 1 24 ? 2.971 2.711 -0.435 1.00 0.00 24 TYR A O 16
ATOM 7087 N N . GLY A 1 25 ? 3.792 1.786 -2.305 1.00 0.00 25 GLY A N 16
ATOM 7088 C CA . GLY A 1 25 ? 5.029 1.365 -1.689 1.00 0.00 25 GLY A CA 16
ATOM 7089 C C . GLY A 1 25 ? 6.020 2.486 -1.513 1.00 0.00 25 GLY A C 16
ATOM 7090 O O . GLY A 1 25 ? 6.055 3.434 -2.303 1.00 0.00 25 GLY A O 16
ATOM 7094 N N . THR A 1 26 ? 6.836 2.367 -0.482 1.00 0.00 26 THR A N 16
ATOM 7095 C CA . THR A 1 26 ? 7.854 3.355 -0.196 1.00 0.00 26 THR A CA 16
ATOM 7096 C C . THR A 1 26 ? 9.189 2.660 0.067 1.00 0.00 26 THR A C 16
ATOM 7097 O O . THR A 1 26 ? 9.300 1.792 0.935 1.00 0.00 26 THR A O 16
ATOM 7108 N N . ASN A 1 27 ? 10.196 3.031 -0.704 1.00 0.00 27 ASN A N 16
ATOM 7109 C CA . ASN A 1 27 ? 11.519 2.443 -0.566 1.00 0.00 27 ASN A CA 16
ATOM 7110 C C . ASN A 1 27 ? 12.566 3.460 -0.980 1.00 0.00 27 ASN A C 16
ATOM 7111 O O . ASN A 1 27 ? 12.459 4.062 -2.047 1.00 0.00 27 ASN A O 16
ATOM 7122 N N . GLY A 1 28 ? 13.561 3.663 -0.125 1.00 0.00 28 GLY A N 16
ATOM 7123 C CA . GLY A 1 28 ? 14.613 4.624 -0.412 1.00 0.00 28 GLY A CA 16
ATOM 7124 C C . GLY A 1 28 ? 14.070 6.029 -0.598 1.00 0.00 28 GLY A C 16
ATOM 7125 O O . GLY A 1 28 ? 14.572 6.793 -1.419 1.00 0.00 28 GLY A O 16
ATOM 7129 N N . GLY A 1 29 ? 13.033 6.359 0.165 1.00 0.00 29 GLY A N 16
ATOM 7130 C CA . GLY A 1 29 ? 12.419 7.671 0.074 1.00 0.00 29 GLY A CA 16
ATOM 7131 C C . GLY A 1 29 ? 11.708 7.888 -1.248 1.00 0.00 29 GLY A C 16
ATOM 7132 O O . GLY A 1 29 ? 11.503 9.022 -1.673 1.00 0.00 29 GLY A O 16
ATOM 7136 N N . THR A 1 30 ? 11.322 6.796 -1.893 1.00 0.00 30 THR A N 16
ATOM 7137 C CA . THR A 1 30 ? 10.626 6.866 -3.163 1.00 0.00 30 THR A CA 16
ATOM 7138 C C . THR A 1 30 ? 9.242 6.245 -3.030 1.00 0.00 30 THR A C 16
ATOM 7139 O O . THR A 1 30 ? 9.094 5.151 -2.484 1.00 0.00 30 THR A O 16
ATOM 7150 N N . ILE A 1 31 ? 8.238 6.953 -3.522 1.00 0.00 31 ILE A N 16
ATOM 7151 C CA . ILE A 1 31 ? 6.863 6.483 -3.458 1.00 0.00 31 ILE A CA 16
ATOM 7152 C C . ILE A 1 31 ? 6.417 5.956 -4.817 1.00 0.00 31 ILE A C 16
ATOM 7153 O O . ILE A 1 31 ? 6.592 6.622 -5.837 1.00 0.00 31 ILE A O 16
ATOM 7169 N N . PHE A 1 32 ? 5.837 4.768 -4.821 1.00 0.00 32 PHE A N 16
ATOM 7170 C CA . PHE A 1 32 ? 5.354 4.151 -6.047 1.00 0.00 32 PHE A CA 16
ATOM 7171 C C . PHE A 1 32 ? 4.084 3.363 -5.764 1.00 0.00 32 PHE A C 16
ATOM 7172 O O . PHE A 1 32 ? 4.025 2.580 -4.821 1.00 0.00 32 PHE A O 16
ATOM 7189 N N . ASP A 1 33 ? 3.059 3.601 -6.567 1.00 0.00 33 ASP A N 16
ATOM 7190 C CA . ASP A 1 33 ? 1.774 2.938 -6.387 1.00 0.00 33 ASP A CA 16
ATOM 7191 C C . ASP A 1 33 ? 1.891 1.433 -6.600 1.00 0.00 33 ASP A C 16
ATOM 7192 O O . ASP A 1 33 ? 2.606 0.970 -7.492 1.00 0.00 33 ASP A O 16
ATOM 7201 N N . CYS A 1 1 ? 0.744 1.034 -6.249 1.00 0.00 1 CYS A N 17
ATOM 7202 C CA . CYS A 1 1 ? 0.590 -0.408 -6.211 1.00 0.00 1 CYS A CA 17
ATOM 7203 C C . CYS A 1 1 ? -0.871 -0.753 -6.443 1.00 0.00 1 CYS A C 17
ATOM 7204 O O . CYS A 1 1 ? -1.758 -0.195 -5.797 1.00 0.00 1 CYS A O 17
ATOM 7211 N N . GLY A 1 2 ? -1.113 -1.671 -7.362 1.00 0.00 2 GLY A N 17
ATOM 7212 C CA . GLY A 1 2 ? -2.470 -2.088 -7.677 1.00 0.00 2 GLY A CA 17
ATOM 7213 C C . GLY A 1 2 ? -3.063 -2.959 -6.588 1.00 0.00 2 GLY A C 17
ATOM 7214 O O . GLY A 1 2 ? -3.494 -4.082 -6.842 1.00 0.00 2 GLY A O 17
ATOM 7218 N N . GLU A 1 3 ? -3.061 -2.444 -5.370 1.00 0.00 3 GLU A N 17
ATOM 7219 C CA . GLU A 1 3 ? -3.570 -3.168 -4.223 1.00 0.00 3 GLU A CA 17
ATOM 7220 C C . GLU A 1 3 ? -4.445 -2.278 -3.359 1.00 0.00 3 GLU A C 17
ATOM 7221 O O . GLU A 1 3 ? -4.276 -1.061 -3.323 1.00 0.00 3 GLU A O 17
ATOM 7233 N N . SER A 1 4 ? -5.348 -2.907 -2.635 1.00 0.00 4 SER A N 17
ATOM 7234 C CA . SER A 1 4 ? -6.228 -2.207 -1.728 1.00 0.00 4 SER A CA 17
ATOM 7235 C C . SER A 1 4 ? -6.323 -3.019 -0.447 1.00 0.00 4 SER A C 17
ATOM 7236 O O . SER A 1 4 ? -6.489 -4.237 -0.491 1.00 0.00 4 SER A O 17
ATOM 7244 N N . CYS A 1 5 ? -6.182 -2.355 0.687 1.00 0.00 5 CYS A N 17
ATOM 7245 C CA . CYS A 1 5 ? -6.225 -3.025 1.979 1.00 0.00 5 CYS A CA 17
ATOM 7246 C C . CYS A 1 5 ? -7.624 -3.538 2.305 1.00 0.00 5 CYS A C 17
ATOM 7247 O O . CYS A 1 5 ? -8.406 -2.872 2.984 1.00 0.00 5 CYS A O 17
ATOM 7254 N N . PHE A 1 6 ? -7.930 -4.735 1.820 1.00 0.00 6 PHE A N 17
ATOM 7255 C CA . PHE A 1 6 ? -9.223 -5.355 2.071 1.00 0.00 6 PHE A CA 17
ATOM 7256 C C . PHE A 1 6 ? -9.341 -5.702 3.546 1.00 0.00 6 PHE A C 17
ATOM 7257 O O . PHE A 1 6 ? -10.414 -5.614 4.136 1.00 0.00 6 PHE A O 17
ATOM 7274 N N . LEU A 1 7 ? -8.215 -6.079 4.136 1.00 0.00 7 LEU A N 17
ATOM 7275 C CA . LEU A 1 7 ? -8.169 -6.429 5.546 1.00 0.00 7 LEU A CA 17
ATOM 7276 C C . LEU A 1 7 ? -7.197 -5.522 6.296 1.00 0.00 7 LEU A C 17
ATOM 7277 O O . LEU A 1 7 ? -6.462 -5.963 7.177 1.00 0.00 7 LEU A O 17
ATOM 7293 N N . GLY A 1 8 ? -7.207 -4.242 5.938 1.00 0.00 8 GLY A N 17
ATOM 7294 C CA . GLY A 1 8 ? -6.332 -3.275 6.583 1.00 0.00 8 GLY A CA 17
ATOM 7295 C C . GLY A 1 8 ? -4.907 -3.310 6.053 1.00 0.00 8 GLY A C 17
ATOM 7296 O O . GLY A 1 8 ? -4.282 -2.270 5.863 1.00 0.00 8 GLY A O 17
ATOM 7300 N N . THR A 1 9 ? -4.394 -4.505 5.814 1.00 0.00 9 THR A N 17
ATOM 7301 C CA . THR A 1 9 ? -3.042 -4.675 5.308 1.00 0.00 9 THR A CA 17
ATOM 7302 C C . THR A 1 9 ? -3.050 -4.980 3.809 1.00 0.00 9 THR A C 17
ATOM 7303 O O . THR A 1 9 ? -3.988 -5.599 3.301 1.00 0.00 9 THR A O 17
ATOM 7314 N N . CYS A 1 10 ? -2.005 -4.545 3.112 1.00 0.00 10 CYS A N 17
ATOM 7315 C CA . CYS A 1 10 ? -1.880 -4.787 1.679 1.00 0.00 10 CYS A CA 17
ATOM 7316 C C . CYS A 1 10 ? -1.251 -6.159 1.449 1.00 0.00 10 CYS A C 17
ATOM 7317 O O . CYS A 1 10 ? -1.349 -7.037 2.308 1.00 0.00 10 CYS A O 17
ATOM 7324 N N . TYR A 1 11 ? -0.605 -6.352 0.308 1.00 0.00 11 TYR A N 17
ATOM 7325 C CA . TYR A 1 11 ? 0.023 -7.635 0.015 1.00 0.00 11 TYR A CA 17
ATOM 7326 C C . TYR A 1 11 ? 1.482 -7.436 -0.381 1.00 0.00 11 TYR A C 17
ATOM 7327 O O . TYR A 1 11 ? 2.378 -8.091 0.157 1.00 0.00 11 TYR A O 17
ATOM 7345 N N . THR A 1 12 ? 1.715 -6.524 -1.310 1.00 0.00 12 THR A N 17
ATOM 7346 C CA . THR A 1 12 ? 3.057 -6.223 -1.771 1.00 0.00 12 THR A CA 17
ATOM 7347 C C . THR A 1 12 ? 3.831 -5.455 -0.702 1.00 0.00 12 THR A C 17
ATOM 7348 O O . THR A 1 12 ? 3.411 -4.383 -0.254 1.00 0.00 12 THR A O 17
ATOM 7359 N N . LYS A 1 13 ? 4.959 -6.020 -0.288 1.00 0.00 13 LYS A N 17
ATOM 7360 C CA . LYS A 1 13 ? 5.794 -5.409 0.735 1.00 0.00 13 LYS A CA 17
ATOM 7361 C C . LYS A 1 13 ? 6.293 -4.049 0.281 1.00 0.00 13 LYS A C 17
ATOM 7362 O O . LYS A 1 13 ? 6.846 -3.904 -0.807 1.00 0.00 13 LYS A O 17
ATOM 7381 N N . GLY A 1 14 ? 6.075 -3.054 1.123 1.00 0.00 14 GLY A N 17
ATOM 7382 C CA . GLY A 1 14 ? 6.480 -1.709 0.800 1.00 0.00 14 GLY A CA 17
ATOM 7383 C C . GLY A 1 14 ? 5.287 -0.853 0.457 1.00 0.00 14 GLY A C 17
ATOM 7384 O O . GLY A 1 14 ? 5.295 0.357 0.681 1.00 0.00 14 GLY A O 17
ATOM 7388 N N . CYS A 1 15 ? 4.250 -1.489 -0.077 1.00 0.00 15 CYS A N 17
ATOM 7389 C CA . CYS A 1 15 ? 3.034 -0.780 -0.444 1.00 0.00 15 CYS A CA 17
ATOM 7390 C C . CYS A 1 15 ? 2.154 -0.575 0.785 1.00 0.00 15 CYS A C 17
ATOM 7391 O O . CYS A 1 15 ? 1.753 -1.534 1.442 1.00 0.00 15 CYS A O 17
ATOM 7398 N N . SER A 1 16 ? 1.868 0.679 1.097 1.00 0.00 16 SER A N 17
ATOM 7399 C CA . SER A 1 16 ? 1.049 1.013 2.248 1.00 0.00 16 SER A CA 17
ATOM 7400 C C . SER A 1 16 ? -0.278 1.607 1.795 1.00 0.00 16 SER A C 17
ATOM 7401 O O . SER A 1 16 ? -0.309 2.482 0.932 1.00 0.00 16 SER A O 17
ATOM 7409 N N . CYS A 1 17 ? -1.366 1.113 2.366 1.00 0.00 17 CYS A N 17
ATOM 7410 C CA . CYS A 1 17 ? -2.700 1.580 2.014 1.00 0.00 17 CYS A CA 17
ATOM 7411 C C . CYS A 1 17 ? -2.888 3.036 2.423 1.00 0.00 17 CYS A C 17
ATOM 7412 O O . CYS A 1 17 ? -2.468 3.442 3.508 1.00 0.00 17 CYS A O 17
ATOM 7419 N N . GLY A 1 18 ? -3.504 3.818 1.550 1.00 0.00 18 GLY A N 17
ATOM 7420 C CA . GLY A 1 18 ? -3.722 5.213 1.840 1.00 0.00 18 GLY A CA 17
ATOM 7421 C C . GLY A 1 18 ? -4.822 5.823 0.988 1.00 0.00 18 GLY A C 17
ATOM 7422 O O . GLY A 1 18 ? -5.779 5.125 0.620 1.00 0.00 18 GLY A O 17
ATOM 7426 N N . GLU A 1 19 ? -4.677 7.124 0.697 1.00 0.00 19 GLU A N 17
ATOM 7427 C CA . GLU A 1 19 ? -5.645 7.900 -0.087 1.00 0.00 19 GLU A CA 17
ATOM 7428 C C . GLU A 1 19 ? -6.204 7.130 -1.282 1.00 0.00 19 GLU A C 17
ATOM 7429 O O . GLU A 1 19 ? -5.499 6.356 -1.932 1.00 0.00 19 GLU A O 17
ATOM 7441 N N . TRP A 1 20 ? -7.493 7.362 -1.537 1.00 0.00 20 TRP A N 17
ATOM 7442 C CA . TRP A 1 20 ? -8.234 6.725 -2.623 1.00 0.00 20 TRP A CA 17
ATOM 7443 C C . TRP A 1 20 ? -8.366 5.226 -2.359 1.00 0.00 20 TRP A C 17
ATOM 7444 O O . TRP A 1 20 ? -8.674 4.441 -3.257 1.00 0.00 20 TRP A O 17
ATOM 7465 N N . LYS A 1 21 ? -8.142 4.854 -1.097 1.00 0.00 21 LYS A N 17
ATOM 7466 C CA . LYS A 1 21 ? -8.232 3.470 -0.644 1.00 0.00 21 LYS A CA 17
ATOM 7467 C C . LYS A 1 21 ? -7.291 2.582 -1.467 1.00 0.00 21 LYS A C 17
ATOM 7468 O O . LYS A 1 21 ? -7.677 1.495 -1.912 1.00 0.00 21 LYS A O 17
ATOM 7487 N N . LEU A 1 22 ? -6.062 3.040 -1.678 1.00 0.00 22 LEU A N 17
ATOM 7488 C CA . LEU A 1 22 ? -5.107 2.260 -2.463 1.00 0.00 22 LEU A CA 17
ATOM 7489 C C . LEU A 1 22 ? -3.748 2.185 -1.781 1.00 0.00 22 LEU A C 17
ATOM 7490 O O . LEU A 1 22 ? -3.362 3.081 -1.033 1.00 0.00 22 LEU A O 17
ATOM 7506 N N . CYS A 1 23 ? -3.036 1.102 -2.039 1.00 0.00 23 CYS A N 17
ATOM 7507 C CA . CYS A 1 23 ? -1.722 0.889 -1.457 1.00 0.00 23 CYS A CA 17
ATOM 7508 C C . CYS A 1 23 ? -0.629 1.478 -2.343 1.00 0.00 23 CYS A C 17
ATOM 7509 O O . CYS A 1 23 ? -0.592 1.228 -3.544 1.00 0.00 23 CYS A O 17
ATOM 7516 N N . TYR A 1 24 ? 0.268 2.245 -1.744 1.00 0.00 24 TYR A N 17
ATOM 7517 C CA . TYR A 1 24 ? 1.366 2.847 -2.479 1.00 0.00 24 TYR A CA 17
ATOM 7518 C C . TYR A 1 24 ? 2.686 2.551 -1.780 1.00 0.00 24 TYR A C 17
ATOM 7519 O O . TYR A 1 24 ? 2.800 2.674 -0.560 1.00 0.00 24 TYR A O 17
ATOM 7537 N N . GLY A 1 25 ? 3.667 2.138 -2.557 1.00 0.00 25 GLY A N 17
ATOM 7538 C CA . GLY A 1 25 ? 4.965 1.812 -2.017 1.00 0.00 25 GLY A CA 17
ATOM 7539 C C . GLY A 1 25 ? 5.711 3.031 -1.535 1.00 0.00 25 GLY A C 17
ATOM 7540 O O . GLY A 1 25 ? 5.628 4.097 -2.147 1.00 0.00 25 GLY A O 17
ATOM 7544 N N . THR A 1 26 ? 6.425 2.871 -0.434 1.00 0.00 26 THR A N 17
ATOM 7545 C CA . THR A 1 26 ? 7.191 3.953 0.157 1.00 0.00 26 THR A CA 17
ATOM 7546 C C . THR A 1 26 ? 8.410 3.394 0.889 1.00 0.00 26 THR A C 17
ATOM 7547 O O . THR A 1 26 ? 8.556 3.528 2.107 1.00 0.00 26 THR A O 17
ATOM 7558 N N . ASN A 1 27 ? 9.297 2.759 0.136 1.00 0.00 27 ASN A N 17
ATOM 7559 C CA . ASN A 1 27 ? 10.497 2.182 0.732 1.00 0.00 27 ASN A CA 17
ATOM 7560 C C . ASN A 1 27 ? 11.635 3.199 0.739 1.00 0.00 27 ASN A C 17
ATOM 7561 O O . ASN A 1 27 ? 12.141 3.599 -0.308 1.00 0.00 27 ASN A O 17
ATOM 7572 N N . GLY A 1 28 ? 12.021 3.622 1.935 1.00 0.00 28 GLY A N 17
ATOM 7573 C CA . GLY A 1 28 ? 13.088 4.597 2.080 1.00 0.00 28 GLY A CA 17
ATOM 7574 C C . GLY A 1 28 ? 12.810 5.884 1.327 1.00 0.00 28 GLY A C 17
ATOM 7575 O O . GLY A 1 28 ? 13.727 6.518 0.814 1.00 0.00 28 GLY A O 17
ATOM 7579 N N . GLY A 1 29 ? 11.541 6.267 1.262 1.00 0.00 29 GLY A N 17
ATOM 7580 C CA . GLY A 1 29 ? 11.171 7.483 0.565 1.00 0.00 29 GLY A CA 17
ATOM 7581 C C . GLY A 1 29 ? 10.747 7.239 -0.873 1.00 0.00 29 GLY A C 17
ATOM 7582 O O . GLY A 1 29 ? 10.158 8.119 -1.501 1.00 0.00 29 GLY A O 17
ATOM 7586 N N . THR A 1 30 ? 11.039 6.055 -1.402 1.00 0.00 30 THR A N 17
ATOM 7587 C CA . THR A 1 30 ? 10.668 5.735 -2.773 1.00 0.00 30 THR A CA 17
ATOM 7588 C C . THR A 1 30 ? 9.174 5.457 -2.851 1.00 0.00 30 THR A C 17
ATOM 7589 O O . THR A 1 30 ? 8.683 4.489 -2.265 1.00 0.00 30 THR A O 17
ATOM 7600 N N . ILE A 1 31 ? 8.468 6.322 -3.560 1.00 0.00 31 ILE A N 17
ATOM 7601 C CA . ILE A 1 31 ? 7.025 6.207 -3.715 1.00 0.00 31 ILE A CA 17
ATOM 7602 C C . ILE A 1 31 ? 6.662 5.642 -5.085 1.00 0.00 31 ILE A C 17
ATOM 7603 O O . ILE A 1 31 ? 7.204 6.067 -6.106 1.00 0.00 31 ILE A O 17
ATOM 7619 N N . PHE A 1 32 ? 5.730 4.699 -5.101 1.00 0.00 32 PHE A N 17
ATOM 7620 C CA . PHE A 1 32 ? 5.268 4.083 -6.339 1.00 0.00 32 PHE A CA 17
ATOM 7621 C C . PHE A 1 32 ? 3.892 3.467 -6.129 1.00 0.00 32 PHE A C 17
ATOM 7622 O O . PHE A 1 32 ? 3.630 2.860 -5.097 1.00 0.00 32 PHE A O 17
ATOM 7639 N N . ASP A 1 33 ? 3.013 3.658 -7.098 1.00 0.00 33 ASP A N 17
ATOM 7640 C CA . ASP A 1 33 ? 1.650 3.143 -7.014 1.00 0.00 33 ASP A CA 17
ATOM 7641 C C . ASP A 1 33 ? 1.620 1.619 -7.053 1.00 0.00 33 ASP A C 17
ATOM 7642 O O . ASP A 1 33 ? 2.359 0.990 -7.814 1.00 0.00 33 ASP A O 17
ATOM 7651 N N . CYS A 1 1 ? 0.768 1.215 -6.358 1.00 0.00 1 CYS A N 18
ATOM 7652 C CA . CYS A 1 1 ? 0.596 -0.224 -6.287 1.00 0.00 1 CYS A CA 18
ATOM 7653 C C . CYS A 1 1 ? -0.868 -0.580 -6.474 1.00 0.00 1 CYS A C 18
ATOM 7654 O O . CYS A 1 1 ? -1.741 0.041 -5.871 1.00 0.00 1 CYS A O 18
ATOM 7661 N N . GLY A 1 2 ? -1.132 -1.611 -7.266 1.00 0.00 2 GLY A N 18
ATOM 7662 C CA . GLY A 1 2 ? -2.500 -2.064 -7.469 1.00 0.00 2 GLY A CA 18
ATOM 7663 C C . GLY A 1 2 ? -2.976 -2.861 -6.270 1.00 0.00 2 GLY A C 18
ATOM 7664 O O . GLY A 1 2 ? -3.541 -3.944 -6.403 1.00 0.00 2 GLY A O 18
ATOM 7668 N N . GLU A 1 3 ? -2.704 -2.311 -5.099 1.00 0.00 3 GLU A N 18
ATOM 7669 C CA . GLU A 1 3 ? -3.041 -2.921 -3.832 1.00 0.00 3 GLU A CA 18
ATOM 7670 C C . GLU A 1 3 ? -4.122 -2.143 -3.112 1.00 0.00 3 GLU A C 18
ATOM 7671 O O . GLU A 1 3 ? -4.326 -0.955 -3.360 1.00 0.00 3 GLU A O 18
ATOM 7683 N N . SER A 1 4 ? -4.774 -2.816 -2.192 1.00 0.00 4 SER A N 18
ATOM 7684 C CA . SER A 1 4 ? -5.813 -2.216 -1.385 1.00 0.00 4 SER A CA 18
ATOM 7685 C C . SER A 1 4 ? -5.855 -2.922 -0.037 1.00 0.00 4 SER A C 18
ATOM 7686 O O . SER A 1 4 ? -5.846 -4.151 0.025 1.00 0.00 4 SER A O 18
ATOM 7694 N N . CYS A 1 5 ? -5.882 -2.154 1.042 1.00 0.00 5 CYS A N 18
ATOM 7695 C CA . CYS A 1 5 ? -5.908 -2.730 2.379 1.00 0.00 5 CYS A CA 18
ATOM 7696 C C . CYS A 1 5 ? -7.311 -3.205 2.754 1.00 0.00 5 CYS A C 18
ATOM 7697 O O . CYS A 1 5 ? -7.836 -2.861 3.814 1.00 0.00 5 CYS A O 18
ATOM 7704 N N . PHE A 1 6 ? -7.914 -4.008 1.884 1.00 0.00 6 PHE A N 18
ATOM 7705 C CA . PHE A 1 6 ? -9.246 -4.538 2.132 1.00 0.00 6 PHE A CA 18
ATOM 7706 C C . PHE A 1 6 ? -9.215 -5.498 3.317 1.00 0.00 6 PHE A C 18
ATOM 7707 O O . PHE A 1 6 ? -10.168 -5.581 4.087 1.00 0.00 6 PHE A O 18
ATOM 7724 N N . LEU A 1 7 ? -8.099 -6.199 3.468 1.00 0.00 7 LEU A N 18
ATOM 7725 C CA . LEU A 1 7 ? -7.923 -7.133 4.568 1.00 0.00 7 LEU A CA 18
ATOM 7726 C C . LEU A 1 7 ? -7.087 -6.479 5.666 1.00 0.00 7 LEU A C 18
ATOM 7727 O O . LEU A 1 7 ? -6.215 -7.105 6.267 1.00 0.00 7 LEU A O 18
ATOM 7743 N N . GLY A 1 8 ? -7.353 -5.202 5.912 1.00 0.00 8 GLY A N 18
ATOM 7744 C CA . GLY A 1 8 ? -6.622 -4.465 6.927 1.00 0.00 8 GLY A CA 18
ATOM 7745 C C . GLY A 1 8 ? -5.268 -3.976 6.446 1.00 0.00 8 GLY A C 18
ATOM 7746 O O . GLY A 1 8 ? -4.876 -2.843 6.721 1.00 0.00 8 GLY A O 18
ATOM 7750 N N . THR A 1 9 ? -4.541 -4.826 5.739 1.00 0.00 9 THR A N 18
ATOM 7751 C CA . THR A 1 9 ? -3.223 -4.473 5.239 1.00 0.00 9 THR A CA 18
ATOM 7752 C C . THR A 1 9 ? -3.033 -4.972 3.805 1.00 0.00 9 THR A C 18
ATOM 7753 O O . THR A 1 9 ? -3.604 -5.993 3.417 1.00 0.00 9 THR A O 18
ATOM 7764 N N . CYS A 1 10 ? -2.238 -4.239 3.031 1.00 0.00 10 CYS A N 18
ATOM 7765 C CA . CYS A 1 10 ? -1.959 -4.589 1.642 1.00 0.00 10 CYS A CA 18
ATOM 7766 C C . CYS A 1 10 ? -1.107 -5.860 1.586 1.00 0.00 10 CYS A C 18
ATOM 7767 O O . CYS A 1 10 ? -0.455 -6.218 2.569 1.00 0.00 10 CYS A O 18
ATOM 7774 N N . TYR A 1 11 ? -1.118 -6.538 0.447 1.00 0.00 11 TYR A N 18
ATOM 7775 C CA . TYR A 1 11 ? -0.354 -7.768 0.281 1.00 0.00 11 TYR A CA 18
ATOM 7776 C C . TYR A 1 11 ? 1.066 -7.478 -0.195 1.00 0.00 11 TYR A C 18
ATOM 7777 O O . TYR A 1 11 ? 2.026 -8.082 0.288 1.00 0.00 11 TYR A O 18
ATOM 7795 N N . THR A 1 12 ? 1.201 -6.561 -1.144 1.00 0.00 12 THR A N 18
ATOM 7796 C CA . THR A 1 12 ? 2.510 -6.218 -1.671 1.00 0.00 12 THR A CA 18
ATOM 7797 C C . THR A 1 12 ? 3.317 -5.421 -0.646 1.00 0.00 12 THR A C 18
ATOM 7798 O O . THR A 1 12 ? 3.044 -4.243 -0.387 1.00 0.00 12 THR A O 18
ATOM 7809 N N . LYS A 1 13 ? 4.307 -6.087 -0.059 1.00 0.00 13 LYS A N 18
ATOM 7810 C CA . LYS A 1 13 ? 5.167 -5.480 0.950 1.00 0.00 13 LYS A CA 18
ATOM 7811 C C . LYS A 1 13 ? 5.852 -4.232 0.419 1.00 0.00 13 LYS A C 18
ATOM 7812 O O . LYS A 1 13 ? 6.491 -4.251 -0.638 1.00 0.00 13 LYS A O 18
ATOM 7831 N N . GLY A 1 14 ? 5.711 -3.149 1.161 1.00 0.00 14 GLY A N 18
ATOM 7832 C CA . GLY A 1 14 ? 6.298 -1.892 0.763 1.00 0.00 14 GLY A CA 18
ATOM 7833 C C . GLY A 1 14 ? 5.227 -0.905 0.374 1.00 0.00 14 GLY A C 18
ATOM 7834 O O . GLY A 1 14 ? 5.400 0.306 0.511 1.00 0.00 14 GLY A O 18
ATOM 7838 N N . CYS A 1 15 ? 4.110 -1.438 -0.101 1.00 0.00 15 CYS A N 18
ATOM 7839 C CA . CYS A 1 15 ? 2.984 -0.616 -0.507 1.00 0.00 15 CYS A CA 18
ATOM 7840 C C . CYS A 1 15 ? 2.108 -0.303 0.704 1.00 0.00 15 CYS A C 18
ATOM 7841 O O . CYS A 1 15 ? 1.579 -1.207 1.350 1.00 0.00 15 CYS A O 18
ATOM 7848 N N . SER A 1 16 ? 1.974 0.979 1.017 1.00 0.00 16 SER A N 18
ATOM 7849 C CA . SER A 1 16 ? 1.184 1.413 2.158 1.00 0.00 16 SER A CA 18
ATOM 7850 C C . SER A 1 16 ? -0.162 1.954 1.702 1.00 0.00 16 SER A C 18
ATOM 7851 O O . SER A 1 16 ? -0.232 2.754 0.773 1.00 0.00 16 SER A O 18
ATOM 7859 N N . CYS A 1 17 ? -1.223 1.501 2.349 1.00 0.00 17 CYS A N 18
ATOM 7860 C CA . CYS A 1 17 ? -2.576 1.924 2.008 1.00 0.00 17 CYS A CA 18
ATOM 7861 C C . CYS A 1 17 ? -2.757 3.421 2.238 1.00 0.00 17 CYS A C 18
ATOM 7862 O O . CYS A 1 17 ? -2.243 3.975 3.211 1.00 0.00 17 CYS A O 18
ATOM 7869 N N . GLY A 1 18 ? -3.479 4.067 1.336 1.00 0.00 18 GLY A N 18
ATOM 7870 C CA . GLY A 1 18 ? -3.711 5.487 1.448 1.00 0.00 18 GLY A CA 18
ATOM 7871 C C . GLY A 1 18 ? -5.013 5.909 0.791 1.00 0.00 18 GLY A C 18
ATOM 7872 O O . GLY A 1 18 ? -5.943 5.098 0.686 1.00 0.00 18 GLY A O 18
ATOM 7876 N N . GLU A 1 19 ? -5.072 7.176 0.363 1.00 0.00 19 GLU A N 18
ATOM 7877 C CA . GLU A 1 19 ? -6.257 7.759 -0.272 1.00 0.00 19 GLU A CA 18
ATOM 7878 C C . GLU A 1 19 ? -6.901 6.823 -1.293 1.00 0.00 19 GLU A C 18
ATOM 7879 O O . GLU A 1 19 ? -6.210 6.095 -2.012 1.00 0.00 19 GLU A O 18
ATOM 7891 N N . TRP A 1 20 ? -8.238 6.855 -1.330 1.00 0.00 20 TRP A N 18
ATOM 7892 C CA . TRP A 1 20 ? -9.037 6.026 -2.231 1.00 0.00 20 TRP A CA 18
ATOM 7893 C C . TRP A 1 20 ? -8.817 4.544 -1.917 1.00 0.00 20 TRP A C 18
ATOM 7894 O O . TRP A 1 20 ? -9.066 3.670 -2.748 1.00 0.00 20 TRP A O 18
ATOM 7915 N N . LYS A 1 21 ? -8.336 4.281 -0.698 1.00 0.00 21 LYS A N 18
ATOM 7916 C CA . LYS A 1 21 ? -8.052 2.926 -0.236 1.00 0.00 21 LYS A CA 18
ATOM 7917 C C . LYS A 1 21 ? -7.046 2.265 -1.180 1.00 0.00 21 LYS A C 18
ATOM 7918 O O . LYS A 1 21 ? -7.157 1.081 -1.509 1.00 0.00 21 LYS A O 18
ATOM 7937 N N . LEU A 1 22 ? -6.079 3.052 -1.632 1.00 0.00 22 LEU A N 18
ATOM 7938 C CA . LEU A 1 22 ? -5.070 2.562 -2.564 1.00 0.00 22 LEU A CA 18
ATOM 7939 C C . LEU A 1 22 ? -3.695 2.531 -1.911 1.00 0.00 22 LEU A C 18
ATOM 7940 O O . LEU A 1 22 ? -3.278 3.503 -1.286 1.00 0.00 22 LEU A O 18
ATOM 7956 N N . CYS A 1 23 ? -2.996 1.414 -2.048 1.00 0.00 23 CYS A N 18
ATOM 7957 C CA . CYS A 1 23 ? -1.670 1.275 -1.458 1.00 0.00 23 CYS A CA 18
ATOM 7958 C C . CYS A 1 23 ? -0.578 1.762 -2.414 1.00 0.00 23 CYS A C 18
ATOM 7959 O O . CYS A 1 23 ? -0.607 1.480 -3.613 1.00 0.00 23 CYS A O 18
ATOM 7966 N N . TYR A 1 24 ? 0.394 2.476 -1.865 1.00 0.00 24 TYR A N 18
ATOM 7967 C CA . TYR A 1 24 ? 1.507 2.993 -2.642 1.00 0.00 24 TYR A CA 18
ATOM 7968 C C . TYR A 1 24 ? 2.819 2.688 -1.931 1.00 0.00 24 TYR A C 18
ATOM 7969 O O . TYR A 1 24 ? 2.937 2.863 -0.719 1.00 0.00 24 TYR A O 18
ATOM 7987 N N . GLY A 1 25 ? 3.786 2.206 -2.687 1.00 0.00 25 GLY A N 18
ATOM 7988 C CA . GLY A 1 25 ? 5.073 1.857 -2.130 1.00 0.00 25 GLY A CA 18
ATOM 7989 C C . GLY A 1 25 ? 5.846 3.061 -1.647 1.00 0.00 25 GLY A C 18
ATOM 7990 O O . GLY A 1 25 ? 5.795 4.125 -2.263 1.00 0.00 25 GLY A O 18
ATOM 7994 N N . THR A 1 26 ? 6.551 2.885 -0.540 1.00 0.00 26 THR A N 18
ATOM 7995 C CA . THR A 1 26 ? 7.343 3.952 0.049 1.00 0.00 26 THR A CA 18
ATOM 7996 C C . THR A 1 26 ? 8.542 3.372 0.799 1.00 0.00 26 THR A C 18
ATOM 7997 O O . THR A 1 26 ? 8.684 3.524 2.016 1.00 0.00 26 THR A O 18
ATOM 8008 N N . ASN A 1 27 ? 9.417 2.700 0.066 1.00 0.00 27 ASN A N 18
ATOM 8009 C CA . ASN A 1 27 ? 10.598 2.106 0.684 1.00 0.00 27 ASN A CA 18
ATOM 8010 C C . ASN A 1 27 ? 11.761 3.091 0.682 1.00 0.00 27 ASN A C 18
ATOM 8011 O O . ASN A 1 27 ? 12.278 3.465 -0.370 1.00 0.00 27 ASN A O 18
ATOM 8022 N N . GLY A 1 28 ? 12.158 3.518 1.875 1.00 0.00 28 GLY A N 18
ATOM 8023 C CA . GLY A 1 28 ? 13.252 4.464 2.011 1.00 0.00 28 GLY A CA 18
ATOM 8024 C C . GLY A 1 28 ? 13.027 5.741 1.222 1.00 0.00 28 GLY A C 18
ATOM 8025 O O . GLY A 1 28 ? 13.972 6.325 0.700 1.00 0.00 28 GLY A O 18
ATOM 8029 N N . GLY A 1 29 ? 11.774 6.171 1.138 1.00 0.00 29 GLY A N 18
ATOM 8030 C CA . GLY A 1 29 ? 11.460 7.383 0.407 1.00 0.00 29 GLY A CA 18
ATOM 8031 C C . GLY A 1 29 ? 11.032 7.119 -1.026 1.00 0.00 29 GLY A C 18
ATOM 8032 O O . GLY A 1 29 ? 10.482 8.005 -1.680 1.00 0.00 29 GLY A O 18
ATOM 8036 N N . THR A 1 30 ? 11.275 5.910 -1.521 1.00 0.00 30 THR A N 18
ATOM 8037 C CA . THR A 1 30 ? 10.897 5.569 -2.884 1.00 0.00 30 THR A CA 18
ATOM 8038 C C . THR A 1 30 ? 9.393 5.352 -2.961 1.00 0.00 30 THR A C 18
ATOM 8039 O O . THR A 1 30 ? 8.862 4.411 -2.366 1.00 0.00 30 THR A O 18
ATOM 8050 N N . ILE A 1 31 ? 8.724 6.240 -3.680 1.00 0.00 31 ILE A N 18
ATOM 8051 C CA . ILE A 1 31 ? 7.277 6.186 -3.836 1.00 0.00 31 ILE A CA 18
ATOM 8052 C C . ILE A 1 31 ? 6.890 5.632 -5.203 1.00 0.00 31 ILE A C 18
ATOM 8053 O O . ILE A 1 31 ? 7.452 6.028 -6.225 1.00 0.00 31 ILE A O 18
ATOM 8069 N N . PHE A 1 32 ? 5.914 4.734 -5.214 1.00 0.00 32 PHE A N 18
ATOM 8070 C CA . PHE A 1 32 ? 5.424 4.132 -6.449 1.00 0.00 32 PHE A CA 18
ATOM 8071 C C . PHE A 1 32 ? 4.030 3.558 -6.230 1.00 0.00 32 PHE A C 18
ATOM 8072 O O . PHE A 1 32 ? 3.751 2.969 -5.193 1.00 0.00 32 PHE A O 18
ATOM 8089 N N . ASP A 1 33 ? 3.157 3.762 -7.201 1.00 0.00 33 ASP A N 18
ATOM 8090 C CA . ASP A 1 33 ? 1.779 3.285 -7.116 1.00 0.00 33 ASP A CA 18
ATOM 8091 C C . ASP A 1 33 ? 1.716 1.762 -7.109 1.00 0.00 33 ASP A C 18
ATOM 8092 O O . ASP A 1 33 ? 2.505 1.095 -7.784 1.00 0.00 33 ASP A O 18
ATOM 8101 N N . CYS A 1 1 ? 0.775 1.067 -5.989 1.00 0.00 1 CYS A N 19
ATOM 8102 C CA . CYS A 1 1 ? 0.770 -0.386 -5.972 1.00 0.00 1 CYS A CA 19
ATOM 8103 C C . CYS A 1 1 ? -0.577 -0.923 -6.427 1.00 0.00 1 CYS A C 19
ATOM 8104 O O . CYS A 1 1 ? -1.627 -0.535 -5.910 1.00 0.00 1 CYS A O 19
ATOM 8111 N N . GLY A 1 2 ? -0.523 -1.820 -7.399 1.00 0.00 2 GLY A N 19
ATOM 8112 C CA . GLY A 1 2 ? -1.720 -2.430 -7.957 1.00 0.00 2 GLY A CA 19
ATOM 8113 C C . GLY A 1 2 ? -2.364 -3.437 -7.026 1.00 0.00 2 GLY A C 19
ATOM 8114 O O . GLY A 1 2 ? -2.480 -4.615 -7.360 1.00 0.00 2 GLY A O 19
ATOM 8118 N N . GLU A 1 3 ? -2.784 -2.972 -5.864 1.00 0.00 3 GLU A N 19
ATOM 8119 C CA . GLU A 1 3 ? -3.423 -3.822 -4.876 1.00 0.00 3 GLU A CA 19
ATOM 8120 C C . GLU A 1 3 ? -4.587 -3.097 -4.224 1.00 0.00 3 GLU A C 19
ATOM 8121 O O . GLU A 1 3 ? -4.956 -1.999 -4.635 1.00 0.00 3 GLU A O 19
ATOM 8133 N N . SER A 1 4 ? -5.146 -3.706 -3.195 1.00 0.00 4 SER A N 19
ATOM 8134 C CA . SER A 1 4 ? -6.252 -3.117 -2.472 1.00 0.00 4 SER A CA 19
ATOM 8135 C C . SER A 1 4 ? -6.225 -3.586 -1.025 1.00 0.00 4 SER A C 19
ATOM 8136 O O . SER A 1 4 ? -6.395 -4.773 -0.738 1.00 0.00 4 SER A O 19
ATOM 8144 N N . CYS A 1 5 ? -6.011 -2.651 -0.117 1.00 0.00 5 CYS A N 19
ATOM 8145 C CA . CYS A 1 5 ? -5.962 -2.947 1.306 1.00 0.00 5 CYS A CA 19
ATOM 8146 C C . CYS A 1 5 ? -7.369 -3.085 1.866 1.00 0.00 5 CYS A C 19
ATOM 8147 O O . CYS A 1 5 ? -7.749 -2.388 2.810 1.00 0.00 5 CYS A O 19
ATOM 8154 N N . PHE A 1 6 ? -8.140 -3.985 1.267 1.00 0.00 6 PHE A N 19
ATOM 8155 C CA . PHE A 1 6 ? -9.511 -4.231 1.680 1.00 0.00 6 PHE A CA 19
ATOM 8156 C C . PHE A 1 6 ? -9.562 -4.605 3.154 1.00 0.00 6 PHE A C 19
ATOM 8157 O O . PHE A 1 6 ? -10.438 -4.147 3.889 1.00 0.00 6 PHE A O 19
ATOM 8174 N N . LEU A 1 7 ? -8.605 -5.418 3.580 1.00 0.00 7 LEU A N 19
ATOM 8175 C CA . LEU A 1 7 ? -8.531 -5.845 4.972 1.00 0.00 7 LEU A CA 19
ATOM 8176 C C . LEU A 1 7 ? -7.967 -4.729 5.845 1.00 0.00 7 LEU A C 19
ATOM 8177 O O . LEU A 1 7 ? -8.529 -4.390 6.883 1.00 0.00 7 LEU A O 19
ATOM 8193 N N . GLY A 1 8 ? -6.854 -4.164 5.409 1.00 0.00 8 GLY A N 19
ATOM 8194 C CA . GLY A 1 8 ? -6.217 -3.093 6.148 1.00 0.00 8 GLY A CA 19
ATOM 8195 C C . GLY A 1 8 ? -4.873 -2.744 5.555 1.00 0.00 8 GLY A C 19
ATOM 8196 O O . GLY A 1 8 ? -4.491 -1.581 5.479 1.00 0.00 8 GLY A O 19
ATOM 8200 N N . THR A 1 9 ? -4.159 -3.767 5.122 1.00 0.00 9 THR A N 19
ATOM 8201 C CA . THR A 1 9 ? -2.852 -3.598 4.518 1.00 0.00 9 THR A CA 19
ATOM 8202 C C . THR A 1 9 ? -2.706 -4.578 3.360 1.00 0.00 9 THR A C 19
ATOM 8203 O O . THR A 1 9 ? -3.220 -5.695 3.427 1.00 0.00 9 THR A O 19
ATOM 8214 N N . CYS A 1 10 ? -2.039 -4.148 2.300 1.00 0.00 10 CYS A N 19
ATOM 8215 C CA . CYS A 1 10 ? -1.847 -4.986 1.125 1.00 0.00 10 CYS A CA 19
ATOM 8216 C C . CYS A 1 10 ? -0.759 -6.036 1.371 1.00 0.00 10 CYS A C 19
ATOM 8217 O O . CYS A 1 10 ? -0.220 -6.132 2.477 1.00 0.00 10 CYS A O 19
ATOM 8224 N N . TYR A 1 11 ? -0.444 -6.822 0.348 1.00 0.00 11 TYR A N 19
ATOM 8225 C CA . TYR A 1 11 ? 0.567 -7.864 0.469 1.00 0.00 11 TYR A CA 19
ATOM 8226 C C . TYR A 1 11 ? 1.966 -7.345 0.136 1.00 0.00 11 TYR A C 19
ATOM 8227 O O . TYR A 1 11 ? 2.944 -7.719 0.792 1.00 0.00 11 TYR A O 19
ATOM 8245 N N . THR A 1 12 ? 2.072 -6.505 -0.889 1.00 0.00 12 THR A N 19
ATOM 8246 C CA . THR A 1 12 ? 3.363 -5.970 -1.297 1.00 0.00 12 THR A CA 19
ATOM 8247 C C . THR A 1 12 ? 3.984 -5.138 -0.179 1.00 0.00 12 THR A C 19
ATOM 8248 O O . THR A 1 12 ? 3.486 -4.064 0.175 1.00 0.00 12 THR A O 19
ATOM 8259 N N . LYS A 1 13 ? 5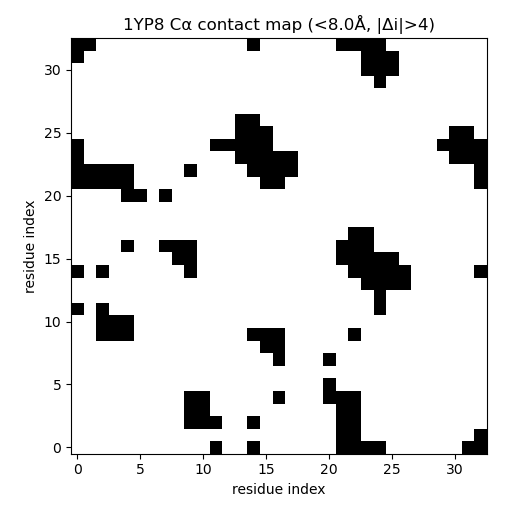.070 -5.657 0.380 1.00 0.00 13 LYS A N 19
ATOM 8260 C CA . LYS A 1 13 ? 5.771 -4.995 1.467 1.00 0.00 13 LYS A CA 19
ATOM 8261 C C . LYS A 1 13 ? 6.364 -3.680 0.998 1.00 0.00 13 LYS A C 19
ATOM 8262 O O . LYS A 1 13 ? 7.191 -3.634 0.085 1.00 0.00 13 LYS A O 19
ATOM 8281 N N . GLY A 1 14 ? 5.902 -2.612 1.619 1.00 0.00 14 GLY A N 19
ATOM 8282 C CA . GLY A 1 14 ? 6.338 -1.288 1.261 1.00 0.00 14 GLY A CA 19
ATOM 8283 C C . GLY A 1 14 ? 5.151 -0.455 0.856 1.00 0.00 14 GLY A C 19
ATOM 8284 O O . GLY A 1 14 ? 5.137 0.762 1.031 1.00 0.00 14 GLY A O 19
ATOM 8288 N N . CYS A 1 15 ? 4.137 -1.132 0.331 1.00 0.00 15 CYS A N 19
ATOM 8289 C CA . CYS A 1 15 ? 2.912 -0.471 -0.088 1.00 0.00 15 CYS A CA 19
ATOM 8290 C C . CYS A 1 15 ? 2.036 -0.210 1.129 1.00 0.00 15 CYS A C 19
ATOM 8291 O O . CYS A 1 15 ? 1.565 -1.139 1.784 1.00 0.00 15 CYS A O 19
ATOM 8298 N N . SER A 1 16 ? 1.844 1.060 1.440 1.00 0.00 16 SER A N 19
ATOM 8299 C CA . SER A 1 16 ? 1.054 1.454 2.591 1.00 0.00 16 SER A CA 19
ATOM 8300 C C . SER A 1 16 ? -0.339 1.884 2.167 1.00 0.00 16 SER A C 19
ATOM 8301 O O . SER A 1 16 ? -0.500 2.602 1.183 1.00 0.00 16 SER A O 19
ATOM 8309 N N . CYS A 1 17 ? -1.337 1.438 2.910 1.00 0.00 17 CYS A N 19
ATOM 8310 C CA . CYS A 1 17 ? -2.719 1.773 2.614 1.00 0.00 17 CYS A CA 19
ATOM 8311 C C . CYS A 1 17 ? -2.959 3.260 2.849 1.00 0.00 17 CYS A C 19
ATOM 8312 O O . CYS A 1 17 ? -2.532 3.811 3.865 1.00 0.00 17 CYS A O 19
ATOM 8319 N N . GLY A 1 18 ? -3.622 3.907 1.905 1.00 0.00 18 GLY A N 19
ATOM 8320 C CA . GLY A 1 18 ? -3.887 5.319 2.027 1.00 0.00 18 GLY A CA 19
ATOM 8321 C C . GLY A 1 18 ? -5.149 5.738 1.295 1.00 0.00 18 GLY A C 19
ATOM 8322 O O . GLY A 1 18 ? -6.059 4.920 1.109 1.00 0.00 18 GLY A O 19
ATOM 8326 N N . GLU A 1 19 ? -5.195 7.016 0.894 1.00 0.00 19 GLU A N 19
ATOM 8327 C CA . GLU A 1 19 ? -6.341 7.605 0.195 1.00 0.00 19 GLU A CA 19
ATOM 8328 C C . GLU A 1 19 ? -6.927 6.674 -0.863 1.00 0.00 19 GLU A C 19
ATOM 8329 O O . GLU A 1 19 ? -6.197 5.969 -1.566 1.00 0.00 19 GLU A O 19
ATOM 8341 N N . TRP A 1 20 ? -8.262 6.679 -0.938 1.00 0.00 20 TRP A N 19
ATOM 8342 C CA . TRP A 1 20 ? -9.017 5.846 -1.874 1.00 0.00 20 TRP A CA 19
ATOM 8343 C C . TRP A 1 20 ? -8.857 4.368 -1.511 1.00 0.00 20 TRP A C 19
ATOM 8344 O O . TRP A 1 20 ? -9.149 3.481 -2.313 1.00 0.00 20 TRP A O 19
ATOM 8365 N N . LYS A 1 21 ? -8.384 4.123 -0.285 1.00 0.00 21 LYS A N 19
ATOM 8366 C CA . LYS A 1 21 ? -8.159 2.771 0.217 1.00 0.00 21 LYS A CA 19
ATOM 8367 C C . LYS A 1 21 ? -7.198 2.045 -0.721 1.00 0.00 21 LYS A C 19
ATOM 8368 O O . LYS A 1 21 ? -7.382 0.873 -1.062 1.00 0.00 21 LYS A O 19
ATOM 8387 N N . LEU A 1 22 ? -6.180 2.779 -1.154 1.00 0.00 22 LEU A N 19
ATOM 8388 C CA . LEU A 1 22 ? -5.188 2.248 -2.079 1.00 0.00 22 LEU A CA 19
ATOM 8389 C C . LEU A 1 22 ? -3.813 2.213 -1.429 1.00 0.00 22 LEU A C 19
ATOM 8390 O O . LEU A 1 22 ? -3.475 3.087 -0.636 1.00 0.00 22 LEU A O 19
ATOM 8406 N N . CYS A 1 23 ? -3.023 1.204 -1.760 1.00 0.00 23 CYS A N 19
ATOM 8407 C CA . CYS A 1 23 ? -1.688 1.074 -1.196 1.00 0.00 23 CYS A CA 19
ATOM 8408 C C . CYS A 1 23 ? -0.640 1.734 -2.079 1.00 0.00 23 CYS A C 19
ATOM 8409 O O . CYS A 1 23 ? -0.587 1.502 -3.291 1.00 0.00 23 CYS A O 19
ATOM 8416 N N . TYR A 1 24 ? 0.212 2.533 -1.461 1.00 0.00 24 TYR A N 19
ATOM 8417 C CA . TYR A 1 24 ? 1.277 3.205 -2.182 1.00 0.00 24 TYR A CA 19
ATOM 8418 C C . TYR A 1 24 ? 2.612 2.804 -1.585 1.00 0.00 24 TYR A C 19
ATOM 8419 O O . TYR A 1 24 ? 2.809 2.894 -0.374 1.00 0.00 24 TYR A O 19
ATOM 8437 N N . GLY A 1 25 ? 3.511 2.357 -2.435 1.00 0.00 25 GLY A N 19
ATOM 8438 C CA . GLY A 1 25 ? 4.818 1.943 -1.991 1.00 0.00 25 GLY A CA 19
ATOM 8439 C C . GLY A 1 25 ? 5.663 3.110 -1.544 1.00 0.00 25 GLY A C 19
ATOM 8440 O O . GLY A 1 25 ? 5.613 4.185 -2.138 1.00 0.00 25 GLY A O 19
ATOM 8444 N N . THR A 1 26 ? 6.432 2.889 -0.499 1.00 0.00 26 THR A N 19
ATOM 8445 C CA . THR A 1 26 ? 7.312 3.898 0.058 1.00 0.00 26 THR A CA 19
ATOM 8446 C C . THR A 1 26 ? 8.530 3.197 0.646 1.00 0.00 26 THR A C 19
ATOM 8447 O O . THR A 1 26 ? 8.820 3.261 1.845 1.00 0.00 26 THR A O 19
ATOM 8458 N N . ASN A 1 27 ? 9.229 2.494 -0.229 1.00 0.00 27 ASN A N 19
ATOM 8459 C CA . ASN A 1 27 ? 10.404 1.730 0.159 1.00 0.00 27 ASN A CA 19
ATOM 8460 C C . ASN A 1 27 ? 11.647 2.593 0.065 1.00 0.00 27 ASN A C 19
ATOM 8461 O O . ASN A 1 27 ? 12.072 2.968 -1.027 1.00 0.00 27 ASN A O 19
ATOM 8472 N N . GLY A 1 28 ? 12.217 2.915 1.219 1.00 0.00 28 GLY A N 19
ATOM 8473 C CA . GLY A 1 28 ? 13.404 3.746 1.260 1.00 0.00 28 GLY A CA 19
ATOM 8474 C C . GLY A 1 28 ? 13.156 5.119 0.671 1.00 0.00 28 GLY A C 19
ATOM 8475 O O . GLY A 1 28 ? 14.038 5.707 0.052 1.00 0.00 28 GLY A O 19
ATOM 8479 N N . GLY A 1 29 ? 11.944 5.626 0.863 1.00 0.00 29 GLY A N 19
ATOM 8480 C CA . GLY A 1 29 ? 11.594 6.931 0.341 1.00 0.00 29 GLY A CA 19
ATOM 8481 C C . GLY A 1 29 ? 11.044 6.870 -1.072 1.00 0.00 29 GLY A C 19
ATOM 8482 O O . GLY A 1 29 ? 10.510 7.858 -1.575 1.00 0.00 29 GLY A O 19
ATOM 8486 N N . THR A 1 30 ? 11.169 5.716 -1.718 1.00 0.00 30 THR A N 19
ATOM 8487 C CA . THR A 1 30 ? 10.673 5.559 -3.074 1.00 0.00 30 THR A CA 19
ATOM 8488 C C . THR A 1 30 ? 9.167 5.350 -3.056 1.00 0.00 30 THR A C 19
ATOM 8489 O O . THR A 1 30 ? 8.677 4.343 -2.539 1.00 0.00 30 THR A O 19
ATOM 8500 N N . ILE A 1 31 ? 8.449 6.306 -3.618 1.00 0.00 31 ILE A N 19
ATOM 8501 C CA . ILE A 1 31 ? 6.997 6.250 -3.673 1.00 0.00 31 ILE A CA 19
ATOM 8502 C C . ILE A 1 31 ? 6.529 5.782 -5.046 1.00 0.00 31 ILE A C 19
ATOM 8503 O O . ILE A 1 31 ? 7.004 6.268 -6.072 1.00 0.00 31 ILE A O 19
ATOM 8519 N N . PHE A 1 32 ? 5.600 4.838 -5.053 1.00 0.00 32 PHE A N 19
ATOM 8520 C CA . PHE A 1 32 ? 5.057 4.293 -6.288 1.00 0.00 32 PHE A CA 19
ATOM 8521 C C . PHE A 1 32 ? 3.700 3.650 -6.031 1.00 0.00 32 PHE A C 19
ATOM 8522 O O . PHE A 1 32 ? 3.487 3.039 -4.989 1.00 0.00 32 PHE A O 19
ATOM 8539 N N . ASP A 1 33 ? 2.783 3.810 -6.971 1.00 0.00 33 ASP A N 19
ATOM 8540 C CA . ASP A 1 33 ? 1.439 3.253 -6.839 1.00 0.00 33 ASP A CA 19
ATOM 8541 C C . ASP A 1 33 ? 1.496 1.729 -6.887 1.00 0.00 33 ASP A C 19
ATOM 8542 O O . ASP A 1 33 ? 2.188 1.156 -7.733 1.00 0.00 33 ASP A O 19
ATOM 8551 N N . CYS A 1 1 ? 0.893 1.058 -6.142 1.00 0.00 1 CYS A N 20
ATOM 8552 C CA . CYS A 1 1 ? 0.838 -0.392 -6.153 1.00 0.00 1 CYS A CA 20
ATOM 8553 C C . CYS A 1 1 ? -0.570 -0.842 -6.502 1.00 0.00 1 CYS A C 20
ATOM 8554 O O . CYS A 1 1 ? -1.542 -0.390 -5.896 1.00 0.00 1 CYS A O 20
ATOM 8561 N N . GLY A 1 2 ? -0.669 -1.745 -7.468 1.00 0.00 2 GLY A N 20
ATOM 8562 C CA . GLY A 1 2 ? -1.961 -2.273 -7.887 1.00 0.00 2 GLY A CA 20
ATOM 8563 C C . GLY A 1 2 ? -2.515 -3.242 -6.864 1.00 0.00 2 GLY A C 20
ATOM 8564 O O . GLY A 1 2 ? -2.745 -4.412 -7.157 1.00 0.00 2 GLY A O 20
ATOM 8568 N N . GLU A 1 3 ? -2.678 -2.743 -5.655 1.00 0.00 3 GLU A N 20
ATOM 8569 C CA . GLU A 1 3 ? -3.153 -3.529 -4.537 1.00 0.00 3 GLU A CA 20
ATOM 8570 C C . GLU A 1 3 ? -4.584 -3.212 -4.152 1.00 0.00 3 GLU A C 20
ATOM 8571 O O . GLU A 1 3 ? -5.234 -2.347 -4.739 1.00 0.00 3 GLU A O 20
ATOM 8583 N N . SER A 1 4 ? -5.054 -3.923 -3.143 1.00 0.00 4 SER A N 20
ATOM 8584 C CA . SER A 1 4 ? -6.395 -3.753 -2.626 1.00 0.00 4 SER A CA 20
ATOM 8585 C C . SER A 1 4 ? -6.422 -4.086 -1.137 1.00 0.00 4 SER A C 20
ATOM 8586 O O . SER A 1 4 ? -6.767 -5.199 -0.742 1.00 0.00 4 SER A O 20
ATOM 8594 N N . CYS A 1 5 ? -6.050 -3.110 -0.315 1.00 0.00 5 CYS A N 20
ATOM 8595 C CA . CYS A 1 5 ? -6.027 -3.272 1.138 1.00 0.00 5 CYS A CA 20
ATOM 8596 C C . CYS A 1 5 ? -7.445 -3.294 1.706 1.00 0.00 5 CYS A C 20
ATOM 8597 O O . CYS A 1 5 ? -7.792 -2.492 2.571 1.00 0.00 5 CYS A O 20
ATOM 8604 N N . PHE A 1 6 ? -8.265 -4.216 1.211 1.00 0.00 6 PHE A N 20
ATOM 8605 C CA . PHE A 1 6 ? -9.642 -4.341 1.665 1.00 0.00 6 PHE A CA 20
ATOM 8606 C C . PHE A 1 6 ? -9.696 -4.599 3.166 1.00 0.00 6 PHE A C 20
ATOM 8607 O O . PHE A 1 6 ? -10.598 -4.117 3.852 1.00 0.00 6 PHE A O 20
ATOM 8624 N N . LEU A 1 7 ? -8.708 -5.332 3.667 1.00 0.00 7 LEU A N 20
ATOM 8625 C CA . LEU A 1 7 ? -8.620 -5.642 5.088 1.00 0.00 7 LEU A CA 20
ATOM 8626 C C . LEU A 1 7 ? -7.694 -4.646 5.789 1.00 0.00 7 LEU A C 20
ATOM 8627 O O . LEU A 1 7 ? -7.121 -4.936 6.836 1.00 0.00 7 LEU A O 20
ATOM 8643 N N . GLY A 1 8 ? -7.551 -3.466 5.195 1.00 0.00 8 GLY A N 20
ATOM 8644 C CA . GLY A 1 8 ? -6.698 -2.435 5.763 1.00 0.00 8 GLY A CA 20
ATOM 8645 C C . GLY A 1 8 ? -5.225 -2.648 5.467 1.00 0.00 8 GLY A C 20
ATOM 8646 O O . GLY A 1 8 ? -4.494 -1.697 5.206 1.00 0.00 8 GLY A O 20
ATOM 8650 N N . THR A 1 9 ? -4.786 -3.894 5.517 1.00 0.00 9 THR A N 20
ATOM 8651 C CA . THR A 1 9 ? -3.395 -4.222 5.266 1.00 0.00 9 THR A CA 20
ATOM 8652 C C . THR A 1 9 ? -3.180 -4.648 3.816 1.00 0.00 9 THR A C 20
ATOM 8653 O O . THR A 1 9 ? -4.058 -5.253 3.193 1.00 0.00 9 THR A O 20
ATOM 8664 N N . CYS A 1 10 ? -2.006 -4.334 3.294 1.00 0.00 10 CYS A N 20
ATOM 8665 C CA . CYS A 1 10 ? -1.646 -4.692 1.933 1.00 0.00 10 CYS A CA 20
ATOM 8666 C C . CYS A 1 10 ? -0.780 -5.948 1.962 1.00 0.00 10 CYS A C 20
ATOM 8667 O O . CYS A 1 10 ? -0.145 -6.239 2.978 1.00 0.00 10 CYS A O 20
ATOM 8674 N N . TYR A 1 11 ? -0.752 -6.685 0.866 1.00 0.00 11 TYR A N 20
ATOM 8675 C CA . TYR A 1 11 ? 0.046 -7.900 0.786 1.00 0.00 11 TYR A CA 20
ATOM 8676 C C . TYR A 1 11 ? 1.450 -7.578 0.285 1.00 0.00 11 TYR A C 20
ATOM 8677 O O . TYR A 1 11 ? 2.440 -8.141 0.762 1.00 0.00 11 TYR A O 20
ATOM 8695 N N . THR A 1 12 ? 1.526 -6.668 -0.680 1.00 0.00 12 THR A N 20
ATOM 8696 C CA . THR A 1 12 ? 2.793 -6.258 -1.257 1.00 0.00 12 THR A CA 20
ATOM 8697 C C . THR A 1 12 ? 3.587 -5.413 -0.264 1.00 0.00 12 THR A C 20
ATOM 8698 O O . THR A 1 12 ? 3.208 -4.284 0.065 1.00 0.00 12 THR A O 20
ATOM 8709 N N . LYS A 1 13 ? 4.688 -5.980 0.216 1.00 0.00 13 LYS A N 20
ATOM 8710 C CA . LYS A 1 13 ? 5.543 -5.306 1.180 1.00 0.00 13 LYS A CA 20
ATOM 8711 C C . LYS A 1 13 ? 6.096 -4.021 0.594 1.00 0.00 13 LYS A C 20
ATOM 8712 O O . LYS A 1 13 ? 6.528 -3.982 -0.556 1.00 0.00 13 LYS A O 20
ATOM 8731 N N . GLY A 1 14 ? 6.041 -2.964 1.384 1.00 0.00 14 GLY A N 20
ATOM 8732 C CA . GLY A 1 14 ? 6.499 -1.676 0.928 1.00 0.00 14 GLY A CA 20
ATOM 8733 C C . GLY A 1 14 ? 5.330 -0.797 0.558 1.00 0.00 14 GLY A C 20
ATOM 8734 O O . GLY A 1 14 ? 5.387 0.423 0.705 1.00 0.00 14 GLY A O 20
ATOM 8738 N N . CYS A 1 15 ? 4.258 -1.428 0.090 1.00 0.00 15 CYS A N 20
ATOM 8739 C CA . CYS A 1 15 ? 3.053 -0.710 -0.290 1.00 0.00 15 CYS A CA 20
ATOM 8740 C C . CYS A 1 15 ? 2.162 -0.513 0.931 1.00 0.00 15 CYS A C 20
ATOM 8741 O O . CYS A 1 15 ? 1.736 -1.480 1.561 1.00 0.00 15 CYS A O 20
ATOM 8748 N N . SER A 1 16 ? 1.901 0.739 1.273 1.00 0.00 16 SER A N 20
ATOM 8749 C CA . SER A 1 16 ? 1.083 1.060 2.430 1.00 0.00 16 SER A CA 20
ATOM 8750 C C . SER A 1 16 ? -0.281 1.582 2.004 1.00 0.00 16 SER A C 20
ATOM 8751 O O . SER A 1 16 ? -0.380 2.400 1.091 1.00 0.00 16 SER A O 20
ATOM 8759 N N . CYS A 1 17 ? -1.322 1.103 2.665 1.00 0.00 17 CYS A N 20
ATOM 8760 C CA . CYS A 1 17 ? -2.687 1.516 2.362 1.00 0.00 17 CYS A CA 20
ATOM 8761 C C . CYS A 1 17 ? -2.876 2.991 2.708 1.00 0.00 17 CYS A C 20
ATOM 8762 O O . CYS A 1 17 ? -2.418 3.453 3.755 1.00 0.00 17 CYS A O 20
ATOM 8769 N N . GLY A 1 18 ? -3.530 3.728 1.823 1.00 0.00 18 GLY A N 20
ATOM 8770 C CA . GLY A 1 18 ? -3.744 5.138 2.057 1.00 0.00 18 GLY A CA 20
ATOM 8771 C C . GLY A 1 18 ? -4.945 5.679 1.302 1.00 0.00 18 GLY A C 20
ATOM 8772 O O . GLY A 1 18 ? -5.937 4.967 1.143 1.00 0.00 18 GLY A O 20
ATOM 8776 N N . GLU A 1 19 ? -4.850 6.941 0.855 1.00 0.00 19 GLU A N 20
ATOM 8777 C CA . GLU A 1 19 ? -5.927 7.625 0.129 1.00 0.00 19 GLU A CA 20
ATOM 8778 C C . GLU A 1 19 ? -6.638 6.716 -0.871 1.00 0.00 19 GLU A C 20
ATOM 8779 O O . GLU A 1 19 ? -6.000 5.967 -1.612 1.00 0.00 19 GLU A O 20
ATOM 8791 N N . TRP A 1 20 ? -7.975 6.793 -0.859 1.00 0.00 20 TRP A N 20
ATOM 8792 C CA . TRP A 1 20 ? -8.833 5.992 -1.736 1.00 0.00 20 TRP A CA 20
ATOM 8793 C C . TRP A 1 20 ? -8.650 4.502 -1.435 1.00 0.00 20 TRP A C 20
ATOM 8794 O O . TRP A 1 20 ? -8.926 3.644 -2.271 1.00 0.00 20 TRP A O 20
ATOM 8815 N N . LYS A 1 21 ? -8.161 4.224 -0.225 1.00 0.00 21 LYS A N 20
ATOM 8816 C CA . LYS A 1 21 ? -7.893 2.866 0.234 1.00 0.00 21 LYS A CA 20
ATOM 8817 C C . LYS A 1 21 ? -6.968 2.173 -0.760 1.00 0.00 21 LYS A C 20
ATOM 8818 O O . LYS A 1 21 ? -7.181 1.021 -1.145 1.00 0.00 21 LYS A O 20
ATOM 8837 N N . LEU A 1 22 ? -5.951 2.910 -1.194 1.00 0.00 22 LEU A N 20
ATOM 8838 C CA . LEU A 1 22 ? -5.000 2.399 -2.173 1.00 0.00 22 LEU A CA 20
ATOM 8839 C C . LEU A 1 22 ? -3.613 2.246 -1.559 1.00 0.00 22 LEU A C 20
ATOM 8840 O O . LEU A 1 22 ? -3.154 3.111 -0.816 1.00 0.00 22 LEU A O 20
ATOM 8856 N N . CYS A 1 23 ? -2.951 1.140 -1.870 1.00 0.00 23 CYS A N 20
ATOM 8857 C CA . CYS A 1 23 ? -1.618 0.876 -1.346 1.00 0.00 23 CYS A CA 20
ATOM 8858 C C . CYS A 1 23 ? -0.544 1.538 -2.205 1.00 0.00 23 CYS A C 20
ATOM 8859 O O . CYS A 1 23 ? -0.471 1.313 -3.415 1.00 0.00 23 CYS A O 20
ATOM 8866 N N . TYR A 1 24 ? 0.308 2.324 -1.567 1.00 0.00 24 TYR A N 20
ATOM 8867 C CA . TYR A 1 24 ? 1.393 2.989 -2.265 1.00 0.00 24 TYR A CA 20
ATOM 8868 C C . TYR A 1 24 ? 2.725 2.635 -1.619 1.00 0.00 24 TYR A C 20
ATOM 8869 O O . TYR A 1 24 ? 2.882 2.706 -0.401 1.00 0.00 24 TYR A O 20
ATOM 8887 N N . GLY A 1 25 ? 3.665 2.226 -2.446 1.00 0.00 25 GLY A N 20
ATOM 8888 C CA . GLY A 1 25 ? 4.970 1.836 -1.970 1.00 0.00 25 GLY A CA 20
ATOM 8889 C C . GLY A 1 25 ? 5.806 3.009 -1.516 1.00 0.00 25 GLY A C 20
ATOM 8890 O O . GLY A 1 25 ? 5.754 4.087 -2.106 1.00 0.00 25 GLY A O 20
ATOM 8894 N N . THR A 1 26 ? 6.573 2.790 -0.465 1.00 0.00 26 THR A N 20
ATOM 8895 C CA . THR A 1 26 ? 7.441 3.810 0.094 1.00 0.00 26 THR A CA 20
ATOM 8896 C C . THR A 1 26 ? 8.782 3.179 0.459 1.00 0.00 26 THR A C 20
ATOM 8897 O O . THR A 1 26 ? 9.149 3.074 1.630 1.00 0.00 26 THR A O 20
ATOM 8908 N N . ASN A 1 27 ? 9.505 2.741 -0.558 1.00 0.00 27 ASN A N 20
ATOM 8909 C CA . ASN A 1 27 ? 10.797 2.101 -0.353 1.00 0.00 27 ASN A CA 20
ATOM 8910 C C . ASN A 1 27 ? 11.903 3.138 -0.344 1.00 0.00 27 ASN A C 20
ATOM 8911 O O . ASN A 1 27 ? 12.139 3.804 -1.348 1.00 0.00 27 ASN A O 20
ATOM 8922 N N . GLY A 1 28 ? 12.568 3.276 0.797 1.00 0.00 28 GLY A N 20
ATOM 8923 C CA . GLY A 1 28 ? 13.641 4.245 0.923 1.00 0.00 28 GLY A CA 20
ATOM 8924 C C . GLY A 1 28 ? 13.173 5.652 0.609 1.00 0.00 28 GLY A C 20
ATOM 8925 O O . GLY A 1 28 ? 13.911 6.448 0.035 1.00 0.00 28 GLY A O 20
ATOM 8929 N N . GLY A 1 29 ? 11.933 5.950 0.980 1.00 0.00 29 GLY A N 20
ATOM 8930 C CA . GLY A 1 29 ? 11.375 7.263 0.724 1.00 0.00 29 GLY A CA 20
ATOM 8931 C C . GLY A 1 29 ? 10.822 7.403 -0.684 1.00 0.00 29 GLY A C 20
ATOM 8932 O O . GLY A 1 29 ? 10.224 8.423 -1.018 1.00 0.00 29 GLY A O 20
ATOM 8936 N N . THR A 1 30 ? 11.009 6.381 -1.511 1.00 0.00 30 THR A N 20
ATOM 8937 C CA . THR A 1 30 ? 10.510 6.417 -2.874 1.00 0.00 30 THR A CA 20
ATOM 8938 C C . THR A 1 30 ? 9.053 5.988 -2.909 1.00 0.00 30 THR A C 20
ATOM 8939 O O . THR A 1 30 ? 8.702 4.894 -2.460 1.00 0.00 30 THR A O 20
ATOM 8950 N N . ILE A 1 31 ? 8.214 6.859 -3.439 1.00 0.00 31 ILE A N 20
ATOM 8951 C CA . ILE A 1 31 ? 6.789 6.593 -3.539 1.00 0.00 31 ILE A CA 20
ATOM 8952 C C . ILE A 1 31 ? 6.444 6.027 -4.911 1.00 0.00 31 ILE A C 20
ATOM 8953 O O . ILE A 1 31 ? 6.871 6.561 -5.934 1.00 0.00 31 ILE A O 20
ATOM 8969 N N . PHE A 1 32 ? 5.660 4.960 -4.929 1.00 0.00 32 PHE A N 20
ATOM 8970 C CA . PHE A 1 32 ? 5.240 4.335 -6.174 1.00 0.00 32 PHE A CA 20
ATOM 8971 C C . PHE A 1 32 ? 3.899 3.641 -5.978 1.00 0.00 32 PHE A C 20
ATOM 8972 O O . PHE A 1 32 ? 3.679 2.978 -4.972 1.00 0.00 32 PHE A O 20
ATOM 8989 N N . ASP A 1 33 ? 2.998 3.830 -6.927 1.00 0.00 33 ASP A N 20
ATOM 8990 C CA . ASP A 1 33 ? 1.662 3.247 -6.854 1.00 0.00 33 ASP A CA 20
ATOM 8991 C C . ASP A 1 33 ? 1.722 1.723 -6.935 1.00 0.00 33 ASP A C 20
ATOM 8992 O O . ASP A 1 33 ? 2.491 1.164 -7.721 1.00 0.00 33 ASP A O 20
#

Sequence (33 aa):
CGESCFLGTCYTKGCSCGEWKLCYGTNGGTIFDCGESCFLGTCYTKGCSCGEWKLCYGTNGGTIFDCGESCFLGTCYTKGCSCGEWKLCYGTNGGTIFDCGESCFLGTCYTKGCSCGEWKLCYGTNGGTIFDCGESCFLGTCYTKGCSCGEWKLCYGTNGGTIFDCGESCFLGTCYTKGCSCGEWKLCYGTNGGTIFDCGESCFLGTCYTKGCSCGEWKLCYGTNGGTIFDCGESCFLGTCYTKGCSCGEWKLCYGTNGGTIFDCGESCFLGTCYTKGCSCGEWKLCYGTNGGTIFDCGESCFLGTCYTKGCSCGEWKLCYGTNGGTIFDCGESCFLGTCYTKGCSCGEWKLCYGTNGGTIFDCGESCFLGTCYTKGCSCGEWKLCYGTNGGTIFDCGESCFLGTCYTKGCSCGEWKLCYGTNGGTIFDCGESCFLGTCYTKGCSCGEWKLCYGTNGGTIFDCGESCFLGTCYTKGCSCGEWKLCYGTNGGTIFDCGESCFLGTCYTKGCSCGEWKLCYGTNGGTIFDCGESCFLGTCYTKGCSCGEWKLCYGTNGGTIFDCGESCFLGTCYTKGCSCGEWKLCYGTNGGTIFDCGESCFLGTCYTKGCSCGEWKLCYGTNGGTIFDCGESCFLGTCYTKGCSCGEWKLCYGTNGGTIFD

Organism: Viola arvensis (NCBI:txid97415)

Secondary structure (DSSP, 8-state):
-----SSS--SSTTEEEETTTEEEEEETTEEE-

Radius of gyration: 8.34 Å; Cα contacts (8 Å, |Δi|>4): 69; chains: 1; bounding box: 24×15×13 Å

Nearest PDB structures (foldseek):
  1yp8-assembly1_A  TM=9.446E-01  e=4.792E-06  Viola tricolor
  2b38-assembly1_A  TM=6.896E-01  e=5.704E-02  Oldenlandia affinis
  1yp8-assembly1_A  TM=8.833E-01  e=2.278E-05  Viola tricolor
  2b38-assembly1_A  TM=6.752E-01  e=5.438E-02  Oldenlandia affinis
  7kru-assembly1_B  TM=4.470E-01  e=9.261E+00  Escherichia coli K-12